Protein AF-A0A2R5G1V8-F1 (afdb_monomer_lite)

Sequence (613 aa):
MTSTVTESKEAMEADESKMEVDFGKTSFAHVQAPEHLVSFSNEFDKVRRSLQHSLEREHSYLQRIKELKARLSETNKQLKTRTAVAESLERQVKRLDEERCRAVRSETFALEREDNTRRIMLSLKQQVANLESRIHHLGGQSNTQALAAARQRFDENAEKRAEELLFKRTRQHVGPGSPFDQWKRVYEQWTPSAPGDEAAEAARLRAAPSAPRVAFDLYAATNPGRPHAHELTLANGRSNNVEAGDGGGLTLEPAPETPMQLAQAAALKLLTGHTQVDIALQRHAEVEAQARHVSRTVHSFLGHIREQAEASAHVTQSLRAYYAGSAGEAKIRAFEAAHNEVDKRLPDALLGVAQEHIVKPLDAYMNELTDVQVEIKTFHDRQGKFEHYEKKMYKLEEEHNKRNHDGKVDKPKQIEKLTRNRKKLEDARAARDEMISSLVSKLNYIYESRIATMDPILRSLFQFQQEFYKKCGEALQIELPENTAASATEAAANTTRPMSMRPQPVQATTSVFDEFGNRRSVGSEPTSAGSYMSSPPSSSAGSQGYAQTAPLSPPTNSGPQQPPRHIASLGSSSQASASGSVRVPANGTANGTGTSNEDNKTEEELVDKWFAV

Foldseek 3Di:
DPPPPVVVVVVVVVVVVPPPDPPDDDPDPPDPDPPVVVVVVVVVVVVVVVVVVVVVVVVVVVVVVVVVVVVVVVVVVVVVVVVVVVVVVVVVVVVVVVVVVVVVVVVVVVVVVVVVVVVVVVVVVVVLVVVLVVVVVVDDPVVNVVSVVVVVVVVVVVVVVVVVVVVVVCCQQPDCPHPVNVVVVVVVVVDDDDDDCVPVVVVVVVPDDDDDDPPPPVVVPPDDDDDDDDDDDDDDDDDDDDDDDPDPDPPPDPPPDDPVNVVVVVVVVVVVLVVLLVVLVVLLVVLLVVLVVVLVVLVVVLVVQLVVLVVLVVVLVVVCVVCPPHPCNVVSVLVVQLSCCLNPVLSVLLVVLLCVQANVLSVVLSVLSVVLVVLVVVLVVLVVQLVVLVVVLVVLVVVVVVCVVVVHDDDPVSVVVNVVSVVSNVVSVVVNVVSSVVSSVSSVVSSVCSCVSCVSNVVSVVLSVVVSVVSSVVSPPRPPPPPPVVVVVVVVVVPDDDDDDDDDDDDDDDDDDDDPDDDDDDDDDDDDDDDDDDDDDDDDDDDDDDDDDDDDDDDDDDDDDDDDDDDDDDDDDDDDDDDDDDDDDDDDDDDDDDDDDPPCVVSVVVVVVSVVD

pLDDT: mean 71.32, std 24.48, range [28.67, 98.44]

Organism: NCBI:txid2315210

Radius of gyration: 46.25 Å; chains: 1; bounding box: 116×114×145 Å

InterPro domains:
  IPR027267 AH/BAR domain superfamily [G3DSA:1.20.1270.60] (272-479)
  IPR027267 AH/BAR domain superfamily [SSF103657] (276-478)

Secondary structure (DSSP, 8-state):
--SSSSHHHHHHHTTGGG----------------HHHHHHHHHHHHHHHHHHHHHHHHHHHHHHHHHHHHHHHHHHHHHHHHHHHHHHHHHHHHHHHHHHHHHHHHHHHHHHHHHHHHHHHHHHHHHHHHHHHHHHHTT-HHHHHHHHHHHHHHHHHHHHHHHHHHHHHHHHHHSTTSHHHHHHHHHHHHS-SSS--HHHHHHHHTT-PPPP--TTTTTGGG-----PPPPPP-------------------PPPPPPHHHHHHHHHHHHHHHHHHHHHHHHHHHHHHHHHHHHHHHHHHHHHHHHHHHHHHHHHHHHHHHHHTTSTTHHHHHHHHHHHHIIIIIHHHHHHHHHIIIIIHHHHHHHHHHHHHHHHHHHHHHHHHHHHHHHHHHHHHHHHHHHHHHTTPPPPHHHHHHHHHHHHHHHHHHHHHHHHHHHHHHHHHHHHHHHHHHHHHHHHHHHHHHHHHHHHHHHHT-------THHHHHHHHHTS---------------------------------------PPPP--------------PPPPP----PPPP--------------------------------GGGHHHHHHHHHHH--

Structure (mmCIF, N/CA/C/O backbone):
data_AF-A0A2R5G1V8-F1
#
_entry.id   AF-A0A2R5G1V8-F1
#
loop_
_atom_site.group_PDB
_atom_site.id
_atom_site.type_symbol
_atom_site.label_atom_id
_atom_site.label_alt_id
_atom_site.label_comp_id
_atom_site.label_asym_id
_atom_site.label_entity_id
_atom_site.label_seq_id
_atom_site.pdbx_PDB_ins_code
_atom_site.Cartn_x
_atom_site.Cartn_y
_atom_site.Cartn_z
_atom_site.occupancy
_atom_site.B_iso_or_equiv
_atom_site.auth_seq_id
_atom_site.auth_comp_id
_atom_site.auth_asym_id
_atom_site.auth_atom_id
_atom_site.pdbx_PDB_model_num
ATOM 1 N N . MET A 1 1 ? 17.623 46.491 -21.933 1.00 45.75 1 MET A N 1
ATOM 2 C CA . MET A 1 1 ? 17.827 46.498 -23.402 1.00 45.75 1 MET A CA 1
ATOM 3 C C . MET A 1 1 ? 16.486 46.566 -24.147 1.00 45.75 1 MET A C 1
ATOM 5 O O . MET A 1 1 ? 16.232 45.774 -25.040 1.00 45.75 1 MET A O 1
ATOM 9 N N . THR A 1 2 ? 15.610 47.505 -23.782 1.00 42.78 2 THR A N 1
ATOM 10 C CA . THR A 1 2 ? 14.254 47.655 -24.360 1.00 42.78 2 THR A CA 1
ATOM 11 C C . THR A 1 2 ? 13.906 49.120 -24.647 1.00 42.78 2 THR A C 1
ATOM 13 O O . THR A 1 2 ? 12.750 49.435 -24.883 1.00 42.78 2 THR A O 1
ATOM 16 N N . SER A 1 3 ? 14.900 50.018 -24.640 1.00 42.47 3 SER A N 1
ATOM 17 C CA . SER A 1 3 ? 14.685 51.468 -24.777 1.00 42.47 3 SER A CA 1
ATOM 18 C C . SER A 1 3 ? 15.008 52.025 -26.168 1.00 42.47 3 SER A C 1
ATOM 20 O O . SER A 1 3 ? 14.814 53.209 -26.386 1.00 42.47 3 SER A O 1
ATOM 22 N N . THR A 1 4 ? 15.498 51.210 -27.108 1.00 47.03 4 THR A N 1
ATOM 23 C CA . THR A 1 4 ? 15.991 51.689 -28.417 1.00 47.03 4 THR A CA 1
ATOM 24 C C . THR A 1 4 ? 15.072 51.363 -29.597 1.00 47.03 4 THR A C 1
ATOM 26 O O . THR A 1 4 ? 15.414 51.672 -30.729 1.00 47.03 4 THR A O 1
ATOM 29 N N . VAL A 1 5 ? 13.912 50.732 -29.371 1.00 52.75 5 VAL A N 1
ATOM 30 C CA . VAL A 1 5 ? 12.997 50.321 -30.461 1.00 52.75 5 VAL A CA 1
ATOM 31 C C . VAL A 1 5 ? 11.807 51.276 -30.626 1.00 52.75 5 VAL A C 1
ATOM 33 O O . VAL A 1 5 ? 11.165 51.279 -31.671 1.00 52.75 5 VAL A O 1
ATOM 36 N N . THR A 1 6 ? 11.522 52.133 -29.643 1.00 51.00 6 THR A N 1
ATOM 37 C CA . THR A 1 6 ? 10.411 53.095 -29.727 1.00 51.00 6 THR A CA 1
ATOM 38 C C . THR A 1 6 ? 10.766 54.368 -30.501 1.00 51.00 6 THR A C 1
ATOM 40 O O . THR A 1 6 ? 9.900 54.888 -31.193 1.00 51.00 6 THR A O 1
ATOM 43 N N . GLU A 1 7 ? 12.028 54.811 -30.501 1.00 49.25 7 GLU A N 1
ATOM 44 C CA . GLU A 1 7 ? 12.436 56.038 -31.216 1.00 49.25 7 GLU A CA 1
ATOM 45 C C . GLU A 1 7 ? 12.484 55.881 -32.748 1.00 49.25 7 GLU A C 1
ATOM 47 O O . GLU A 1 7 ? 12.264 56.848 -33.470 1.00 49.25 7 GLU A O 1
ATOM 52 N N . SER A 1 8 ? 12.682 54.671 -33.287 1.00 53.38 8 SER A N 1
ATOM 53 C CA . SER A 1 8 ? 12.660 54.467 -34.749 1.00 53.38 8 SER A CA 1
ATOM 54 C C . SER A 1 8 ? 11.255 54.414 -35.352 1.00 53.38 8 SER A C 1
ATOM 56 O O . SER A 1 8 ? 11.127 54.524 -36.568 1.00 53.38 8 SER A O 1
ATOM 58 N N . LYS A 1 9 ? 10.199 54.247 -34.542 1.00 53.81 9 LYS A N 1
ATOM 59 C CA . LYS A 1 9 ? 8.829 54.162 -35.067 1.00 53.81 9 LYS A CA 1
ATOM 60 C C . LYS A 1 9 ? 8.191 55.543 -35.253 1.00 53.81 9 LYS A C 1
ATOM 62 O O . LYS A 1 9 ? 7.549 55.760 -36.271 1.00 53.81 9 LYS A O 1
ATOM 67 N N . GLU A 1 10 ? 8.457 56.489 -34.351 1.00 54.34 10 GLU A N 1
ATOM 68 C CA . GLU A 1 10 ? 7.999 57.882 -34.506 1.00 54.34 10 GLU A CA 1
ATOM 69 C C . GLU A 1 10 ? 8.737 58.629 -35.632 1.00 54.34 10 GLU A C 1
ATOM 71 O O . GLU A 1 10 ? 8.161 59.511 -36.262 1.00 54.34 10 GLU A O 1
ATOM 76 N N . ALA A 1 11 ? 9.975 58.238 -35.963 1.00 55.75 11 ALA A N 1
ATOM 77 C CA . ALA A 1 11 ? 10.717 58.838 -37.073 1.00 55.75 11 ALA A CA 1
ATOM 78 C C . ALA A 1 11 ? 10.229 58.390 -38.468 1.00 55.75 11 ALA A C 1
ATOM 80 O O . ALA A 1 11 ? 10.396 59.137 -39.427 1.00 55.75 11 ALA A O 1
ATOM 81 N N . MET A 1 12 ? 9.615 57.205 -38.597 1.00 54.16 12 MET A N 1
ATOM 82 C CA . MET A 1 12 ? 9.056 56.735 -39.877 1.00 54.16 12 MET A CA 1
ATOM 83 C C . MET A 1 12 ? 7.645 57.267 -40.150 1.00 54.16 12 MET A C 1
ATOM 85 O O . MET A 1 12 ? 7.296 57.488 -41.304 1.00 54.16 12 MET A O 1
ATOM 89 N N . GLU A 1 13 ? 6.845 57.521 -39.113 1.00 55.59 13 GLU A N 1
ATOM 90 C CA . GLU A 1 13 ? 5.469 58.020 -39.278 1.00 55.59 13 GLU A CA 1
ATOM 91 C C . GLU A 1 13 ? 5.426 59.522 -39.642 1.00 55.59 13 GLU A C 1
ATOM 93 O O . GLU A 1 13 ? 4.446 60.007 -40.205 1.00 55.59 13 GLU A O 1
ATOM 98 N N . ALA A 1 14 ? 6.520 60.256 -39.402 1.00 55.72 14 ALA A N 1
ATOM 99 C CA . ALA A 1 14 ? 6.650 61.667 -39.770 1.00 55.72 14 ALA A CA 1
ATOM 100 C C . ALA A 1 14 ? 7.009 61.911 -41.253 1.00 55.72 14 ALA A C 1
ATOM 102 O O . ALA A 1 14 ? 6.818 63.030 -41.734 1.00 55.72 14 ALA A O 1
ATOM 103 N N . ASP A 1 15 ? 7.494 60.900 -41.985 1.00 50.78 15 ASP A N 1
ATOM 104 C CA . ASP A 1 15 ? 7.942 61.056 -43.383 1.00 50.78 15 ASP A CA 1
ATOM 105 C C . ASP A 1 15 ? 6.872 60.633 -44.416 1.00 50.78 15 ASP A C 1
ATOM 107 O O . ASP A 1 15 ? 6.907 61.060 -45.569 1.00 50.78 15 ASP A O 1
ATOM 111 N N . GLU A 1 16 ? 5.837 59.888 -44.003 1.00 50.72 16 GLU A N 1
ATOM 112 C CA . GLU A 1 16 ? 4.704 59.534 -44.882 1.00 50.72 16 GLU A CA 1
ATOM 113 C C . GLU A 1 16 ? 3.691 60.677 -45.080 1.00 50.72 16 GLU A C 1
ATOM 115 O O . GLU A 1 16 ? 2.948 60.675 -46.059 1.00 50.72 16 GLU A O 1
ATOM 120 N N . SER A 1 17 ? 3.690 61.713 -44.231 1.00 54.00 17 SER A N 1
ATOM 121 C CA . SER A 1 17 ? 2.777 62.866 -44.375 1.00 54.00 17 SER A CA 1
ATOM 122 C C . SER A 1 17 ? 3.261 63.949 -45.356 1.00 54.00 17 SER A C 1
ATOM 124 O O . SER A 1 17 ? 2.669 65.026 -45.412 1.00 54.00 17 SER A O 1
ATOM 126 N N . LYS A 1 18 ? 4.335 63.715 -46.130 1.00 51.53 18 LYS A N 1
ATOM 127 C CA . LYS A 1 18 ? 4.923 64.741 -47.019 1.00 51.53 18 LYS A CA 1
ATOM 128 C C . LYS A 1 18 ? 4.972 64.398 -48.510 1.00 51.53 18 LYS A C 1
ATOM 130 O O . LYS A 1 18 ? 5.490 65.195 -49.290 1.00 51.53 18 LYS A O 1
ATOM 135 N N . MET A 1 19 ? 4.379 63.279 -48.926 1.00 48.94 19 MET A N 1
ATOM 136 C CA . MET A 1 19 ? 4.158 62.943 -50.342 1.00 48.94 19 MET A CA 1
ATOM 137 C C . MET A 1 19 ? 2.666 62.926 -50.701 1.00 48.94 19 MET A C 1
ATOM 139 O O . MET A 1 19 ? 2.170 62.006 -51.344 1.00 48.94 19 MET A O 1
ATOM 143 N N . GLU A 1 20 ? 1.934 63.976 -50.333 1.00 47.94 20 GLU A N 1
ATOM 144 C CA . GLU A 1 20 ? 0.649 64.273 -50.971 1.00 47.94 20 GLU A CA 1
ATOM 145 C C . GLU A 1 20 ? 0.947 65.027 -52.279 1.00 47.94 20 GLU A C 1
ATOM 147 O O . GLU A 1 20 ? 0.963 66.255 -52.352 1.00 47.94 20 GLU A O 1
ATOM 152 N N . VAL A 1 21 ? 1.329 64.264 -53.309 1.00 52.56 21 VAL A N 1
ATOM 153 C CA . VAL A 1 21 ? 1.474 64.778 -54.673 1.00 52.56 21 VAL A CA 1
ATOM 154 C C . VAL A 1 21 ? 0.073 64.990 -55.229 1.00 52.56 21 VAL A C 1
ATOM 156 O O . VAL A 1 21 ? -0.663 64.040 -55.494 1.00 52.56 21 VAL A O 1
ATOM 159 N N . ASP A 1 22 ? -0.257 66.264 -55.392 1.00 52.94 22 ASP A N 1
ATOM 160 C CA . ASP A 1 22 ? -1.470 66.812 -55.981 1.00 52.94 22 ASP A CA 1
ATOM 161 C C . ASP A 1 22 ? -1.624 66.314 -57.436 1.00 52.94 22 ASP A C 1
ATOM 163 O O . ASP A 1 22 ? -1.176 66.939 -58.403 1.00 52.94 22 ASP A O 1
ATOM 167 N N . PHE A 1 23 ? -2.202 65.120 -57.612 1.00 48.16 23 PHE A N 1
ATOM 168 C CA . PHE A 1 23 ? -2.553 64.596 -58.931 1.00 48.16 23 PHE A CA 1
ATOM 169 C C . PHE A 1 23 ? -3.803 65.318 -59.427 1.00 48.16 23 PHE A C 1
ATOM 171 O O . PHE A 1 23 ? -4.948 64.937 -59.178 1.00 48.16 23 PHE A O 1
ATOM 178 N N . GLY A 1 24 ? -3.533 66.409 -60.138 1.00 43.38 24 GLY A N 1
ATOM 179 C CA . GLY A 1 24 ? -4.513 67.235 -60.811 1.00 43.38 24 GLY A CA 1
ATOM 180 C C . GLY A 1 24 ? -5.513 66.427 -61.637 1.00 43.38 24 GLY A C 1
ATOM 181 O O . GLY A 1 24 ? -5.172 65.534 -62.416 1.00 43.38 24 GLY A O 1
ATOM 182 N N . LYS A 1 25 ? -6.774 66.833 -61.475 1.00 53.12 25 LYS A N 1
ATOM 183 C CA . LYS A 1 25 ? -7.933 66.540 -62.319 1.00 53.12 25 LYS A CA 1
ATOM 184 C C . LYS A 1 25 ? -7.568 66.623 -63.806 1.00 53.12 25 LYS A C 1
ATOM 186 O O . LYS A 1 25 ? -7.646 67.686 -64.414 1.00 53.12 25 LYS A O 1
ATOM 191 N N . THR A 1 26 ? -7.236 65.491 -64.411 1.00 48.72 26 THR A N 1
ATOM 192 C CA . THR A 1 26 ? -7.311 65.313 -65.860 1.00 48.72 26 THR A CA 1
ATOM 193 C C . THR A 1 26 ? -8.585 64.533 -66.144 1.00 48.72 26 THR A C 1
ATOM 195 O O . THR A 1 26 ? -8.716 63.362 -65.795 1.00 48.72 26 THR A O 1
ATOM 198 N N . SER A 1 27 ? -9.582 65.212 -66.720 1.00 50.88 27 SER A N 1
ATOM 199 C CA . SER A 1 27 ? -10.800 64.569 -67.204 1.00 50.88 27 SER A CA 1
ATOM 200 C C . SER A 1 27 ? -10.439 63.726 -68.426 1.00 50.88 27 SER A C 1
ATOM 202 O O . SER A 1 27 ? -10.453 64.210 -69.559 1.00 50.88 27 SER A O 1
ATOM 204 N N . PHE A 1 28 ? -10.069 62.469 -68.201 1.00 44.22 28 PHE A N 1
ATOM 205 C CA . PHE A 1 28 ? -9.988 61.505 -69.285 1.00 44.22 28 PHE A CA 1
ATOM 206 C C . PHE A 1 28 ? -11.407 61.210 -69.764 1.00 44.22 28 PHE A C 1
ATOM 208 O O . PHE A 1 28 ? -12.269 60.771 -69.001 1.00 44.22 28 PHE A O 1
ATOM 215 N N . ALA A 1 29 ? -11.647 61.527 -71.035 1.00 49.09 29 ALA A N 1
ATOM 216 C CA . ALA A 1 29 ? -12.873 61.205 -71.736 1.00 49.09 29 ALA A CA 1
ATOM 217 C C . ALA A 1 29 ? -13.181 59.708 -71.591 1.00 49.09 29 ALA A C 1
ATOM 219 O O . ALA A 1 29 ? -12.280 58.870 -71.611 1.00 49.09 29 ALA A O 1
ATOM 220 N N . HIS A 1 30 ? -14.467 59.405 -71.430 1.00 51.53 30 HIS A N 1
ATOM 221 C CA . HIS A 1 30 ? -15.031 58.076 -71.229 1.00 51.53 30 HIS A CA 1
ATOM 222 C C . HIS A 1 30 ? -14.781 57.187 -72.459 1.00 51.53 30 HIS A C 1
ATOM 224 O O . HIS A 1 30 ? -15.635 57.034 -73.329 1.00 51.53 30 HIS A O 1
ATOM 230 N N . VAL A 1 31 ? -13.575 56.630 -72.558 1.00 52.78 31 VAL A N 1
ATOM 231 C CA . VAL A 1 31 ? -13.261 55.538 -73.475 1.00 52.78 31 VAL A CA 1
ATOM 232 C C . VAL A 1 31 ? -13.881 54.293 -72.855 1.00 52.78 31 VAL A C 1
ATOM 234 O O . VAL A 1 31 ? -13.451 53.859 -71.787 1.00 52.78 31 VAL A O 1
ATOM 237 N N . GLN A 1 32 ? -14.929 53.756 -73.487 1.00 56.31 32 GLN A N 1
ATOM 238 C CA . GLN A 1 32 ? -15.514 52.472 -73.108 1.00 56.31 32 GLN A CA 1
ATOM 239 C C . GLN A 1 32 ? -14.410 51.417 -73.143 1.00 56.31 32 GLN A C 1
ATOM 241 O O . GLN A 1 32 ? -13.953 51.006 -74.211 1.00 56.31 32 GLN A O 1
ATOM 246 N N . ALA A 1 33 ? -13.942 51.026 -71.957 1.00 59.53 33 ALA A N 1
ATOM 247 C CA . ALA A 1 33 ? -13.011 49.929 -71.818 1.00 59.53 33 ALA A CA 1
ATOM 248 C C . ALA A 1 33 ? -13.685 48.676 -72.402 1.00 59.53 33 ALA A C 1
ATOM 250 O O . ALA A 1 33 ? -14.840 48.401 -72.066 1.00 59.53 33 ALA A O 1
ATOM 251 N N . PRO A 1 34 ? -13.002 47.930 -73.281 1.00 64.88 34 PRO A N 1
ATOM 252 C CA . PRO A 1 34 ? -13.528 46.691 -73.827 1.00 64.88 34 PRO A CA 1
ATOM 253 C C . PRO A 1 34 ? -14.042 45.768 -72.713 1.00 64.88 34 PRO A C 1
ATOM 255 O O . PRO A 1 34 ? -13.351 45.575 -71.713 1.00 64.88 34 PRO A O 1
ATOM 258 N N . GLU A 1 35 ? -15.228 45.175 -72.880 1.00 68.56 35 GLU A N 1
ATOM 259 C CA . GLU A 1 35 ? -15.912 44.377 -71.841 1.00 68.56 35 GLU A CA 1
ATOM 260 C C . GLU A 1 35 ? -15.036 43.257 -71.238 1.00 68.56 35 GLU A C 1
ATOM 262 O O . GLU A 1 35 ? -15.179 42.897 -70.068 1.00 68.56 35 GLU A O 1
ATOM 267 N N . HIS A 1 36 ? -14.054 42.757 -71.996 1.00 66.94 36 HIS A N 1
ATOM 268 C CA . HIS A 1 36 ? -13.090 41.763 -71.523 1.00 66.94 36 HIS A CA 1
ATOM 269 C C . HIS A 1 36 ? -12.138 42.280 -70.424 1.00 66.94 36 HIS A C 1
ATOM 271 O O . HIS A 1 36 ? -11.728 41.498 -69.565 1.00 66.94 36 HIS A O 1
ATOM 277 N N . LEU A 1 37 ? -11.822 43.581 -70.381 1.00 68.88 37 LEU A N 1
ATOM 278 C CA . LEU A 1 37 ? -10.996 44.174 -69.317 1.00 68.88 37 LEU A CA 1
ATOM 279 C C . LEU A 1 37 ? -11.770 44.340 -68.002 1.00 68.88 37 LEU A C 1
ATOM 281 O O . LEU A 1 37 ? -11.189 44.195 -66.928 1.00 68.88 37 LEU A O 1
ATOM 285 N N . VAL A 1 38 ? -13.086 44.568 -68.069 1.00 73.06 38 VAL A N 1
ATOM 286 C CA . VAL A 1 38 ? -13.950 44.651 -66.877 1.00 73.06 38 VAL A CA 1
ATOM 287 C C . VAL A 1 38 ? -14.060 43.282 -66.200 1.00 73.06 38 VAL A C 1
ATOM 289 O O . VAL A 1 38 ? -13.947 43.181 -64.978 1.00 73.06 38 VAL A O 1
ATOM 292 N N . SER A 1 39 ? -14.198 42.208 -66.987 1.00 77.44 39 SER A N 1
ATOM 293 C CA . SER A 1 39 ? -14.188 40.838 -66.456 1.00 77.44 39 SER A CA 1
ATOM 294 C C . SER A 1 39 ? -12.859 40.487 -65.781 1.00 77.44 39 SER A C 1
ATOM 296 O O . SER A 1 39 ? -12.860 39.860 -64.723 1.00 77.44 39 SER A O 1
ATOM 298 N N . PHE A 1 40 ? -11.729 40.903 -66.362 1.00 80.31 40 PHE A N 1
ATOM 299 C CA . PHE A 1 40 ? -10.411 40.669 -65.773 1.00 80.31 40 PHE A CA 1
ATOM 300 C C . PHE A 1 40 ? -10.219 41.442 -64.458 1.00 80.31 40 PHE A C 1
ATOM 302 O O . PHE A 1 40 ? -9.724 40.877 -63.484 1.00 80.31 40 PHE A O 1
ATOM 309 N N . SER A 1 41 ? -10.677 42.699 -64.393 1.00 84.19 41 SER A N 1
ATOM 310 C CA . SER A 1 41 ? -10.640 43.504 -63.163 1.00 84.19 41 SER A CA 1
ATOM 311 C C . SER A 1 41 ? -11.435 42.855 -62.026 1.00 84.19 41 SER A C 1
ATOM 313 O O . SER A 1 41 ? -10.947 42.773 -60.901 1.00 84.19 41 SER A O 1
ATOM 315 N N . ASN A 1 42 ? -12.627 42.325 -62.317 1.00 85.25 42 ASN A N 1
ATOM 316 C CA . ASN A 1 42 ? -13.470 41.678 -61.308 1.00 85.25 42 ASN A CA 1
ATOM 317 C C . ASN A 1 42 ? -12.838 40.397 -60.735 1.00 85.25 42 ASN A C 1
ATOM 319 O O . ASN A 1 42 ? -12.913 40.162 -59.526 1.00 85.25 42 ASN A O 1
ATOM 323 N N . GLU A 1 43 ? -12.197 39.578 -61.576 1.00 89.44 43 GLU A N 1
ATOM 324 C CA . GLU A 1 43 ? -11.464 38.391 -61.115 1.00 89.44 43 GLU A CA 1
ATOM 325 C C . GLU A 1 43 ? -10.205 38.776 -60.326 1.00 89.44 43 GLU A C 1
ATOM 327 O O . GLU A 1 43 ? -9.932 38.190 -59.275 1.00 89.44 43 GLU A O 1
ATOM 332 N N . PHE A 1 44 ? -9.484 39.820 -60.744 1.00 91.69 44 PHE A N 1
ATOM 333 C CA . PHE A 1 44 ? -8.340 40.338 -59.993 1.00 91.69 44 PHE A CA 1
ATOM 334 C C . PHE A 1 44 ? -8.747 40.841 -58.597 1.00 91.69 44 PHE A C 1
ATOM 336 O O . PHE A 1 44 ? -8.113 40.487 -57.601 1.00 91.69 44 PHE A O 1
ATOM 343 N N . ASP A 1 45 ? -9.854 41.578 -58.485 1.00 90.81 45 ASP A N 1
ATOM 344 C CA . ASP A 1 45 ? -10.384 42.050 -57.199 1.00 90.81 45 ASP A CA 1
ATOM 345 C C . ASP A 1 45 ? -10.880 40.910 -56.303 1.00 90.81 45 ASP A C 1
ATOM 347 O O . ASP A 1 45 ? -10.832 41.000 -55.071 1.00 90.81 45 ASP A O 1
ATOM 351 N N . LYS A 1 46 ? -11.362 39.817 -56.897 1.00 92.81 46 LYS A N 1
ATOM 352 C CA . LYS A 1 46 ? -11.751 38.608 -56.166 1.00 92.81 46 LYS A CA 1
ATOM 353 C C . LYS A 1 46 ? -10.527 37.879 -55.611 1.00 92.81 46 LYS A C 1
ATOM 355 O O . LYS A 1 46 ? -10.528 37.517 -54.434 1.00 92.81 46 LYS A O 1
ATOM 360 N N . VAL A 1 47 ? -9.466 37.733 -56.409 1.00 93.50 47 VAL A N 1
ATOM 361 C CA . VAL A 1 47 ? -8.178 37.180 -55.956 1.00 93.50 47 VAL A CA 1
ATOM 362 C C . VAL A 1 47 ? -7.574 38.060 -54.861 1.00 93.50 47 VAL A C 1
ATOM 364 O O . VAL A 1 47 ? -7.182 37.544 -53.815 1.00 93.50 47 VAL A O 1
ATOM 367 N N . ARG A 1 48 ? -7.584 39.386 -55.035 1.00 95.38 48 ARG A N 1
ATOM 368 C CA . ARG A 1 48 ? -7.099 40.345 -54.033 1.00 95.38 48 ARG A CA 1
ATOM 369 C C . ARG A 1 48 ? -7.845 40.215 -52.704 1.00 95.38 48 ARG A C 1
ATOM 371 O O . ARG A 1 48 ? -7.200 40.108 -51.664 1.00 95.38 48 ARG A O 1
ATOM 378 N N . ARG A 1 49 ? -9.183 40.163 -52.722 1.00 94.12 49 ARG A N 1
ATOM 379 C CA . ARG A 1 49 ? -9.999 39.954 -51.508 1.00 94.12 49 ARG A CA 1
ATOM 380 C C . ARG A 1 49 ? -9.737 38.597 -50.856 1.00 94.12 49 ARG A C 1
ATOM 382 O O . ARG A 1 49 ? -9.642 38.514 -49.635 1.00 94.12 49 ARG A O 1
ATOM 389 N N . SER A 1 50 ? -9.570 37.543 -51.655 1.00 94.88 50 SER A N 1
ATOM 390 C CA . SER A 1 50 ? -9.228 36.211 -51.146 1.00 94.88 50 SER A CA 1
ATOM 391 C C . SER A 1 50 ? -7.862 36.195 -50.452 1.00 94.88 50 SER A C 1
ATOM 393 O O . SER A 1 50 ? -7.733 35.629 -49.366 1.00 94.88 50 SER A O 1
ATOM 395 N N . LEU A 1 51 ? -6.852 36.842 -51.043 1.00 94.25 51 LEU A N 1
ATOM 396 C CA . LEU A 1 51 ? -5.522 36.981 -50.444 1.00 94.25 51 LEU A CA 1
ATOM 397 C C . LEU A 1 51 ? -5.566 37.816 -49.163 1.00 94.25 51 LEU A C 1
ATOM 399 O O . LEU A 1 51 ? -4.978 37.412 -48.164 1.00 94.25 51 LEU A O 1
ATOM 403 N N . GLN A 1 52 ? -6.318 38.918 -49.153 1.00 96.00 52 GLN A N 1
ATOM 404 C CA . GLN A 1 52 ? -6.491 39.747 -47.961 1.00 96.00 52 GLN A CA 1
ATOM 405 C C . GLN A 1 52 ? -7.122 38.954 -46.805 1.00 96.00 52 GLN A C 1
ATOM 407 O O . GLN A 1 52 ? -6.581 38.948 -45.704 1.00 96.00 52 GLN A O 1
ATOM 412 N N . HIS A 1 53 ? -8.188 38.191 -47.060 1.00 94.31 53 HIS A N 1
ATOM 413 C CA . HIS A 1 53 ? -8.782 37.314 -46.045 1.00 94.31 53 HIS A CA 1
ATOM 414 C C . HIS A 1 53 ? -7.872 36.154 -45.619 1.00 94.31 53 HIS A C 1
ATOM 416 O O . HIS A 1 53 ? -8.00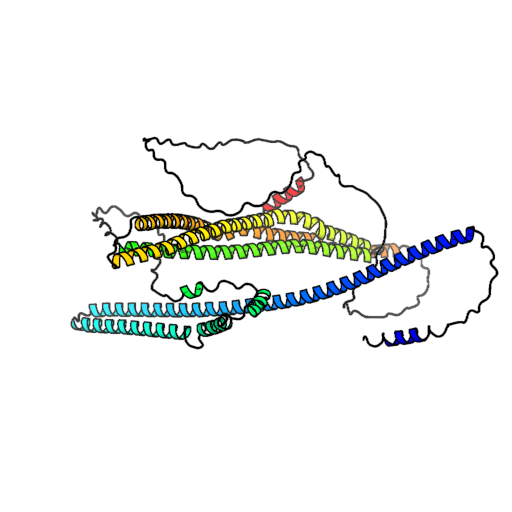0 35.640 -44.506 1.00 94.31 53 HIS A O 1
ATOM 422 N N . SER A 1 54 ? -6.979 35.682 -46.493 1.00 94.75 54 SER A N 1
ATOM 423 C CA . SER A 1 54 ? -5.952 34.706 -46.109 1.00 94.75 54 SER A CA 1
ATOM 424 C C . SER A 1 54 ? -4.951 35.332 -45.138 1.00 94.75 54 SER A C 1
ATOM 426 O O . SER A 1 54 ? -4.676 34.761 -44.086 1.00 94.75 54 SER A O 1
ATOM 428 N N . LEU A 1 55 ? -4.485 36.545 -45.440 1.00 95.94 55 LEU A N 1
ATOM 429 C CA . LEU A 1 55 ? -3.527 37.284 -44.623 1.00 95.94 55 LEU A CA 1
ATOM 430 C C . LEU A 1 55 ? -4.118 37.687 -43.261 1.00 95.94 55 LEU A C 1
ATOM 432 O O . LEU A 1 55 ? -3.457 37.553 -42.234 1.00 95.94 55 LEU A O 1
ATOM 436 N N . GLU A 1 56 ? -5.388 38.098 -43.218 1.00 96.06 56 GLU A N 1
ATOM 437 C CA . GLU A 1 56 ? -6.120 38.365 -41.970 1.00 96.06 56 GLU A CA 1
ATOM 438 C C . GLU A 1 56 ? -6.239 37.106 -41.095 1.00 96.06 56 GLU A C 1
ATOM 440 O O . GLU A 1 56 ? -6.049 37.169 -39.876 1.00 96.06 56 GLU A O 1
ATOM 445 N N . ARG A 1 57 ? -6.495 35.939 -41.707 1.00 96.50 57 ARG A N 1
ATOM 446 C CA . ARG A 1 57 ? -6.520 34.652 -40.993 1.00 96.50 57 ARG A CA 1
ATOM 447 C C . ARG A 1 57 ? -5.149 34.290 -40.434 1.00 96.50 57 ARG A C 1
ATOM 449 O O . ARG A 1 57 ? -5.058 33.938 -39.260 1.00 96.50 57 ARG A O 1
ATOM 456 N N . GLU A 1 58 ? -4.086 34.424 -41.222 1.00 95.56 58 GLU A N 1
ATOM 457 C CA . GLU A 1 58 ? -2.714 34.199 -40.747 1.00 95.56 58 GLU A CA 1
ATOM 458 C C . GLU A 1 58 ? -2.343 35.136 -39.594 1.00 95.56 58 GLU A C 1
ATOM 460 O O . GLU A 1 58 ? -1.790 34.691 -38.584 1.00 95.56 58 GLU A O 1
ATOM 465 N N . HIS A 1 59 ? -2.721 36.414 -39.678 1.00 95.38 59 HIS A N 1
ATOM 466 C CA . HIS A 1 59 ? -2.504 37.368 -38.595 1.00 95.38 59 HIS A CA 1
ATOM 467 C C . HIS A 1 59 ? -3.248 36.961 -37.312 1.00 95.38 59 HIS A C 1
ATOM 469 O O . HIS A 1 59 ? -2.668 36.985 -36.222 1.00 95.38 59 HIS A O 1
ATOM 475 N N . SER A 1 60 ? -4.501 36.510 -37.440 1.00 95.88 60 SER A N 1
ATOM 476 C CA . SER A 1 60 ? -5.292 35.979 -36.324 1.00 95.88 60 SER A CA 1
ATOM 477 C C . SER A 1 60 ? -4.630 34.753 -35.678 1.00 95.88 60 SER A C 1
ATOM 479 O O . SER A 1 60 ? -4.502 34.689 -34.449 1.00 95.88 60 SER A O 1
ATOM 481 N N . TYR A 1 61 ? -4.114 33.814 -36.480 1.00 95.94 61 TYR A N 1
ATOM 482 C CA . TYR A 1 61 ? -3.381 32.652 -35.968 1.00 95.94 61 TYR A CA 1
ATOM 483 C C . TYR A 1 61 ? -2.101 33.053 -35.231 1.00 95.94 61 TYR A C 1
ATOM 485 O O . TYR A 1 61 ? -1.844 32.555 -34.131 1.00 95.94 61 TYR A O 1
ATOM 493 N N . LEU A 1 62 ? -1.322 33.995 -35.768 1.00 95.19 62 LEU A N 1
ATOM 494 C CA . LEU A 1 62 ? -0.121 34.502 -35.101 1.00 95.19 62 LEU A CA 1
ATOM 495 C C . LEU A 1 62 ? -0.445 35.179 -33.764 1.00 95.19 62 LEU A C 1
ATOM 497 O O . LEU A 1 62 ? 0.279 34.989 -32.782 1.00 95.19 62 LEU A O 1
ATOM 501 N N . GLN A 1 63 ? -1.542 35.935 -33.692 1.00 96.44 63 GLN A N 1
ATOM 502 C CA . GLN A 1 63 ? -1.998 36.554 -32.449 1.00 96.44 63 GLN A CA 1
ATOM 503 C C . GLN A 1 63 ? -2.417 35.494 -31.420 1.00 96.44 63 GLN A C 1
ATOM 505 O O . GLN A 1 63 ? -2.022 35.576 -30.253 1.00 96.44 63 GLN A O 1
ATOM 510 N N . ARG A 1 64 ? -3.114 34.438 -31.858 1.00 95.94 64 ARG A N 1
ATOM 511 C CA . ARG A 1 64 ? -3.487 33.315 -30.990 1.00 95.94 64 ARG A CA 1
ATOM 512 C C . ARG A 1 64 ? -2.271 32.542 -30.478 1.00 95.94 64 ARG A C 1
ATOM 514 O O . ARG A 1 64 ? -2.228 32.193 -29.300 1.00 95.94 64 ARG A O 1
ATOM 521 N N . ILE A 1 65 ? -1.256 32.326 -31.314 1.00 94.50 65 ILE A N 1
ATOM 522 C CA . ILE A 1 65 ? 0.010 31.698 -30.905 1.00 94.50 65 ILE A CA 1
ATOM 523 C C . ILE A 1 65 ? 0.722 32.550 -29.844 1.00 94.50 65 ILE A C 1
ATOM 525 O O . ILE A 1 65 ? 1.231 32.003 -28.863 1.00 94.50 65 ILE A O 1
ATOM 529 N N . LYS A 1 66 ? 0.744 33.883 -29.991 1.00 96.06 66 LYS A N 1
ATOM 530 C CA . LYS A 1 66 ? 1.314 34.791 -28.977 1.00 96.06 66 LYS A CA 1
ATOM 531 C C . LYS A 1 66 ? 0.572 34.688 -27.641 1.00 96.06 66 LYS A C 1
ATOM 533 O O . LYS A 1 66 ? 1.218 34.586 -26.600 1.00 96.06 66 LYS A O 1
ATOM 538 N N . GLU A 1 67 ? -0.758 34.652 -27.668 1.00 96.12 67 GLU A N 1
ATOM 539 C CA . GLU A 1 67 ? -1.579 34.488 -26.464 1.00 96.12 67 GLU A CA 1
ATOM 540 C C . GLU A 1 67 ? -1.322 33.136 -25.778 1.00 96.12 67 GLU A C 1
ATOM 542 O O . GLU A 1 67 ? -1.124 33.079 -24.563 1.00 96.12 67 GLU A O 1
ATOM 547 N N . LEU A 1 68 ? -1.256 32.046 -26.549 1.00 95.56 68 LEU A N 1
ATOM 548 C CA . LEU A 1 68 ? -0.953 30.715 -26.020 1.00 95.56 68 LEU A CA 1
ATOM 549 C C . LEU A 1 68 ? 0.450 30.650 -25.403 1.00 95.56 68 LEU A C 1
ATOM 551 O O . LEU A 1 68 ? 0.607 30.080 -24.326 1.00 95.56 68 LEU A O 1
ATOM 555 N N . LYS A 1 69 ? 1.455 31.289 -26.017 1.00 95.19 69 LYS A N 1
ATOM 556 C CA . LYS A 1 69 ? 2.805 31.400 -25.435 1.00 95.19 69 LYS A CA 1
ATOM 557 C C . LYS A 1 69 ? 2.803 32.173 -24.113 1.00 95.19 69 LYS A C 1
ATOM 559 O O . LYS A 1 69 ? 3.477 31.756 -23.172 1.00 95.19 69 LYS A O 1
ATOM 564 N N . ALA A 1 70 ? 2.032 33.257 -24.014 1.00 94.44 70 ALA A N 1
ATOM 565 C CA . ALA A 1 70 ? 1.894 34.018 -22.772 1.00 94.44 70 ALA A CA 1
ATOM 566 C C . ALA A 1 70 ? 1.221 33.186 -21.666 1.00 94.44 70 ALA A C 1
ATOM 568 O O . ALA A 1 70 ? 1.733 33.122 -20.547 1.00 94.44 70 ALA A O 1
ATOM 569 N N . ARG A 1 71 ? 0.135 32.471 -21.994 1.00 94.94 71 ARG A N 1
ATOM 570 C CA . ARG A 1 71 ? -0.537 31.550 -21.060 1.00 94.94 71 ARG A CA 1
ATOM 571 C C . ARG A 1 71 ? 0.397 30.429 -20.601 1.00 94.94 71 ARG A C 1
ATOM 573 O O . ARG A 1 71 ? 0.479 30.170 -19.405 1.00 94.94 71 ARG A O 1
ATOM 580 N N . LEU A 1 72 ? 1.151 29.820 -21.519 1.00 94.75 72 LEU A N 1
ATOM 581 C CA . LEU A 1 72 ? 2.129 28.780 -21.190 1.00 94.75 72 LEU A CA 1
ATOM 582 C C . LEU A 1 72 ? 3.216 29.313 -20.241 1.00 94.75 72 LEU A C 1
ATOM 584 O O . LEU A 1 72 ? 3.545 28.668 -19.245 1.00 94.75 72 LEU A O 1
ATOM 588 N N . SER A 1 73 ? 3.732 30.519 -20.497 1.00 95.38 73 SER A N 1
ATOM 589 C CA . SER A 1 73 ? 4.703 31.178 -19.616 1.00 95.38 73 SER A CA 1
ATOM 590 C C . SER A 1 73 ? 4.153 31.397 -18.201 1.00 95.38 73 SER A C 1
ATOM 592 O O . SER A 1 73 ? 4.858 31.140 -17.225 1.00 95.38 73 SER A O 1
ATOM 594 N N . GLU A 1 74 ? 2.897 31.829 -18.075 1.00 95.94 74 GLU A N 1
ATOM 595 C CA . GLU A 1 74 ? 2.250 32.031 -16.775 1.00 95.94 74 GLU A CA 1
ATOM 596 C C . GLU A 1 74 ? 2.022 30.702 -16.039 1.00 95.94 74 GLU A C 1
ATOM 598 O O . GLU A 1 74 ? 2.369 30.579 -14.865 1.00 95.94 74 GLU A O 1
ATOM 603 N N . THR A 1 75 ? 1.550 29.659 -16.732 1.00 92.81 75 THR A N 1
ATOM 604 C CA . THR A 1 75 ? 1.404 28.323 -16.124 1.00 92.81 75 THR A CA 1
ATOM 605 C C . THR A 1 75 ? 2.739 27.751 -15.642 1.00 92.81 75 THR A C 1
ATOM 607 O O . THR A 1 75 ? 2.804 27.186 -14.552 1.00 92.81 75 THR A O 1
ATOM 610 N N . ASN A 1 76 ? 3.833 27.978 -16.377 1.00 92.19 76 ASN A N 1
ATOM 611 C CA . ASN A 1 76 ? 5.176 27.585 -15.947 1.00 92.19 76 ASN A CA 1
ATOM 612 C C . ASN A 1 76 ? 5.640 28.353 -14.703 1.00 92.19 76 ASN A C 1
ATOM 614 O O . ASN A 1 76 ? 6.301 27.783 -13.833 1.00 92.19 76 ASN A O 1
ATOM 618 N N . LYS A 1 77 ? 5.290 29.638 -14.582 1.00 95.12 77 LYS A N 1
ATOM 619 C CA . LYS A 1 77 ? 5.569 30.428 -13.377 1.00 95.12 77 LYS A CA 1
ATOM 620 C C . LYS A 1 77 ? 4.798 29.881 -12.174 1.00 95.12 77 LYS A C 1
ATOM 622 O O . LYS A 1 77 ? 5.392 29.681 -11.116 1.00 95.12 77 LYS A O 1
ATOM 627 N N . GLN A 1 78 ? 3.517 29.561 -12.352 1.00 93.31 78 GLN A N 1
ATOM 628 C CA . GLN A 1 78 ? 2.691 28.943 -11.312 1.00 93.31 78 GLN A CA 1
ATOM 629 C C . GLN A 1 78 ? 3.226 27.568 -10.898 1.00 93.31 78 GLN A C 1
ATOM 631 O O . GLN A 1 78 ? 3.325 27.286 -9.703 1.00 93.31 78 GLN A O 1
ATOM 636 N N . LEU A 1 79 ? 3.649 26.737 -11.856 1.00 92.69 79 LEU A N 1
ATOM 637 C CA . LEU A 1 79 ? 4.256 25.438 -11.571 1.00 92.69 79 LEU A CA 1
ATOM 638 C C . LEU A 1 79 ? 5.518 25.593 -10.713 1.00 92.69 79 LEU A C 1
ATOM 640 O O . LEU A 1 79 ? 5.605 24.966 -9.664 1.00 92.69 79 LEU A O 1
ATOM 644 N N . LYS A 1 80 ? 6.424 26.516 -11.069 1.00 93.69 80 LYS A N 1
ATOM 645 C CA . LYS A 1 80 ? 7.622 26.819 -10.263 1.00 93.69 80 LYS A CA 1
ATOM 646 C C . LYS A 1 80 ? 7.280 27.240 -8.833 1.00 93.69 80 LYS A C 1
ATOM 648 O O . LYS A 1 80 ? 7.927 26.784 -7.895 1.00 93.69 80 LYS A O 1
ATOM 653 N N . THR A 1 81 ? 6.255 28.077 -8.647 1.00 94.38 81 THR A N 1
ATOM 654 C CA . THR A 1 81 ? 5.822 28.470 -7.294 1.00 94.38 81 THR A CA 1
ATOM 655 C C . THR A 1 81 ? 5.255 27.295 -6.499 1.00 94.38 81 THR A C 1
ATOM 657 O O . THR A 1 81 ? 5.563 27.160 -5.319 1.00 94.38 81 THR A O 1
ATOM 660 N N . ARG A 1 82 ? 4.485 26.402 -7.137 1.00 91.06 82 ARG A N 1
ATOM 661 C CA . ARG A 1 82 ? 3.948 25.197 -6.488 1.00 91.06 82 ARG A CA 1
ATOM 662 C C . ARG A 1 82 ? 5.056 24.220 -6.104 1.00 91.06 82 ARG A C 1
ATOM 664 O O . ARG A 1 82 ? 5.024 23.707 -4.991 1.00 91.06 82 ARG A O 1
ATOM 671 N N . THR A 1 83 ? 6.050 24.019 -6.969 1.00 90.88 83 THR A N 1
ATOM 672 C CA . THR A 1 83 ? 7.231 23.198 -6.665 1.00 90.88 83 THR A CA 1
ATOM 673 C C . THR A 1 83 ? 7.995 23.752 -5.460 1.00 90.88 83 THR A C 1
ATOM 675 O O . THR A 1 83 ? 8.286 23.004 -4.535 1.00 90.88 83 THR A O 1
ATOM 678 N N . ALA A 1 84 ? 8.220 25.069 -5.393 1.00 91.88 84 ALA A N 1
ATOM 679 C CA . ALA A 1 84 ? 8.888 25.690 -4.245 1.00 91.88 84 ALA A CA 1
ATOM 680 C C . ALA A 1 84 ? 8.105 25.525 -2.925 1.00 91.88 84 ALA A C 1
ATOM 682 O O . ALA A 1 84 ? 8.698 25.298 -1.868 1.00 91.88 84 ALA A O 1
ATOM 683 N N . VAL A 1 85 ? 6.769 25.611 -2.969 1.00 90.88 85 VAL A N 1
ATOM 684 C CA . VAL A 1 85 ? 5.912 25.347 -1.798 1.00 90.88 85 VAL A CA 1
ATOM 685 C C . VAL A 1 85 ? 5.991 23.876 -1.383 1.00 90.88 85 VAL A C 1
ATOM 687 O O . VAL A 1 85 ? 6.120 23.599 -0.192 1.00 90.88 85 VAL A O 1
ATOM 690 N N . ALA A 1 86 ? 5.965 22.944 -2.340 1.00 86.38 86 ALA A N 1
ATOM 691 C CA . ALA A 1 86 ? 6.095 21.515 -2.067 1.00 86.38 86 ALA A CA 1
ATOM 692 C C . ALA A 1 86 ? 7.436 21.183 -1.388 1.00 86.38 86 ALA A C 1
ATOM 694 O O . ALA A 1 86 ? 7.436 20.547 -0.336 1.00 86.38 86 ALA A O 1
ATOM 695 N N . GLU A 1 87 ? 8.557 21.707 -1.897 1.00 91.69 87 GLU A N 1
ATOM 696 C CA . GLU A 1 87 ? 9.877 21.552 -1.264 1.00 91.69 87 GLU A CA 1
ATOM 697 C C . GLU A 1 87 ? 9.919 22.142 0.156 1.00 91.69 87 GLU A C 1
ATOM 699 O O . GLU A 1 87 ? 10.543 21.589 1.063 1.00 91.69 87 GLU A O 1
ATOM 704 N N . SER A 1 88 ? 9.260 23.285 0.379 1.00 95.12 88 SER A N 1
ATOM 705 C CA . SER A 1 88 ? 9.175 23.896 1.710 1.00 95.12 88 SER A CA 1
ATOM 706 C C . SER A 1 88 ? 8.387 23.024 2.692 1.00 95.12 88 SER A C 1
ATOM 708 O O . SER A 1 88 ? 8.786 22.901 3.853 1.00 95.12 88 SER A O 1
ATOM 710 N N . LEU A 1 89 ? 7.283 22.420 2.244 1.00 89.19 89 LEU A N 1
ATOM 711 C CA . LEU A 1 89 ? 6.483 21.496 3.049 1.00 89.19 89 LEU A CA 1
ATOM 712 C C . LEU A 1 89 ? 7.259 20.213 3.356 1.00 89.19 89 LEU A C 1
ATOM 714 O O . LEU A 1 89 ? 7.273 19.778 4.503 1.00 89.19 89 LEU A O 1
ATOM 718 N N . GLU A 1 90 ? 7.987 19.662 2.386 1.00 89.31 90 GLU A N 1
ATOM 719 C CA . GLU A 1 90 ? 8.847 18.493 2.593 1.00 89.31 90 GLU A CA 1
ATOM 720 C C . GLU A 1 90 ? 9.924 18.762 3.660 1.00 89.31 90 GLU A C 1
ATOM 722 O O . GLU A 1 90 ? 10.112 17.970 4.586 1.00 89.31 90 GLU A O 1
ATOM 727 N N . ARG A 1 91 ? 10.559 19.945 3.630 1.00 93.56 91 ARG A N 1
ATOM 728 C CA . ARG A 1 91 ? 11.496 20.381 4.685 1.00 93.56 91 ARG A CA 1
ATOM 729 C C . ARG A 1 91 ? 10.823 20.567 6.051 1.00 93.56 91 ARG A C 1
ATOM 731 O O . ARG A 1 91 ? 11.491 20.438 7.076 1.00 93.56 91 ARG A O 1
ATOM 738 N N . GLN A 1 92 ? 9.542 20.934 6.107 1.00 88.94 92 GLN A N 1
ATOM 739 C CA . GLN A 1 92 ? 8.799 21.025 7.373 1.00 88.94 92 GLN A CA 1
ATOM 740 C C . GLN A 1 92 ? 8.466 19.641 7.931 1.00 88.94 92 GLN A C 1
ATOM 742 O O . GLN A 1 92 ? 8.721 19.408 9.109 1.00 88.94 92 GLN A O 1
ATOM 747 N N . VAL A 1 93 ? 7.982 18.719 7.094 1.00 86.25 93 VAL A N 1
ATOM 748 C CA . VAL A 1 93 ? 7.706 17.328 7.490 1.00 86.25 93 VAL A CA 1
ATOM 749 C C . VAL A 1 93 ? 8.974 16.672 8.031 1.00 86.25 93 VAL A C 1
ATOM 751 O O . VAL A 1 93 ? 8.963 16.160 9.145 1.00 86.25 93 VAL A O 1
ATOM 754 N N . LYS A 1 94 ? 10.104 16.813 7.325 1.00 89.19 94 LYS A N 1
ATOM 755 C CA . LYS A 1 94 ? 11.390 16.272 7.782 1.00 89.19 94 LYS A CA 1
ATOM 756 C C . LYS A 1 94 ? 11.821 16.821 9.149 1.00 89.19 94 LYS A C 1
ATOM 758 O O . LYS A 1 94 ? 12.303 16.065 9.986 1.00 89.19 94 LYS A O 1
ATOM 763 N N . ARG A 1 95 ? 11.621 18.122 9.406 1.00 92.50 95 ARG A N 1
ATOM 764 C CA . ARG A 1 95 ? 11.907 18.727 10.722 1.00 92.50 95 ARG A CA 1
ATOM 765 C C . ARG A 1 95 ? 11.018 18.157 11.827 1.00 92.50 95 ARG A C 1
ATOM 767 O O . ARG A 1 95 ? 11.529 17.839 12.895 1.00 92.50 95 ARG A O 1
ATOM 774 N N . LEU A 1 96 ? 9.721 17.994 11.565 1.00 87.81 96 LEU A N 1
ATOM 775 C CA . LEU A 1 96 ? 8.785 17.408 12.529 1.00 87.81 96 LEU A CA 1
ATOM 776 C C . LEU A 1 96 ? 9.113 15.939 12.827 1.00 87.81 96 LEU A C 1
ATOM 778 O O . LEU A 1 96 ? 9.060 15.526 13.984 1.00 87.81 96 LEU A O 1
ATOM 782 N N . ASP A 1 97 ? 9.518 15.163 11.821 1.00 86.81 97 ASP A N 1
ATOM 783 C CA . ASP A 1 97 ? 9.961 13.779 12.015 1.00 86.81 97 ASP A CA 1
ATOM 784 C C . ASP A 1 97 ? 11.251 13.702 12.842 1.00 86.81 97 ASP A C 1
ATOM 786 O O . ASP A 1 97 ? 11.364 12.870 13.747 1.00 86.81 97 ASP A O 1
ATOM 790 N N . GLU A 1 98 ? 12.213 14.598 12.599 1.00 90.00 98 GLU A N 1
ATOM 791 C CA . GLU A 1 98 ? 13.427 14.705 13.415 1.00 90.00 98 GLU A CA 1
ATOM 792 C C . GLU A 1 98 ? 13.107 15.065 14.875 1.00 90.00 98 GLU A C 1
ATOM 794 O O . GLU A 1 98 ? 13.688 14.476 15.793 1.00 90.00 98 GLU A O 1
ATOM 799 N N . GLU A 1 99 ? 12.173 15.991 15.112 1.00 87.88 99 GLU A N 1
ATOM 800 C CA . GLU A 1 99 ? 11.695 16.357 16.452 1.00 87.88 99 GLU A CA 1
ATOM 801 C C . GLU A 1 99 ? 10.976 15.192 17.141 1.00 87.88 99 GLU A C 1
ATOM 803 O O . GLU A 1 99 ? 11.289 14.878 18.294 1.00 87.88 99 GLU A O 1
ATOM 808 N N . ARG A 1 100 ? 10.100 14.476 16.427 1.00 85.31 100 ARG A N 1
ATOM 809 C CA . ARG A 1 100 ? 9.437 13.265 16.929 1.00 85.31 100 ARG A CA 1
ATOM 810 C C . ARG A 1 100 ? 10.458 12.189 17.299 1.00 85.31 100 ARG A C 1
ATOM 812 O O . ARG A 1 100 ? 10.379 11.617 18.383 1.00 85.31 100 ARG A O 1
ATOM 819 N N . CYS A 1 101 ? 11.472 11.963 16.463 1.00 86.81 101 CYS A N 1
ATOM 820 C CA . CYS A 1 101 ? 12.556 11.022 16.752 1.00 86.81 101 CYS A CA 1
ATOM 821 C C . CYS A 1 101 ? 13.402 11.442 17.965 1.00 86.81 101 CYS A C 1
ATOM 823 O O . CYS A 1 101 ? 13.931 10.587 18.679 1.00 86.81 101 CYS A O 1
ATOM 825 N N . ARG A 1 102 ? 13.583 12.747 18.212 1.00 88.50 102 ARG A N 1
ATOM 826 C CA . ARG A 1 102 ? 14.240 13.242 19.437 1.00 88.50 102 ARG A CA 1
ATOM 827 C C . ARG A 1 102 ? 13.363 13.004 20.667 1.00 88.50 102 ARG A C 1
ATOM 829 O O . ARG A 1 102 ? 13.886 12.535 21.675 1.00 88.50 102 ARG A O 1
ATOM 836 N N . ALA A 1 103 ? 12.058 13.260 20.569 1.00 82.44 103 ALA A N 1
ATOM 837 C CA . ALA A 1 103 ? 11.107 13.021 21.652 1.00 82.44 103 ALA A CA 1
ATOM 838 C C . ALA A 1 103 ? 11.066 11.534 22.047 1.00 82.44 103 ALA A C 1
ATOM 840 O O . ALA A 1 103 ? 11.303 11.213 23.211 1.00 82.44 103 ALA A O 1
ATOM 841 N N . VAL A 1 104 ? 10.912 10.627 21.075 1.00 85.69 104 VAL A N 1
ATOM 842 C CA . VAL A 1 104 ? 10.903 9.170 21.313 1.00 85.69 104 VAL A CA 1
ATOM 843 C C . VAL A 1 104 ? 12.213 8.692 21.945 1.00 85.69 104 VAL A C 1
ATOM 845 O O . VAL A 1 104 ? 12.191 7.933 22.913 1.00 85.69 104 VAL A O 1
ATOM 848 N N . ARG A 1 105 ? 13.372 9.172 21.469 1.00 88.25 105 ARG A N 1
ATOM 849 C CA . ARG A 1 105 ? 14.671 8.840 22.086 1.00 88.25 105 ARG A CA 1
ATOM 850 C C . ARG A 1 105 ? 14.768 9.324 23.532 1.00 88.25 105 ARG A C 1
ATOM 852 O O . ARG A 1 105 ? 15.272 8.594 24.380 1.00 88.25 105 ARG A O 1
ATOM 859 N N . SER A 1 106 ? 14.275 10.529 23.822 1.00 87.44 106 SER A N 1
ATOM 860 C CA . SER A 1 106 ? 14.276 11.065 25.188 1.00 87.44 106 SER A CA 1
ATOM 861 C C . SER A 1 106 ? 13.368 10.269 26.132 1.00 87.44 106 SER A C 1
ATOM 863 O O . SER A 1 106 ? 13.745 10.022 27.276 1.00 87.44 106 SER A O 1
ATOM 865 N N . GLU A 1 107 ? 12.217 9.806 25.642 1.00 85.56 107 GLU A N 1
ATOM 866 C CA . GLU A 1 107 ? 11.288 8.970 26.401 1.00 85.56 107 GLU A CA 1
ATOM 867 C C . GLU A 1 107 ? 11.859 7.569 26.641 1.00 85.56 107 GLU A C 1
ATOM 869 O O . GLU A 1 107 ? 11.830 7.079 27.768 1.00 85.56 107 GLU A O 1
ATOM 874 N N . THR A 1 108 ? 12.479 6.972 25.621 1.00 85.94 108 THR A N 1
ATOM 875 C CA . THR A 1 108 ? 13.164 5.674 25.735 1.00 85.94 108 THR A CA 1
ATOM 876 C C . THR A 1 108 ? 14.261 5.732 26.800 1.00 85.94 108 THR A C 1
ATOM 878 O O . THR A 1 108 ? 14.306 4.888 27.691 1.00 85.94 108 THR A O 1
ATOM 881 N N . PHE A 1 109 ? 15.087 6.784 26.790 1.00 86.50 109 PHE A N 1
ATOM 882 C CA . PHE A 1 109 ? 16.126 6.985 27.804 1.00 86.50 109 PHE A CA 1
ATOM 883 C C . PHE A 1 109 ? 15.546 7.183 29.217 1.00 86.50 109 PHE A C 1
ATOM 885 O O . PHE A 1 109 ? 16.117 6.723 30.209 1.00 86.50 109 PHE A O 1
ATOM 892 N N . ALA A 1 110 ? 14.395 7.855 29.334 1.00 83.38 110 ALA A N 1
ATOM 893 C CA . ALA A 1 110 ? 13.702 8.005 30.610 1.00 83.38 110 ALA A CA 1
ATOM 894 C C . ALA A 1 110 ? 13.181 6.657 31.143 1.00 83.38 110 ALA A C 1
ATOM 896 O O . ALA A 1 110 ? 13.338 6.382 32.335 1.00 83.38 110 ALA A O 1
ATOM 897 N N . LEU A 1 111 ? 12.623 5.810 30.271 1.00 83.06 111 LEU A N 1
ATOM 898 C CA . LEU A 1 111 ? 12.167 4.460 30.617 1.00 83.06 111 LEU A CA 1
ATOM 899 C C . LEU A 1 111 ? 13.335 3.545 31.010 1.00 83.06 111 LEU A C 1
ATOM 901 O O . LEU A 1 111 ? 13.259 2.882 32.041 1.00 83.06 111 LEU A O 1
ATOM 905 N N . GLU A 1 112 ? 14.453 3.573 30.280 1.00 87.31 112 GLU A N 1
ATOM 906 C CA . GLU A 1 112 ? 15.666 2.819 30.637 1.00 87.31 112 GLU A CA 1
ATOM 907 C C . GLU A 1 112 ? 16.208 3.213 32.017 1.00 87.31 112 GLU A C 1
ATOM 909 O O . GLU A 1 112 ? 16.606 2.360 32.817 1.00 87.31 112 GLU A O 1
ATOM 914 N N . ARG A 1 113 ? 16.200 4.513 32.335 1.00 87.81 113 ARG A N 1
ATOM 915 C CA . ARG A 1 113 ? 16.603 5.009 33.656 1.00 87.81 113 ARG A CA 1
ATOM 916 C C . ARG A 1 113 ? 15.652 4.534 34.756 1.00 87.81 113 ARG A C 1
ATOM 918 O O . ARG A 1 113 ? 16.112 4.209 35.857 1.00 87.81 113 ARG A O 1
ATOM 925 N N . GLU A 1 114 ? 14.350 4.496 34.481 1.00 83.88 114 GLU A N 1
ATOM 926 C CA . GLU A 1 114 ? 13.340 3.977 35.407 1.00 83.88 114 GLU A CA 1
ATOM 927 C C . GLU A 1 114 ? 13.547 2.478 35.668 1.00 83.88 114 GLU A C 1
ATOM 929 O O . GLU A 1 114 ? 13.620 2.059 36.826 1.00 83.88 114 GLU A O 1
ATOM 934 N N . ASP A 1 115 ? 13.756 1.685 34.618 1.00 85.50 115 ASP A N 1
ATOM 935 C CA . ASP A 1 115 ? 14.032 0.251 34.716 1.00 85.50 115 ASP A CA 1
ATOM 936 C C . ASP A 1 115 ? 15.335 -0.046 35.460 1.00 85.50 115 ASP A C 1
ATOM 938 O O . ASP A 1 115 ? 15.371 -0.919 36.332 1.00 85.50 115 ASP A O 1
ATOM 942 N N . ASN A 1 116 ? 16.401 0.715 35.198 1.00 88.12 116 ASN A N 1
ATOM 943 C CA . ASN A 1 116 ? 17.652 0.583 35.943 1.00 88.12 116 ASN A CA 1
ATOM 944 C C . ASN A 1 116 ? 17.447 0.885 37.438 1.00 88.12 116 ASN A C 1
ATOM 946 O O . ASN A 1 116 ? 17.919 0.150 38.307 1.00 88.12 116 ASN A O 1
ATOM 950 N N . THR A 1 117 ? 16.661 1.918 37.753 1.00 86.00 117 THR A N 1
ATOM 951 C CA . THR A 1 117 ? 16.300 2.250 39.140 1.00 86.00 117 THR A CA 1
ATOM 952 C C . THR A 1 117 ? 15.507 1.114 39.794 1.00 86.00 117 THR A C 1
ATOM 954 O O . THR A 1 117 ? 15.795 0.742 40.934 1.00 86.00 117 THR A O 1
ATOM 957 N N . ARG A 1 118 ? 14.557 0.495 39.077 1.00 83.75 118 ARG A N 1
ATOM 958 C CA . ARG A 1 118 ? 13.808 -0.675 39.568 1.00 83.75 118 ARG A CA 1
ATOM 959 C C . ARG A 1 118 ? 14.721 -1.870 39.840 1.00 83.75 118 ARG A C 1
ATOM 961 O O . ARG A 1 118 ? 14.581 -2.489 40.894 1.00 83.75 118 ARG A O 1
ATOM 968 N N . ARG A 1 119 ? 15.687 -2.164 38.960 1.00 87.06 119 ARG A N 1
ATOM 969 C CA . ARG A 1 119 ? 16.680 -3.238 39.175 1.00 87.06 119 ARG A CA 1
ATOM 970 C C . ARG A 1 119 ? 17.521 -2.997 40.427 1.00 87.06 119 ARG A C 1
ATOM 972 O O . ARG A 1 119 ? 17.685 -3.914 41.229 1.00 87.06 119 ARG A O 1
ATOM 979 N N . ILE A 1 120 ? 17.990 -1.764 40.638 1.00 87.38 120 ILE A N 1
ATOM 980 C CA . ILE A 1 120 ? 18.735 -1.389 41.851 1.00 87.38 120 ILE A CA 1
ATOM 981 C C . ILE A 1 120 ? 17.868 -1.599 43.099 1.00 87.38 120 ILE A C 1
ATOM 983 O O . ILE A 1 120 ? 18.324 -2.207 44.067 1.00 87.38 120 ILE A O 1
ATOM 987 N N . MET A 1 121 ? 16.603 -1.163 43.078 1.00 81.19 121 MET A N 1
ATOM 988 C CA . MET A 1 121 ? 15.692 -1.366 44.210 1.00 81.19 121 MET A CA 1
ATOM 989 C C . MET A 1 121 ? 15.422 -2.847 44.499 1.00 81.19 121 MET A C 1
ATOM 991 O O . MET A 1 121 ? 15.409 -3.239 45.664 1.00 81.19 121 MET A O 1
ATOM 995 N N . LEU A 1 122 ? 15.234 -3.680 43.470 1.00 86.50 122 LEU A N 1
ATOM 996 C CA . LEU A 1 122 ? 15.059 -5.128 43.638 1.00 86.50 122 LEU A CA 1
ATOM 997 C C . LEU A 1 122 ? 16.310 -5.785 44.236 1.00 86.50 122 LEU A C 1
ATOM 999 O O . LEU A 1 122 ? 16.194 -6.573 45.173 1.00 86.50 122 LEU A O 1
ATOM 1003 N N . SER A 1 123 ? 17.502 -5.404 43.767 1.00 90.12 123 SER A N 1
ATOM 1004 C CA . SER A 1 123 ? 18.772 -5.868 44.337 1.00 90.12 123 SER A CA 1
ATOM 1005 C C . SER A 1 123 ? 18.906 -5.492 45.815 1.00 90.12 123 SER A C 1
ATOM 1007 O O . SER A 1 123 ? 19.303 -6.324 46.630 1.00 90.12 123 SER A O 1
ATOM 1009 N N . LEU A 1 124 ? 18.556 -4.257 46.187 1.00 87.25 124 LEU A N 1
ATOM 1010 C CA . LEU A 1 124 ? 18.583 -3.816 47.584 1.00 87.25 124 LEU A CA 1
ATOM 1011 C C . LEU A 1 124 ? 17.578 -4.593 48.443 1.00 87.25 124 LEU A C 1
ATOM 1013 O O . LEU A 1 124 ? 17.936 -5.040 49.530 1.00 87.25 124 LEU A O 1
ATOM 1017 N N . LYS A 1 125 ? 16.354 -4.827 47.949 1.00 84.19 125 LYS A N 1
ATOM 1018 C CA . LYS A 1 125 ? 15.357 -5.657 48.647 1.00 84.19 125 LYS A CA 1
ATOM 1019 C C . LYS A 1 125 ? 15.866 -7.078 48.892 1.00 84.19 125 LYS A C 1
ATOM 1021 O O . LYS A 1 125 ? 15.707 -7.592 49.995 1.00 84.19 125 LYS A O 1
ATOM 1026 N N . GLN A 1 126 ? 16.535 -7.680 47.907 1.00 90.50 126 GLN A N 1
ATOM 1027 C CA . GLN A 1 126 ? 17.141 -9.003 48.061 1.00 90.50 126 GLN A CA 1
ATOM 1028 C C . GLN A 1 126 ? 18.269 -9.003 49.105 1.00 90.50 126 GLN A C 1
ATOM 1030 O O . GLN A 1 126 ? 18.353 -9.914 49.927 1.00 90.50 126 GLN A O 1
ATOM 1035 N N . GLN A 1 127 ? 19.129 -7.979 49.106 1.00 87.56 127 GLN A N 1
ATOM 1036 C CA . GLN A 1 127 ? 20.190 -7.839 50.109 1.00 87.56 127 GLN A CA 1
ATOM 1037 C C . GLN A 1 127 ? 19.622 -7.688 51.526 1.00 87.56 127 GLN A C 1
ATOM 1039 O O . GLN A 1 127 ? 20.127 -8.327 52.448 1.00 87.56 127 GLN A O 1
ATOM 1044 N N . VAL A 1 128 ? 18.555 -6.900 51.693 1.00 83.25 128 VAL A N 1
ATOM 1045 C CA . VAL A 1 128 ? 17.849 -6.759 52.975 1.00 83.25 128 VAL A CA 1
ATOM 1046 C C . VAL A 1 128 ? 17.271 -8.104 53.418 1.00 83.25 128 VAL A C 1
ATOM 1048 O O . VAL A 1 128 ? 17.570 -8.535 54.526 1.00 83.25 128 VAL A O 1
ATOM 1051 N N . ALA A 1 129 ? 16.556 -8.824 52.549 1.00 83.00 129 ALA A N 1
ATOM 1052 C CA . ALA A 1 129 ? 15.998 -10.144 52.869 1.00 83.00 129 ALA A CA 1
ATOM 1053 C C . ALA A 1 129 ? 17.077 -11.175 53.275 1.00 83.00 129 ALA A C 1
ATOM 1055 O O . ALA A 1 129 ? 16.891 -11.971 54.203 1.00 83.00 129 ALA A O 1
ATOM 1056 N N . ASN A 1 130 ? 18.246 -11.139 52.626 1.00 84.25 130 ASN A N 1
ATOM 1057 C CA . ASN A 1 130 ? 19.384 -11.984 52.991 1.00 84.25 130 ASN A CA 1
ATOM 1058 C C . ASN A 1 130 ? 19.947 -11.624 54.380 1.00 84.25 130 ASN A C 1
ATOM 1060 O O . ASN A 1 130 ? 20.305 -12.515 55.154 1.00 84.25 130 ASN A O 1
ATOM 1064 N N . LEU A 1 131 ? 20.031 -10.331 54.717 1.00 82.25 131 LEU A N 1
ATOM 1065 C CA . LEU A 1 131 ? 20.448 -9.876 56.049 1.00 82.25 131 LEU A CA 1
ATOM 1066 C C . LEU A 1 131 ? 19.431 -10.273 57.125 1.00 82.25 131 LEU A C 1
ATOM 1068 O O . LEU A 1 131 ? 19.841 -10.761 58.175 1.00 82.25 131 LEU A O 1
ATOM 1072 N N . GLU A 1 132 ? 18.130 -10.140 56.853 1.00 77.06 132 GLU A N 1
ATOM 1073 C CA . GLU A 1 132 ? 17.052 -10.593 57.746 1.00 77.06 132 GLU A CA 1
ATOM 1074 C C . GLU A 1 132 ? 17.199 -12.084 58.067 1.00 77.06 132 GLU A C 1
ATOM 1076 O O . GLU A 1 132 ? 17.208 -12.477 59.235 1.00 77.06 132 GLU A O 1
ATOM 1081 N N . SER A 1 133 ? 17.408 -12.905 57.034 1.00 82.62 133 SER A N 1
ATOM 1082 C CA . SER A 1 133 ? 17.609 -14.348 57.182 1.00 82.62 133 SER A CA 1
ATOM 1083 C C . SER A 1 133 ? 18.810 -14.656 58.082 1.00 82.62 133 SER A C 1
ATOM 1085 O O . SER A 1 133 ? 18.711 -15.487 58.985 1.00 82.62 133 SER A O 1
ATOM 1087 N N . ARG A 1 134 ? 19.931 -13.943 57.905 1.00 79.62 134 ARG A N 1
ATOM 1088 C CA . ARG A 1 134 ? 21.131 -14.094 58.749 1.00 79.62 134 ARG A CA 1
ATOM 1089 C C . ARG A 1 134 ? 20.888 -13.671 60.198 1.00 79.62 134 ARG A C 1
ATOM 1091 O O . ARG A 1 134 ? 21.359 -14.350 61.102 1.00 79.62 134 ARG A O 1
ATOM 1098 N N . ILE A 1 135 ? 20.151 -12.585 60.429 1.00 76.56 135 ILE A N 1
ATOM 1099 C CA . ILE A 1 135 ? 19.809 -12.113 61.780 1.00 76.56 135 ILE A CA 1
ATOM 1100 C C . ILE A 1 135 ? 18.893 -13.117 62.486 1.00 76.56 135 ILE A C 1
ATOM 1102 O O . ILE A 1 135 ? 19.106 -13.411 63.661 1.00 76.56 135 ILE A O 1
ATOM 1106 N N . HIS A 1 136 ? 17.931 -13.702 61.769 1.00 77.06 136 HIS A N 1
ATOM 1107 C CA . HIS A 1 136 ? 17.042 -14.727 62.317 1.00 77.06 136 HIS A CA 1
ATOM 1108 C C . HIS A 1 136 ? 17.810 -15.983 62.767 1.00 77.06 136 HIS A C 1
ATOM 1110 O O . HIS A 1 136 ? 17.457 -16.598 63.772 1.00 77.06 136 HIS A O 1
ATOM 1116 N N . HIS A 1 137 ? 18.897 -16.341 62.077 1.00 78.88 137 HIS A N 1
ATOM 1117 C CA . HIS A 1 137 ? 19.771 -17.452 62.475 1.00 78.88 137 HIS A CA 1
ATOM 1118 C C . HIS A 1 137 ? 20.631 -17.142 63.715 1.00 78.88 137 HIS A C 1
ATOM 1120 O O . HIS A 1 137 ? 21.106 -18.067 64.366 1.00 78.88 137 HIS A O 1
ATOM 1126 N N . LEU A 1 138 ? 20.815 -15.866 64.076 1.00 79.75 138 LEU A N 1
ATOM 1127 C CA . LEU A 1 138 ? 21.616 -15.439 65.233 1.00 79.75 138 LEU A CA 1
ATOM 1128 C C . LEU A 1 138 ? 20.814 -15.350 66.553 1.00 79.75 138 LEU A C 1
ATOM 1130 O O . LEU A 1 138 ? 21.367 -14.953 67.575 1.00 79.75 138 LEU A O 1
ATOM 1134 N N . GLY A 1 139 ? 19.534 -15.749 66.569 1.00 58.06 139 GLY A N 1
ATOM 1135 C CA . GLY A 1 139 ? 18.835 -16.196 67.789 1.00 58.06 139 GLY A CA 1
ATOM 1136 C C . GLY A 1 139 ? 18.398 -15.138 68.819 1.00 58.06 139 GLY A C 1
ATOM 1137 O O . GLY A 1 139 ? 17.987 -15.504 69.917 1.00 58.06 139 GLY A O 1
ATOM 1138 N N . GLY A 1 140 ? 18.436 -13.839 68.511 1.00 62.25 140 GLY A N 1
ATOM 1139 C CA . GLY A 1 140 ? 17.989 -12.786 69.435 1.00 62.25 140 GLY A CA 1
ATOM 1140 C C . GLY A 1 140 ? 16.529 -12.373 69.222 1.00 62.25 140 GLY A C 1
ATOM 1141 O O . GLY A 1 140 ? 16.259 -11.528 68.370 1.00 62.25 140 GLY A O 1
ATOM 1142 N N . GLN A 1 141 ? 15.584 -12.896 70.015 1.00 59.91 141 GLN A N 1
ATOM 1143 C CA . GLN A 1 141 ? 14.160 -12.518 69.927 1.00 59.91 141 GLN A CA 1
ATOM 1144 C C . GLN A 1 141 ? 13.920 -11.002 70.093 1.00 59.91 141 GLN A C 1
ATOM 1146 O O . GLN A 1 141 ? 13.033 -10.464 69.432 1.00 59.91 141 GLN A O 1
ATOM 1151 N N . SER A 1 142 ? 14.742 -10.278 70.868 1.00 59.69 142 SER A N 1
ATOM 1152 C CA . SER A 1 142 ? 14.593 -8.819 71.039 1.00 59.69 142 SER A CA 1
ATOM 1153 C C . SER A 1 142 ? 14.977 -7.992 69.800 1.00 59.69 142 SER A C 1
ATOM 1155 O O . SER A 1 142 ? 14.503 -6.868 69.651 1.00 59.69 142 SER A O 1
ATOM 1157 N N . ASN A 1 143 ? 15.765 -8.543 68.867 1.00 60.41 143 ASN A N 1
ATOM 1158 C CA . ASN A 1 143 ? 16.183 -7.832 67.651 1.00 60.41 143 ASN A CA 1
ATOM 1159 C C . ASN A 1 143 ? 15.140 -7.884 66.523 1.00 60.41 143 ASN A C 1
ATOM 1161 O O . ASN A 1 143 ? 15.185 -7.061 65.611 1.00 60.41 143 ASN A O 1
ATOM 1165 N N . THR A 1 144 ? 14.180 -8.811 66.579 1.00 65.06 144 THR A N 1
ATOM 1166 C CA . THR A 1 144 ? 13.189 -9.014 65.505 1.00 65.06 144 THR A CA 1
ATOM 1167 C C . THR A 1 144 ? 12.166 -7.876 65.402 1.00 65.06 144 THR A C 1
ATOM 1169 O O . THR A 1 144 ? 11.850 -7.435 64.297 1.00 65.06 144 THR A O 1
ATOM 1172 N N . GLN A 1 145 ? 11.711 -7.319 66.530 1.00 71.56 145 GLN A N 1
ATOM 1173 C CA . GLN A 1 145 ? 10.788 -6.173 66.540 1.00 71.56 145 GLN A CA 1
ATOM 1174 C C . GLN A 1 145 ? 11.440 -4.876 66.045 1.00 71.56 145 GLN A C 1
ATOM 1176 O O . GLN A 1 145 ? 10.824 -4.129 65.282 1.00 71.56 145 GLN A O 1
ATOM 1181 N N . ALA A 1 146 ? 12.691 -4.613 66.435 1.00 69.31 146 ALA A N 1
ATOM 1182 C CA . ALA A 1 146 ? 13.426 -3.439 65.966 1.00 69.31 146 ALA A CA 1
ATOM 1183 C C . ALA A 1 146 ? 13.660 -3.490 64.444 1.00 69.31 146 ALA A C 1
ATOM 1185 O O . ALA A 1 146 ? 13.552 -2.468 63.765 1.00 69.31 146 ALA A O 1
ATOM 1186 N N . LEU A 1 147 ? 13.907 -4.688 63.901 1.00 71.81 147 LEU A N 1
ATOM 1187 C CA . LEU A 1 147 ? 14.063 -4.905 62.464 1.00 71.81 147 LEU A CA 1
ATOM 1188 C C . LEU A 1 147 ? 12.751 -4.687 61.693 1.00 71.81 147 LEU A C 1
ATOM 1190 O O . LEU A 1 147 ? 12.751 -4.017 60.661 1.00 71.81 147 LEU A O 1
ATOM 1194 N N . ALA A 1 148 ? 11.629 -5.190 62.216 1.00 75.62 148 ALA A N 1
ATOM 1195 C CA . ALA A 1 148 ? 10.310 -4.997 61.611 1.00 75.62 148 ALA A CA 1
ATOM 1196 C C . ALA A 1 148 ? 9.922 -3.508 61.543 1.00 75.62 148 ALA A C 1
ATOM 1198 O O . ALA A 1 148 ? 9.459 -3.029 60.507 1.00 75.62 148 ALA A O 1
ATOM 1199 N N . ALA A 1 149 ? 10.193 -2.745 62.608 1.00 73.44 149 ALA A N 1
ATOM 1200 C CA . ALA A 1 149 ? 9.962 -1.301 62.631 1.00 73.44 149 ALA A CA 1
ATOM 1201 C C . ALA A 1 149 ? 10.882 -0.536 61.658 1.00 73.44 149 ALA A C 1
ATOM 1203 O O . ALA A 1 149 ? 10.453 0.427 61.019 1.00 73.44 149 ALA A O 1
ATOM 1204 N N . ALA A 1 150 ? 12.144 -0.960 61.512 1.00 73.56 150 ALA A N 1
ATOM 1205 C CA . ALA A 1 150 ? 13.067 -0.379 60.537 1.00 73.56 150 ALA A CA 1
ATOM 1206 C C . ALA A 1 150 ? 12.619 -0.643 59.089 1.00 73.56 150 ALA A C 1
ATOM 1208 O O . ALA A 1 150 ? 12.711 0.255 58.251 1.00 73.56 150 ALA A O 1
ATOM 1209 N N . ARG A 1 151 ? 12.077 -1.835 58.807 1.00 74.00 151 ARG A N 1
ATOM 1210 C CA . ARG A 1 151 ? 11.520 -2.198 57.499 1.00 74.00 151 ARG A CA 1
ATOM 1211 C C . ARG A 1 151 ? 10.311 -1.355 57.131 1.00 74.00 151 ARG A C 1
ATOM 1213 O O . ARG A 1 151 ? 10.290 -0.780 56.050 1.00 74.00 151 ARG A O 1
ATOM 1220 N N . GLN A 1 152 ? 9.365 -1.204 58.054 1.00 80.31 152 GLN A N 1
ATOM 1221 C CA . GLN A 1 152 ? 8.196 -0.361 57.825 1.00 80.31 152 GLN A CA 1
ATOM 1222 C C . GLN A 1 152 ? 8.605 1.085 57.494 1.00 80.31 152 GLN A C 1
ATOM 1224 O O . GLN A 1 152 ? 8.126 1.658 56.521 1.00 80.31 152 GLN A O 1
ATOM 1229 N N . ARG A 1 153 ? 9.577 1.650 58.226 1.00 76.12 153 ARG A N 1
ATOM 1230 C CA . ARG A 1 153 ? 10.109 2.996 57.940 1.00 76.12 153 ARG A CA 1
ATOM 1231 C C . ARG A 1 153 ? 10.839 3.087 56.599 1.00 76.12 153 ARG A C 1
ATOM 1233 O O . ARG A 1 153 ? 10.818 4.143 55.967 1.00 76.12 153 ARG A O 1
ATOM 1240 N N . PHE A 1 154 ? 11.526 2.025 56.183 1.00 80.19 154 PHE A N 1
ATOM 1241 C CA . PHE A 1 154 ? 12.191 1.976 54.884 1.00 80.19 154 PHE A CA 1
ATOM 1242 C C . PHE A 1 154 ? 11.172 1.939 53.741 1.00 80.19 154 PHE A C 1
ATOM 1244 O O . PHE A 1 154 ? 11.307 2.717 52.798 1.00 80.19 154 PHE A O 1
ATOM 1251 N N . ASP A 1 155 ? 10.139 1.102 53.855 1.00 78.81 155 ASP A N 1
ATOM 1252 C CA . ASP A 1 155 ? 9.068 0.994 52.862 1.00 78.81 155 ASP A CA 1
ATOM 1253 C C . ASP A 1 155 ? 8.269 2.310 52.757 1.00 78.81 155 ASP A C 1
ATOM 1255 O O . ASP A 1 155 ? 8.102 2.828 51.653 1.00 78.81 155 ASP A O 1
ATOM 1259 N N . GLU A 1 156 ? 7.909 2.937 53.884 1.00 78.31 156 GLU A N 1
ATOM 1260 C CA . GLU A 1 156 ? 7.238 4.250 53.913 1.00 78.31 156 GLU A CA 1
ATOM 1261 C C . GLU A 1 156 ? 8.094 5.368 53.285 1.00 78.31 156 GLU A C 1
ATOM 1263 O O . GLU A 1 156 ? 7.589 6.224 52.554 1.00 78.31 156 GLU A O 1
ATOM 1268 N N . ASN A 1 157 ? 9.409 5.382 53.538 1.00 76.56 157 ASN A N 1
ATOM 1269 C CA . ASN A 1 157 ? 10.312 6.365 52.930 1.00 76.56 157 ASN A CA 1
ATOM 1270 C C . ASN A 1 157 ? 10.540 6.111 51.433 1.00 76.56 157 ASN A C 1
ATOM 1272 O O . ASN A 1 157 ? 10.709 7.067 50.669 1.00 76.56 157 ASN A O 1
ATOM 1276 N N . ALA A 1 158 ? 10.568 4.847 51.005 1.00 76.06 158 ALA A N 1
ATOM 1277 C CA . ALA A 1 158 ? 10.678 4.481 49.598 1.00 76.06 158 ALA A CA 1
ATOM 1278 C C . ALA A 1 158 ? 9.421 4.897 48.820 1.00 76.06 158 ALA A C 1
ATOM 1280 O O . ALA A 1 158 ? 9.538 5.450 47.726 1.00 76.06 158 ALA A O 1
ATOM 1281 N N . GLU A 1 159 ? 8.239 4.701 49.407 1.00 77.06 159 GLU A N 1
ATOM 1282 C CA . GLU A 1 159 ? 6.959 5.113 48.831 1.00 77.06 159 GLU A CA 1
ATOM 1283 C C . GLU A 1 159 ? 6.852 6.640 48.721 1.00 77.06 159 GLU A C 1
ATOM 1285 O O . GLU A 1 159 ? 6.637 7.154 47.624 1.00 77.06 159 GLU A O 1
ATOM 1290 N N . LYS A 1 160 ? 7.171 7.385 49.790 1.00 77.88 160 LYS A N 1
ATOM 1291 C CA . LYS A 1 160 ? 7.203 8.861 49.751 1.00 77.88 160 LYS A CA 1
ATOM 1292 C C . LYS A 1 160 ? 8.158 9.416 48.693 1.00 77.88 160 LYS A C 1
ATOM 1294 O O . LYS A 1 160 ? 7.827 10.381 48.006 1.00 77.88 160 LYS A O 1
ATOM 1299 N N . ARG A 1 161 ? 9.343 8.814 48.521 1.00 75.94 161 ARG A N 1
ATOM 1300 C CA . ARG A 1 161 ? 10.276 9.215 47.450 1.00 75.94 161 ARG A CA 1
ATOM 1301 C C . ARG A 1 161 ? 9.734 8.900 46.057 1.00 75.94 161 ARG A C 1
ATOM 1303 O O . ARG A 1 161 ? 9.969 9.684 45.138 1.00 75.94 161 ARG A O 1
ATOM 1310 N N . ALA A 1 162 ? 9.035 7.779 45.884 1.00 70.19 162 ALA A N 1
ATOM 1311 C CA . ALA A 1 162 ? 8.407 7.431 44.613 1.00 70.19 162 ALA A CA 1
ATOM 1312 C C . ALA A 1 162 ? 7.286 8.422 44.250 1.00 70.19 162 ALA A C 1
ATOM 1314 O O . ALA A 1 162 ? 7.233 8.894 43.113 1.00 70.19 162 ALA A O 1
ATOM 1315 N N . GLU A 1 163 ? 6.455 8.805 45.221 1.00 73.75 163 GLU A N 1
ATOM 1316 C CA . GLU A 1 163 ? 5.419 9.832 45.058 1.00 73.75 163 GLU A CA 1
ATOM 1317 C C . GLU A 1 163 ? 6.015 11.209 44.735 1.00 73.75 163 GLU A C 1
ATOM 1319 O O . GLU A 1 163 ? 5.557 11.883 43.812 1.00 73.75 163 GLU A O 1
ATOM 1324 N N . GLU A 1 164 ? 7.089 11.615 45.422 1.00 79.56 164 GLU A N 1
ATOM 1325 C CA . GLU A 1 164 ? 7.774 12.886 45.156 1.00 79.56 164 GLU A CA 1
ATOM 1326 C C . GLU A 1 164 ? 8.357 12.942 43.730 1.00 79.56 164 GLU A C 1
ATOM 1328 O O . GLU A 1 164 ? 8.291 13.978 43.059 1.00 79.56 164 GLU A O 1
ATOM 1333 N N . LEU A 1 165 ? 8.905 11.827 43.233 1.00 72.81 165 LEU A N 1
ATOM 1334 C CA . LEU A 1 165 ? 9.424 11.720 41.866 1.00 72.81 165 LEU A CA 1
ATOM 1335 C C . LEU A 1 165 ? 8.306 11.746 40.814 1.00 72.81 165 LEU A C 1
ATOM 1337 O O . LEU A 1 165 ? 8.451 12.438 39.803 1.00 72.81 165 LEU A O 1
ATOM 1341 N N . LEU A 1 166 ? 7.181 11.066 41.057 1.00 69.12 166 LEU A N 1
ATOM 1342 C CA . LEU A 1 166 ? 5.983 11.138 40.208 1.00 69.12 166 LEU A CA 1
ATOM 1343 C C . LEU A 1 166 ? 5.417 12.562 40.151 1.00 69.12 166 LEU A C 1
ATOM 1345 O O . LEU A 1 166 ? 5.099 13.070 39.071 1.00 69.12 166 LEU A O 1
ATOM 1349 N N . PHE A 1 167 ? 5.362 13.245 41.294 1.00 71.56 167 PHE A N 1
ATOM 1350 C CA . PHE A 1 167 ? 4.921 14.633 41.379 1.00 71.56 167 PHE A CA 1
ATOM 1351 C C . PHE A 1 167 ? 5.858 15.579 40.609 1.00 71.56 167 PHE A C 1
ATOM 1353 O O . PHE A 1 167 ? 5.399 16.408 39.819 1.00 71.56 167 PHE A O 1
ATOM 1360 N N . LYS A 1 168 ? 7.183 15.419 40.756 1.00 71.81 168 LYS A N 1
ATOM 1361 C CA . LYS A 1 168 ? 8.192 16.178 39.991 1.00 71.81 168 LYS A CA 1
ATOM 1362 C C . LYS A 1 168 ? 8.084 15.933 38.479 1.00 71.81 168 LYS A C 1
ATOM 1364 O O . LYS A 1 168 ? 8.128 16.903 37.723 1.00 71.81 168 LYS A O 1
ATOM 1369 N N . ARG A 1 169 ? 7.882 14.682 38.042 1.00 63.59 169 ARG A N 1
ATOM 1370 C CA . ARG A 1 169 ? 7.681 14.305 36.626 1.00 63.59 169 ARG A CA 1
ATOM 1371 C C . ARG A 1 169 ? 6.433 14.973 36.045 1.00 63.59 169 ARG A C 1
ATOM 1373 O O . ARG A 1 169 ? 6.509 15.631 35.013 1.00 63.59 169 ARG A O 1
ATOM 1380 N N . THR A 1 170 ? 5.307 14.894 36.750 1.00 67.25 170 THR A N 1
ATOM 1381 C CA . THR A 1 170 ? 4.039 15.512 36.321 1.00 67.25 170 THR A CA 1
ATOM 1382 C C . THR A 1 170 ? 4.173 17.033 36.195 1.00 67.25 170 THR A C 1
ATOM 1384 O O . THR A 1 170 ? 3.716 17.634 35.225 1.00 67.25 170 THR A O 1
ATOM 1387 N N . ARG A 1 171 ? 4.889 17.676 37.126 1.00 69.06 171 ARG A N 1
ATOM 1388 C CA . ARG A 1 171 ? 5.108 19.128 37.106 1.00 69.06 171 ARG A CA 1
ATOM 1389 C C . ARG A 1 171 ? 6.025 19.594 35.966 1.00 69.06 171 ARG A C 1
ATOM 1391 O O . ARG A 1 171 ? 5.816 20.686 35.445 1.00 69.06 171 ARG A O 1
ATOM 1398 N N . GLN A 1 172 ? 7.007 18.784 35.558 1.00 67.88 172 GLN A N 1
ATOM 1399 C CA . GLN A 1 172 ? 7.883 19.088 34.416 1.00 67.88 172 GLN A CA 1
ATOM 1400 C C . GLN A 1 172 ? 7.152 19.013 33.067 1.00 67.88 172 GLN A C 1
ATOM 1402 O O . GLN A 1 172 ? 7.463 19.788 32.165 1.00 67.88 172 GLN A O 1
ATOM 1407 N N . HIS A 1 173 ? 6.158 18.132 32.938 1.00 59.81 173 HIS A N 1
ATOM 1408 C CA . HIS A 1 173 ? 5.412 17.957 31.688 1.00 59.81 173 HIS A CA 1
ATOM 1409 C C . HIS A 1 173 ? 4.162 18.839 31.562 1.00 59.81 173 HIS A C 1
ATOM 1411 O O . HIS A 1 173 ? 3.692 19.026 30.445 1.00 59.81 173 HIS A O 1
ATOM 1417 N N . VAL A 1 174 ? 3.644 19.399 32.664 1.00 61.06 174 VAL A N 1
ATOM 1418 C CA . VAL A 1 174 ? 2.360 20.138 32.684 1.00 61.06 174 VAL A CA 1
ATOM 1419 C C . VAL A 1 174 ? 2.506 21.590 33.198 1.00 61.06 174 VAL A C 1
ATOM 1421 O O . VAL A 1 174 ? 1.531 22.327 33.300 1.00 61.06 174 VAL A O 1
ATOM 1424 N N . GLY A 1 175 ? 3.722 22.047 33.522 1.00 72.62 175 GLY A N 1
ATOM 1425 C CA . GLY A 1 175 ? 3.974 23.407 34.024 1.00 72.62 175 GLY A CA 1
ATOM 1426 C C . GLY A 1 175 ? 4.008 24.509 32.943 1.00 72.62 175 GLY A C 1
ATOM 1427 O O . GLY A 1 175 ? 4.158 24.203 31.758 1.00 72.62 175 GLY A O 1
ATOM 1428 N N . PRO A 1 176 ? 3.935 25.800 33.330 1.00 61.97 176 PRO A N 1
ATOM 1429 C CA . PRO A 1 176 ? 4.107 26.930 32.412 1.00 61.97 176 PRO A CA 1
ATOM 1430 C C . PRO A 1 176 ? 5.468 26.865 31.702 1.00 61.97 176 PRO A C 1
ATOM 1432 O O . PRO A 1 176 ? 6.507 26.806 32.358 1.00 61.97 176 PRO A O 1
ATOM 1435 N N . GLY A 1 177 ? 5.469 26.857 30.368 1.00 66.56 177 GLY A N 1
ATOM 1436 C CA . GLY A 1 177 ? 6.666 26.687 29.534 1.00 66.56 177 GLY A CA 1
ATOM 1437 C C . GLY A 1 177 ? 7.043 25.235 29.202 1.00 66.56 177 GLY A C 1
ATOM 1438 O O . GLY A 1 177 ? 7.988 25.030 28.439 1.00 66.56 177 GLY A O 1
ATOM 1439 N N . SER A 1 178 ? 6.311 24.241 29.719 1.00 74.06 178 SER A N 1
ATOM 1440 C CA . SER A 1 178 ? 6.466 22.831 29.330 1.00 74.06 178 SER A CA 1
ATOM 1441 C C . SER A 1 178 ? 6.095 22.599 27.855 1.00 74.06 178 SER A C 1
ATOM 1443 O O . SER A 1 178 ? 5.368 23.409 27.274 1.00 74.06 178 SER A O 1
ATOM 1445 N N . PRO A 1 179 ? 6.530 21.486 27.233 1.00 61.16 179 PRO A N 1
ATOM 1446 C CA . PRO A 1 179 ? 6.121 21.133 25.872 1.00 61.16 179 PRO A CA 1
ATOM 1447 C C . PRO A 1 179 ? 4.597 21.086 25.683 1.00 61.16 179 PRO A C 1
ATOM 1449 O O . PRO A 1 179 ? 4.100 21.495 24.638 1.00 61.16 179 PRO A O 1
ATOM 1452 N N . PHE A 1 180 ? 3.847 20.661 26.708 1.00 61.25 180 PHE A N 1
ATOM 1453 C CA . PHE A 1 180 ? 2.383 20.677 26.687 1.00 61.25 180 PHE A CA 1
ATOM 1454 C C . PHE A 1 180 ? 1.821 22.104 26.699 1.00 61.25 180 PHE A C 1
ATOM 1456 O O . PHE A 1 180 ? 0.915 22.407 25.931 1.00 61.25 180 PHE A O 1
ATOM 1463 N N . ASP A 1 181 ? 2.379 23.001 27.516 1.00 65.38 181 ASP A N 1
ATOM 1464 C CA . ASP A 1 181 ? 1.980 24.414 27.555 1.00 65.38 181 ASP A CA 1
ATOM 1465 C C . ASP A 1 181 ? 2.352 25.155 26.254 1.00 65.38 181 ASP A C 1
ATOM 1467 O O . ASP A 1 181 ? 1.594 25.991 25.770 1.00 65.38 181 ASP A O 1
ATOM 1471 N N . GLN A 1 182 ? 3.481 24.806 25.628 1.00 67.38 182 GLN A N 1
ATOM 1472 C CA . GLN A 1 182 ? 3.874 25.326 24.313 1.00 67.38 182 GLN A CA 1
ATOM 1473 C C . GLN A 1 182 ? 2.936 24.834 23.206 1.00 67.38 182 GLN A C 1
ATOM 1475 O O . GLN A 1 182 ? 2.439 25.645 22.426 1.00 67.38 182 GLN A O 1
ATOM 1480 N N . TRP A 1 183 ? 2.640 23.531 23.170 1.00 76.44 183 TRP A N 1
ATOM 1481 C CA . TRP A 1 183 ? 1.658 22.961 22.248 1.00 76.44 183 TRP A CA 1
ATOM 1482 C C . TRP A 1 183 ? 0.274 23.583 22.451 1.00 76.44 183 TRP A C 1
ATOM 1484 O O . TRP A 1 183 ? -0.352 23.996 21.480 1.00 76.44 183 TRP A O 1
ATOM 1494 N N . LYS A 1 184 ? -0.170 23.735 23.705 1.00 64.25 184 LYS A N 1
ATOM 1495 C CA . LYS A 1 184 ? -1.441 24.369 24.061 1.00 64.25 184 LYS A CA 1
ATOM 1496 C C . LYS A 1 184 ? -1.508 25.814 23.569 1.00 64.25 184 LYS A C 1
ATOM 1498 O O . LYS A 1 184 ? -2.514 26.175 22.980 1.00 64.25 184 LYS A O 1
ATOM 1503 N N . ARG A 1 185 ? -0.445 26.616 23.714 1.00 72.06 185 ARG A N 1
ATOM 1504 C CA . ARG A 1 185 ? -0.402 27.988 23.166 1.00 72.06 185 ARG A CA 1
ATOM 1505 C C . ARG A 1 185 ? -0.457 28.022 21.640 1.00 72.06 185 ARG A C 1
ATOM 1507 O O . ARG A 1 185 ? -1.124 28.890 21.088 1.00 72.06 185 ARG A O 1
ATOM 1514 N N . VAL A 1 186 ? 0.230 27.104 20.957 1.00 66.94 186 VAL A N 1
ATOM 1515 C CA . VAL A 1 186 ? 0.160 26.990 19.488 1.00 66.94 186 VAL A CA 1
ATOM 1516 C C . VAL A 1 186 ? -1.248 26.579 19.059 1.00 66.94 186 VAL A C 1
ATOM 1518 O O . VAL A 1 186 ? -1.807 27.177 18.147 1.00 66.94 186 VAL A O 1
ATOM 1521 N N . TYR A 1 187 ? -1.851 25.617 19.753 1.00 60.81 187 TYR A N 1
ATOM 1522 C CA . TYR A 1 187 ? -3.221 25.179 19.515 1.00 60.81 187 TYR A CA 1
ATOM 1523 C C . TYR A 1 187 ? -4.230 26.306 19.776 1.00 60.81 187 TYR A C 1
ATOM 1525 O O . TYR A 1 187 ? -5.076 26.559 18.930 1.00 60.81 187 TYR A O 1
ATOM 1533 N N . GLU A 1 188 ? -4.090 27.046 20.879 1.00 67.00 188 GLU A N 1
ATOM 1534 C CA . GLU A 1 188 ? -4.931 28.197 21.236 1.00 67.00 188 GLU A CA 1
ATOM 1535 C C . GLU A 1 188 ? -4.781 29.369 20.255 1.00 67.00 188 GLU A C 1
ATOM 1537 O O . GLU A 1 188 ? -5.759 30.055 19.983 1.00 67.00 188 GLU A O 1
ATOM 1542 N N . GLN A 1 189 ? -3.597 29.570 19.663 1.00 68.81 189 GLN A N 1
ATOM 1543 C CA . GLN A 1 189 ? -3.401 30.512 18.551 1.00 68.81 189 GLN A CA 1
ATOM 1544 C C . GLN A 1 189 ? -4.066 30.046 17.245 1.00 68.81 189 GLN A C 1
ATOM 1546 O O . GLN A 1 189 ? -4.368 30.875 16.386 1.00 68.81 189 GLN A O 1
ATOM 1551 N N . TRP A 1 190 ? -4.273 28.737 17.079 1.00 54.22 190 TRP A N 1
ATOM 1552 C CA . TRP A 1 190 ? -4.897 28.133 15.899 1.00 54.22 190 TRP A CA 1
ATOM 1553 C C . TRP A 1 190 ? -6.415 27.951 16.041 1.00 54.22 190 TRP A C 1
ATOM 1555 O O . TRP A 1 190 ? -7.119 27.926 15.032 1.00 54.22 190 TRP A O 1
ATOM 1565 N N . THR A 1 191 ? -6.942 27.856 17.263 1.00 47.41 191 THR A N 1
ATOM 1566 C CA . THR A 1 191 ? -8.386 27.844 17.531 1.00 47.41 191 THR A CA 1
ATOM 1567 C C . THR A 1 191 ? -8.936 29.268 17.639 1.00 47.41 191 THR A C 1
ATOM 1569 O O . THR A 1 191 ? -8.450 30.041 18.461 1.00 47.41 191 THR A O 1
ATOM 1572 N N . PRO A 1 192 ? -9.963 29.645 16.859 1.00 44.91 192 PRO A N 1
ATOM 1573 C CA . PRO A 1 192 ? -10.519 30.990 16.917 1.00 44.91 192 PRO A CA 1
ATOM 1574 C C . PRO A 1 192 ? -11.212 31.268 18.259 1.00 44.91 192 PRO A C 1
ATOM 1576 O O . PRO A 1 192 ? -12.037 30.484 18.734 1.00 44.91 192 PRO A O 1
ATOM 1579 N N . SER A 1 193 ? -10.912 32.429 18.842 1.00 44.81 193 SER A N 1
ATOM 1580 C CA . SER A 1 193 ? -11.655 32.994 19.966 1.00 44.81 193 SER A CA 1
ATOM 1581 C C . SER A 1 193 ? -13.007 33.528 19.484 1.00 44.81 193 SER A C 1
ATOM 1583 O O . SER A 1 193 ? -13.064 34.611 18.917 1.00 44.81 193 SER A O 1
ATOM 1585 N N . ALA A 1 194 ? -14.071 32.776 19.781 1.00 48.62 194 ALA A N 1
ATOM 1586 C CA . ALA A 1 194 ? -15.494 33.125 19.668 1.00 48.62 194 ALA A CA 1
ATOM 1587 C C . ALA A 1 194 ? -16.065 33.401 18.246 1.00 48.62 194 ALA A C 1
ATOM 1589 O O . ALA A 1 194 ? -15.387 33.950 17.380 1.00 48.62 194 ALA A O 1
ATOM 1590 N N . PRO A 1 195 ? -17.334 33.021 17.984 1.00 46.94 195 PRO A N 1
ATOM 1591 C CA . PRO A 1 195 ? -17.941 33.092 16.658 1.00 46.94 195 PRO A CA 1
ATOM 1592 C C . PRO A 1 195 ? -18.535 34.483 16.405 1.00 46.94 195 PRO A C 1
ATOM 1594 O O . PRO A 1 195 ? -19.387 34.945 17.164 1.00 46.94 195 PRO A O 1
ATOM 1597 N N . GLY A 1 196 ? -18.109 35.146 15.331 1.00 47.59 196 GLY A N 1
ATOM 1598 C CA . GLY A 1 196 ? -18.690 36.435 14.949 1.00 47.59 196 GLY A CA 1
ATOM 1599 C C . GLY A 1 196 ? -18.363 36.962 13.554 1.00 47.59 196 GLY A C 1
ATOM 1600 O O . GLY A 1 196 ? -18.904 38.001 13.200 1.00 47.59 196 GLY A O 1
ATOM 1601 N N . ASP A 1 197 ? -17.533 36.287 12.752 1.00 52.91 197 ASP A N 1
ATOM 1602 C CA . ASP A 1 197 ? -17.091 36.842 11.464 1.00 52.91 197 ASP A CA 1
ATOM 1603 C C . ASP A 1 197 ? -17.098 35.789 10.337 1.00 52.91 197 ASP A C 1
ATOM 1605 O O . ASP A 1 197 ? -16.066 35.344 9.827 1.00 52.91 197 ASP A O 1
ATOM 1609 N N . GLU A 1 198 ? -18.306 35.383 9.927 1.00 55.91 198 GLU A N 1
ATOM 1610 C CA . GLU A 1 198 ? -18.549 34.393 8.860 1.00 55.91 198 GLU A CA 1
ATOM 1611 C C . GLU A 1 198 ? -17.920 34.795 7.506 1.00 55.91 198 GLU A C 1
ATOM 1613 O O . GLU A 1 198 ? -17.569 33.938 6.691 1.00 55.91 198 GLU A O 1
ATOM 1618 N N . ALA A 1 199 ? -17.697 36.094 7.268 1.00 49.75 199 ALA A N 1
ATOM 1619 C CA . ALA A 1 199 ? -17.060 36.594 6.047 1.00 49.75 199 ALA A CA 1
ATOM 1620 C C . ALA A 1 199 ? -15.540 36.323 6.004 1.00 49.75 199 ALA A C 1
ATOM 1622 O O . ALA A 1 199 ? -14.986 36.059 4.932 1.00 49.75 199 ALA A O 1
ATOM 1623 N N . ALA A 1 200 ? -14.864 36.326 7.159 1.00 52.41 200 ALA A N 1
ATOM 1624 C CA . ALA A 1 200 ? -13.446 35.978 7.265 1.00 52.41 200 ALA A CA 1
ATOM 1625 C C . ALA A 1 200 ? -13.229 34.453 7.231 1.00 52.41 200 ALA A C 1
ATOM 1627 O O . ALA A 1 200 ? -12.220 33.972 6.705 1.00 52.41 200 ALA A O 1
ATOM 1628 N N . GLU A 1 201 ? -14.200 33.686 7.731 1.00 47.97 201 GLU A N 1
ATOM 1629 C CA . GLU A 1 201 ? -14.190 32.222 7.730 1.00 47.97 201 GLU A CA 1
ATOM 1630 C C . GLU A 1 201 ? -14.399 31.644 6.318 1.00 47.97 201 GLU A C 1
ATOM 1632 O O . GLU A 1 201 ? -13.653 30.759 5.894 1.00 47.97 201 GLU A O 1
ATOM 1637 N N . ALA A 1 202 ? -15.294 32.230 5.513 1.00 52.22 202 ALA A N 1
ATOM 1638 C CA . ALA A 1 202 ? -15.491 31.843 4.112 1.00 52.22 202 ALA A CA 1
ATOM 1639 C C . ALA A 1 202 ? -14.278 32.163 3.208 1.00 52.22 202 ALA A C 1
ATOM 1641 O O . ALA A 1 202 ? -13.980 31.415 2.270 1.00 52.22 202 ALA A O 1
ATOM 1642 N N . ALA A 1 203 ? -13.542 33.244 3.496 1.00 49.03 203 ALA A N 1
ATOM 1643 C CA . ALA A 1 203 ? -12.305 33.584 2.788 1.00 49.03 203 ALA A CA 1
ATOM 1644 C C . ALA A 1 203 ? -11.132 32.660 3.174 1.00 49.03 203 ALA A C 1
ATOM 1646 O O . ALA A 1 203 ? -10.290 32.352 2.329 1.00 49.03 203 ALA A O 1
ATOM 1647 N N . ARG A 1 204 ? -11.097 32.162 4.420 1.00 47.50 204 ARG A N 1
ATOM 1648 C CA . ARG A 1 204 ? -10.061 31.236 4.916 1.00 47.50 204 ARG A CA 1
ATOM 1649 C C . ARG A 1 204 ? -10.319 29.772 4.555 1.00 47.50 204 ARG A C 1
ATOM 1651 O O . ARG A 1 204 ? -9.365 29.071 4.226 1.00 47.50 204 ARG A O 1
ATOM 1658 N N . LEU A 1 205 ? -11.575 29.322 4.504 1.00 46.09 205 LEU A N 1
ATOM 1659 C CA . LEU A 1 205 ? -11.939 27.969 4.047 1.00 46.09 205 LEU A CA 1
ATOM 1660 C C . LEU A 1 205 ? -11.637 27.732 2.557 1.00 46.09 205 LEU A C 1
ATOM 1662 O O . LEU A 1 205 ? -11.465 26.591 2.140 1.00 46.09 205 LEU A O 1
ATOM 1666 N N . ARG A 1 206 ? -11.489 28.797 1.755 1.00 47.41 206 ARG A N 1
ATOM 1667 C CA . ARG A 1 206 ? -10.960 28.708 0.381 1.00 47.41 206 ARG A CA 1
ATOM 1668 C C . ARG A 1 206 ? -9.430 28.613 0.300 1.00 47.41 206 ARG A C 1
ATOM 1670 O O . ARG A 1 206 ? -8.920 28.349 -0.784 1.00 47.41 206 ARG A O 1
ATOM 1677 N N . ALA A 1 207 ? -8.705 28.818 1.403 1.00 39.84 207 ALA A N 1
ATOM 1678 C CA . ALA A 1 207 ? -7.242 28.926 1.419 1.00 39.84 207 ALA A CA 1
ATOM 1679 C C . ALA A 1 207 ? -6.514 27.909 2.329 1.00 39.84 207 ALA A C 1
ATOM 1681 O O . ALA A 1 207 ? -5.284 27.921 2.356 1.00 39.84 207 ALA A O 1
ATOM 1682 N N . ALA A 1 208 ? -7.211 27.027 3.054 1.00 33.34 208 ALA A N 1
ATOM 1683 C CA . ALA A 1 208 ? -6.584 26.108 4.013 1.00 33.34 208 ALA A CA 1
ATOM 1684 C C . ALA A 1 208 ? -6.550 24.634 3.530 1.00 33.34 208 ALA A C 1
ATOM 1686 O O . ALA A 1 208 ? -7.594 24.103 3.147 1.00 33.34 208 ALA A O 1
ATOM 1687 N N . PRO A 1 209 ? -5.391 23.940 3.583 1.00 38.22 209 PRO A N 1
ATOM 1688 C CA . PRO A 1 209 ? -5.299 22.488 3.410 1.00 38.22 209 PRO A CA 1
ATOM 1689 C C . PRO A 1 209 ? -5.822 21.721 4.638 1.00 38.22 209 PRO A C 1
ATOM 1691 O O . PRO A 1 209 ? -5.723 22.181 5.773 1.00 38.22 209 PRO A O 1
ATOM 1694 N N . SER A 1 210 ? -6.338 20.517 4.393 1.00 40.41 210 SER A N 1
ATOM 1695 C CA . SER A 1 210 ? -6.883 19.558 5.364 1.00 40.41 210 SER A CA 1
ATOM 1696 C C . SER A 1 210 ? -5.914 19.174 6.498 1.00 40.41 210 SER A C 1
ATOM 1698 O O . SER A 1 210 ? -4.791 18.748 6.232 1.00 40.41 210 SER A O 1
ATOM 1700 N N . ALA A 1 211 ? -6.380 19.250 7.751 1.00 33.94 211 ALA A N 1
ATOM 1701 C CA . ALA A 1 211 ? -5.642 18.885 8.967 1.00 33.94 211 ALA A CA 1
ATOM 1702 C C . ALA A 1 211 ? -5.708 17.370 9.305 1.00 33.94 211 ALA A C 1
ATOM 1704 O O . ALA A 1 211 ? -6.751 16.750 9.077 1.00 33.94 211 ALA A O 1
ATOM 1705 N N . PRO A 1 212 ? -4.652 16.764 9.897 1.00 43.47 212 PRO A N 1
ATOM 1706 C CA . PRO A 1 212 ? -4.653 15.366 10.336 1.00 43.47 212 PRO A CA 1
ATOM 1707 C C . PRO A 1 212 ? -5.031 15.155 11.821 1.00 43.47 212 PRO A C 1
ATOM 1709 O O . PRO A 1 212 ? -4.811 15.996 12.692 1.00 43.47 212 PRO A O 1
ATOM 1712 N N . ARG A 1 213 ? -5.590 13.965 12.090 1.00 38.72 213 ARG A N 1
ATOM 1713 C CA . ARG A 1 213 ? -6.011 13.395 13.386 1.00 38.72 213 ARG A CA 1
ATOM 1714 C C . ARG A 1 213 ? -4.828 13.178 14.353 1.00 38.7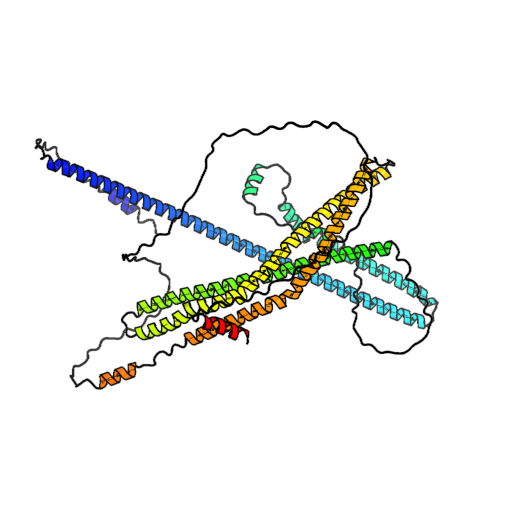2 213 ARG A C 1
ATOM 1716 O O . ARG A 1 213 ? -4.182 12.143 14.281 1.00 38.72 213 ARG A O 1
ATOM 1723 N N . VAL A 1 214 ? -4.593 14.099 15.291 1.00 41.16 214 VAL A N 1
ATOM 1724 C CA . VAL A 1 214 ? -3.605 13.925 16.393 1.00 41.16 214 VAL A CA 1
ATOM 1725 C C . VAL A 1 214 ? -4.264 13.962 17.790 1.00 41.16 214 VAL A C 1
ATOM 1727 O O . VAL A 1 214 ? -3.630 13.731 18.811 1.00 41.16 214 VAL A O 1
ATOM 1730 N N . ALA A 1 215 ? -5.577 14.194 17.868 1.00 34.81 215 ALA A N 1
ATOM 1731 C CA . ALA A 1 215 ? -6.266 14.448 19.138 1.00 34.81 215 ALA A CA 1
ATOM 1732 C C . ALA A 1 215 ? -6.581 13.199 19.994 1.00 34.81 215 ALA A C 1
ATOM 1734 O O . ALA A 1 215 ? -7.047 13.357 21.119 1.00 34.81 215 ALA A O 1
ATOM 1735 N N . PHE A 1 216 ? -6.359 11.976 19.499 1.00 34.12 216 PHE A N 1
ATOM 1736 C CA . PHE A 1 216 ? -6.765 10.755 20.215 1.00 34.12 216 PHE A CA 1
ATOM 1737 C C . PHE A 1 216 ? -5.642 10.132 21.066 1.00 34.12 216 PHE A C 1
ATOM 1739 O O . PHE A 1 216 ? -5.924 9.557 22.114 1.00 34.12 216 PHE A O 1
ATOM 1746 N N . ASP A 1 217 ? -4.373 10.339 20.699 1.00 37.56 217 ASP A N 1
ATOM 1747 C CA . ASP A 1 217 ? -3.245 9.642 21.340 1.00 37.56 217 ASP A CA 1
ATOM 1748 C C . ASP A 1 217 ? -2.783 10.298 22.655 1.00 37.56 217 ASP A C 1
ATOM 1750 O O . ASP A 1 217 ? -2.259 9.629 23.544 1.00 37.56 217 ASP A O 1
ATOM 1754 N N . LEU A 1 218 ? -3.042 11.597 22.849 1.00 33.78 218 LEU A N 1
ATOM 1755 C CA . LEU A 1 218 ? -2.642 12.320 24.067 1.00 33.78 218 LEU A CA 1
ATOM 1756 C C . LEU A 1 218 ? -3.537 12.040 25.288 1.00 33.78 218 LEU A C 1
ATOM 1758 O O . LEU A 1 218 ? -3.095 12.241 26.417 1.00 33.78 218 LEU A O 1
ATOM 1762 N N . TYR A 1 219 ? -4.765 11.548 25.094 1.00 37.53 219 TYR A N 1
ATOM 1763 C CA . TYR A 1 219 ? -5.674 11.223 26.204 1.00 37.53 219 TYR A CA 1
ATOM 1764 C C . TYR A 1 219 ? -5.337 9.874 26.867 1.00 37.53 219 TYR A C 1
ATOM 1766 O O . TYR A 1 219 ? -5.629 9.664 28.043 1.00 37.53 219 TYR A O 1
ATOM 1774 N N . ALA A 1 220 ? -4.666 8.970 26.145 1.00 41.34 220 ALA A N 1
ATOM 1775 C CA . ALA A 1 220 ? -4.253 7.667 26.668 1.00 41.34 220 ALA A CA 1
ATOM 1776 C C . ALA A 1 220 ? -3.033 7.747 27.613 1.00 41.34 220 ALA A C 1
ATOM 1778 O O . ALA A 1 220 ? -2.851 6.875 28.459 1.00 41.34 220 ALA A O 1
ATOM 1779 N N . ALA A 1 221 ? -2.223 8.809 27.527 1.00 40.78 221 ALA A N 1
ATOM 1780 C CA . ALA A 1 221 ? -0.966 8.937 28.270 1.00 40.78 221 ALA A CA 1
ATOM 1781 C C . ALA A 1 221 ? -1.120 9.396 29.739 1.00 40.78 221 ALA A C 1
ATOM 1783 O O . ALA A 1 221 ? -0.158 9.338 30.504 1.00 40.78 221 ALA A O 1
ATOM 1784 N N . THR A 1 222 ? -2.304 9.849 30.171 1.00 37.09 222 THR A N 1
ATOM 1785 C CA . THR A 1 222 ? -2.491 10.477 31.496 1.00 37.09 222 THR A CA 1
ATOM 1786 C C . THR A 1 222 ? -3.041 9.558 32.596 1.00 37.09 222 THR A C 1
ATOM 1788 O O . THR A 1 222 ? -3.345 10.052 33.677 1.00 37.09 222 THR A O 1
ATOM 1791 N N . ASN A 1 223 ? -3.147 8.240 32.380 1.00 34.19 223 ASN A N 1
ATOM 1792 C CA . ASN A 1 223 ? -3.630 7.289 33.399 1.00 34.19 223 ASN A CA 1
ATOM 1793 C C . ASN A 1 223 ? -2.662 6.103 33.605 1.00 34.19 223 ASN A C 1
ATOM 1795 O O . ASN A 1 223 ? -2.805 5.080 32.935 1.00 34.19 223 ASN A O 1
ATOM 1799 N N . PRO A 1 224 ? -1.692 6.177 34.539 1.00 39.97 224 PRO A N 1
ATOM 1800 C CA . PRO A 1 224 ? -0.805 5.058 34.830 1.00 39.97 224 PRO A CA 1
ATOM 1801 C C . PRO A 1 224 ? -1.279 4.288 36.074 1.00 39.97 224 PRO A C 1
ATOM 1803 O O . PRO A 1 224 ? -1.213 4.787 37.195 1.00 39.97 224 PRO A O 1
ATOM 1806 N N . GLY A 1 225 ? -1.714 3.040 35.880 1.00 33.12 225 GLY A N 1
ATOM 1807 C CA . GLY A 1 225 ? -2.185 2.155 36.949 1.00 33.12 225 GLY A CA 1
ATOM 1808 C C . GLY A 1 225 ? -1.759 0.687 36.809 1.00 33.12 225 GLY A C 1
ATOM 1809 O O . GLY A 1 225 ? -2.633 -0.157 36.736 1.00 33.12 225 GLY A O 1
ATOM 1810 N N . ARG A 1 226 ? -0.436 0.416 36.848 1.00 42.22 226 ARG A N 1
ATOM 1811 C CA . ARG A 1 226 ? 0.267 -0.783 37.412 1.00 42.22 226 ARG A CA 1
ATOM 1812 C C . ARG A 1 226 ? -0.068 -2.223 36.895 1.00 42.22 226 ARG A C 1
ATOM 1814 O O . ARG A 1 226 ? -1.058 -2.433 36.217 1.00 42.22 226 ARG A O 1
ATOM 1821 N N . PRO A 1 227 ? 0.762 -3.249 37.216 1.00 43.59 227 PRO A N 1
ATOM 1822 C CA . PRO A 1 227 ? 2.000 -3.620 36.522 1.00 43.59 227 PRO A CA 1
ATOM 1823 C C . PRO A 1 227 ? 1.939 -4.986 35.793 1.00 43.59 227 PRO A C 1
ATOM 1825 O O . PRO A 1 227 ? 1.153 -5.868 36.131 1.00 43.59 227 PRO A O 1
ATOM 1828 N N . HIS A 1 228 ? 2.856 -5.169 34.838 1.00 35.44 228 HIS A N 1
ATOM 1829 C CA . HIS A 1 228 ? 3.104 -6.412 34.100 1.00 35.44 228 HIS A CA 1
ATOM 1830 C C . HIS A 1 228 ? 3.718 -7.518 34.976 1.00 35.44 228 HIS A C 1
ATOM 1832 O O . HIS A 1 228 ? 4.685 -7.280 35.703 1.00 35.44 228 HIS A O 1
ATOM 1838 N N . ALA A 1 229 ? 3.171 -8.731 34.857 1.00 35.34 229 ALA A N 1
ATOM 1839 C CA . ALA A 1 229 ? 3.751 -9.969 35.366 1.00 35.34 229 ALA A CA 1
ATOM 1840 C C . ALA A 1 229 ? 4.656 -10.615 34.303 1.00 35.34 229 ALA A C 1
ATOM 1842 O O . ALA A 1 229 ? 4.369 -10.560 33.109 1.00 35.34 229 ALA A O 1
ATOM 1843 N N . HIS A 1 230 ? 5.757 -11.191 34.783 1.00 32.56 230 HIS A N 1
ATOM 1844 C CA . HIS A 1 230 ? 6.848 -11.799 34.029 1.00 32.56 230 HIS A CA 1
ATOM 1845 C C . HIS A 1 230 ? 6.435 -13.035 33.218 1.00 32.56 230 HIS A C 1
ATOM 1847 O O . HIS A 1 230 ? 5.765 -13.933 33.722 1.00 32.56 230 HIS A O 1
ATOM 1853 N N . GLU A 1 231 ? 6.949 -13.096 31.993 1.00 30.58 231 GLU A N 1
ATOM 1854 C CA . GLU A 1 231 ? 6.986 -14.266 31.121 1.00 30.58 231 GLU A CA 1
ATOM 1855 C C . GLU A 1 231 ? 8.184 -15.148 31.527 1.00 30.58 231 GLU A C 1
ATOM 1857 O O . GLU A 1 231 ? 9.329 -14.688 31.554 1.00 30.58 231 GLU A O 1
ATOM 1862 N N . LEU A 1 232 ? 7.912 -16.397 31.915 1.00 31.91 232 LEU A N 1
ATOM 1863 C CA . LEU A 1 232 ? 8.912 -17.429 32.195 1.00 31.91 232 LEU A CA 1
ATOM 1864 C C . LEU A 1 232 ? 9.019 -18.347 30.976 1.00 31.91 232 LEU A C 1
ATOM 1866 O O . LEU A 1 232 ? 8.062 -19.005 30.576 1.00 31.91 232 LEU A O 1
ATOM 1870 N N . THR A 1 233 ? 10.215 -18.371 30.408 1.00 32.41 233 THR A N 1
ATOM 1871 C CA . THR A 1 233 ? 10.674 -19.207 29.303 1.00 32.41 233 THR A CA 1
ATOM 1872 C C . THR A 1 233 ? 10.628 -20.692 29.675 1.00 32.41 233 THR A C 1
ATOM 1874 O O . THR A 1 233 ? 11.293 -21.124 30.617 1.00 32.41 233 THR A O 1
ATOM 1877 N N . LEU A 1 234 ? 9.892 -21.497 28.903 1.00 31.91 234 LEU A N 1
ATOM 1878 C CA . LEU A 1 234 ? 9.978 -22.960 28.936 1.00 31.91 234 LEU A CA 1
ATOM 1879 C C . LEU A 1 234 ? 11.135 -23.426 28.045 1.00 31.91 234 LEU A C 1
ATOM 1881 O O . LEU A 1 234 ? 11.082 -23.327 26.820 1.00 31.91 234 LEU A O 1
ATOM 1885 N N . ALA A 1 235 ? 12.183 -23.943 28.684 1.00 33.81 235 ALA A N 1
ATOM 1886 C CA . ALA A 1 235 ? 13.247 -24.699 28.041 1.00 33.81 235 ALA A CA 1
ATOM 1887 C C . ALA A 1 235 ? 12.838 -26.177 27.932 1.00 33.81 235 ALA A C 1
ATOM 1889 O O . ALA A 1 235 ? 12.560 -26.835 28.934 1.00 33.81 235 ALA A O 1
ATOM 1890 N N . ASN A 1 236 ? 12.832 -26.700 26.705 1.00 35.72 236 ASN A N 1
ATOM 1891 C CA . ASN A 1 236 ? 12.689 -28.124 26.415 1.00 35.72 236 ASN A CA 1
ATOM 1892 C C . ASN A 1 236 ? 13.955 -28.886 26.834 1.00 35.72 236 ASN A C 1
ATOM 1894 O O . ASN A 1 236 ? 15.044 -28.614 26.329 1.00 35.72 236 ASN A O 1
ATOM 1898 N N . GLY A 1 237 ? 13.801 -29.885 27.706 1.00 31.20 237 GLY A N 1
ATOM 1899 C CA . GLY A 1 237 ? 14.882 -30.755 28.161 1.00 31.20 237 GLY A CA 1
ATOM 1900 C C . GLY A 1 237 ? 14.406 -32.178 28.450 1.00 31.20 237 GLY A C 1
ATOM 1901 O O . GLY A 1 237 ? 13.862 -32.446 29.509 1.00 31.20 237 GLY A O 1
ATOM 1902 N N . ARG A 1 238 ? 14.634 -33.058 27.468 1.00 31.50 238 ARG A N 1
ATOM 1903 C CA . ARG A 1 238 ? 14.903 -34.508 27.543 1.00 31.50 238 ARG A CA 1
ATOM 1904 C C . ARG A 1 238 ? 14.348 -35.324 28.728 1.00 31.50 238 ARG A C 1
ATOM 1906 O O . ARG A 1 238 ? 14.866 -35.304 29.837 1.00 31.50 238 ARG A O 1
ATOM 1913 N N . SER A 1 239 ? 13.419 -36.198 28.343 1.00 38.72 239 SER A N 1
ATOM 1914 C CA . SER A 1 239 ? 13.132 -37.538 28.867 1.00 38.72 239 SER A CA 1
ATOM 1915 C C . SER A 1 239 ? 14.306 -38.235 29.568 1.00 38.72 239 SER A C 1
ATOM 1917 O O . SER A 1 239 ? 15.333 -38.480 28.937 1.00 38.72 239 SER A O 1
ATOM 1919 N N . ASN A 1 240 ? 14.077 -38.669 30.809 1.00 33.50 240 ASN A N 1
ATOM 1920 C CA . ASN A 1 240 ? 14.626 -39.909 31.352 1.00 33.50 240 ASN A CA 1
ATOM 1921 C C . ASN A 1 240 ? 13.584 -40.572 32.264 1.00 33.50 240 ASN A C 1
ATOM 1923 O O . ASN A 1 240 ? 13.129 -39.985 33.243 1.00 33.50 240 ASN A O 1
ATOM 1927 N N . ASN A 1 241 ? 13.233 -41.804 31.894 1.00 43.94 241 ASN A N 1
ATOM 1928 C CA . ASN A 1 241 ? 12.522 -42.787 32.702 1.00 43.94 241 ASN A CA 1
ATOM 1929 C C . ASN A 1 241 ? 13.220 -42.981 34.053 1.00 43.94 241 ASN A C 1
ATOM 1931 O O . ASN A 1 241 ? 14.388 -43.366 34.069 1.00 43.94 241 ASN A O 1
ATOM 1935 N N . VAL A 1 242 ? 12.483 -42.822 35.152 1.00 38.66 242 VAL A N 1
ATOM 1936 C CA . VAL A 1 242 ? 12.742 -43.526 36.413 1.00 38.66 242 VAL A CA 1
ATOM 1937 C C . VAL A 1 242 ? 11.400 -43.982 36.981 1.00 38.66 242 VAL A C 1
ATOM 1939 O O . VAL A 1 242 ? 10.381 -43.307 36.860 1.00 38.66 242 VAL A O 1
ATOM 1942 N N . GLU A 1 243 ? 11.445 -45.196 37.502 1.00 41.41 243 GLU A N 1
ATOM 1943 C CA . GLU A 1 243 ? 10.370 -46.115 37.820 1.00 41.41 243 GLU A CA 1
ATOM 1944 C C . GLU A 1 243 ? 9.412 -45.657 38.928 1.00 41.41 243 GLU A C 1
ATOM 1946 O O . GLU A 1 243 ? 9.771 -44.942 39.861 1.00 41.41 243 GLU A O 1
ATOM 1951 N N . ALA A 1 244 ? 8.182 -46.157 38.787 1.00 48.94 244 ALA A N 1
ATOM 1952 C CA . ALA A 1 244 ? 7.215 -46.530 39.815 1.00 48.94 244 ALA A CA 1
ATOM 1953 C C . ALA A 1 244 ? 7.603 -46.242 41.281 1.00 48.94 244 ALA A C 1
ATOM 1955 O O . ALA A 1 244 ? 8.263 -47.039 41.945 1.00 48.94 244 ALA A O 1
ATOM 1956 N N . GLY A 1 245 ? 7.061 -45.145 41.810 1.00 38.62 245 GLY A N 1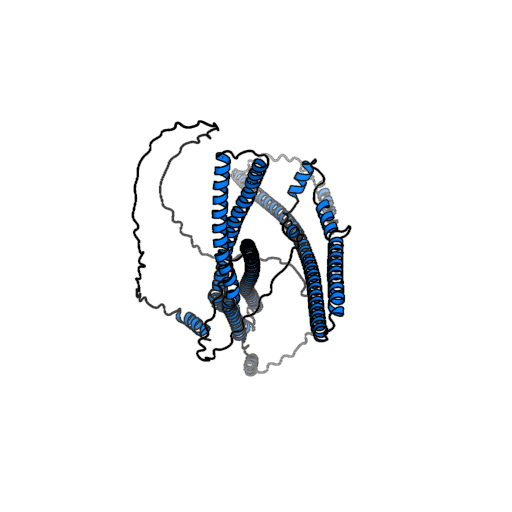
ATOM 1957 C CA . GLY A 1 245 ? 6.831 -44.948 43.237 1.00 38.62 245 GLY A CA 1
ATOM 1958 C C . GLY A 1 245 ? 5.339 -44.748 43.467 1.00 38.62 245 GLY A C 1
ATOM 1959 O O . GLY A 1 245 ? 4.813 -43.670 43.202 1.00 38.62 245 GLY A O 1
ATOM 1960 N N . ASP A 1 246 ? 4.666 -45.804 43.919 1.00 47.28 246 ASP A N 1
ATOM 1961 C CA . ASP A 1 246 ? 3.264 -45.817 44.338 1.00 47.28 246 ASP A CA 1
ATOM 1962 C C . ASP A 1 246 ? 3.114 -44.967 45.611 1.00 47.28 246 ASP A C 1
ATOM 1964 O O . ASP A 1 246 ? 3.292 -45.426 46.739 1.00 47.28 246 ASP A O 1
ATOM 1968 N N . GLY A 1 247 ? 2.912 -43.667 45.414 1.00 43.28 247 GLY A N 1
ATOM 1969 C CA . GLY A 1 247 ? 2.641 -42.699 46.465 1.00 43.28 247 GLY A CA 1
ATOM 1970 C C . GLY A 1 247 ? 1.312 -42.033 46.168 1.00 43.28 247 GLY A C 1
ATOM 1971 O O . GLY A 1 247 ? 1.226 -41.233 45.240 1.00 43.28 247 GLY A O 1
ATOM 1972 N N . GLY A 1 248 ? 0.284 -42.370 46.951 1.00 48.00 248 GLY A N 1
ATOM 1973 C CA . GLY A 1 248 ? -1.044 -41.763 46.904 1.00 48.00 248 GLY A CA 1
ATOM 1974 C C . GLY A 1 248 ? -0.978 -40.245 47.070 1.00 48.00 248 GLY A C 1
ATOM 1975 O O . GLY A 1 248 ? -1.059 -39.717 48.177 1.00 48.00 248 GLY A O 1
ATOM 1976 N N . GLY A 1 249 ? -0.809 -39.543 45.953 1.00 43.34 249 GLY A N 1
ATOM 1977 C CA . GLY A 1 249 ? -0.860 -38.097 45.872 1.00 43.34 249 GLY A CA 1
ATOM 1978 C C . GLY A 1 249 ? -2.311 -37.658 45.911 1.00 43.34 249 GLY A C 1
ATOM 1979 O O . GLY A 1 249 ? -3.031 -37.804 44.927 1.00 43.34 249 GLY A O 1
ATOM 1980 N N . LEU A 1 250 ? -2.733 -37.120 47.055 1.00 47.34 250 LEU A N 1
ATOM 1981 C CA . LEU A 1 250 ? -3.936 -36.305 47.176 1.00 47.34 250 LEU A CA 1
ATOM 1982 C C . LEU A 1 250 ? -3.875 -35.207 46.105 1.00 47.34 250 LEU A C 1
ATOM 1984 O O . LEU A 1 250 ? -3.173 -34.208 46.267 1.00 47.34 250 LEU A O 1
ATOM 1988 N N . THR A 1 251 ? -4.587 -35.407 44.998 1.00 46.75 251 THR A N 1
ATOM 1989 C CA . THR A 1 251 ? -4.874 -34.369 44.011 1.00 46.75 251 THR A CA 1
ATOM 1990 C C . THR A 1 251 ? -5.740 -33.328 44.703 1.00 46.75 251 THR A C 1
ATOM 1992 O O . THR A 1 251 ? -6.962 -33.451 44.752 1.00 46.75 251 THR A O 1
ATOM 1995 N N . LEU A 1 252 ? -5.085 -32.342 45.318 1.00 45.41 252 LEU A N 1
ATOM 1996 C CA . LEU A 1 252 ? -5.713 -31.117 45.785 1.00 45.41 252 LEU A CA 1
ATOM 1997 C C . LEU A 1 252 ? -6.294 -30.427 44.554 1.00 45.41 252 LEU A C 1
ATOM 1999 O O . LEU A 1 252 ? -5.570 -29.843 43.749 1.00 45.41 252 LEU A O 1
ATOM 2003 N N . GLU A 1 253 ? -7.604 -30.577 44.395 1.00 47.81 253 GLU A N 1
ATOM 2004 C CA . GLU A 1 253 ? -8.402 -29.851 43.422 1.00 47.81 253 GLU A CA 1
ATOM 2005 C C . GLU A 1 253 ? -8.091 -28.350 43.583 1.00 47.81 253 GLU A C 1
ATOM 2007 O O . GLU A 1 253 ? -8.146 -27.838 44.710 1.00 47.81 253 GLU A O 1
ATOM 2012 N N . PRO A 1 254 ? -7.667 -27.643 42.517 1.00 64.44 254 PRO A N 1
ATOM 2013 C CA . PRO A 1 254 ? -7.333 -26.231 42.624 1.00 64.44 254 PRO A CA 1
ATOM 2014 C C . PRO A 1 254 ? -8.565 -25.475 43.125 1.00 64.44 254 PRO A C 1
ATOM 2016 O O . PRO A 1 254 ? -9.659 -25.625 42.583 1.00 64.44 254 PRO A O 1
ATOM 2019 N N . ALA A 1 255 ? -8.383 -24.697 44.195 1.00 67.44 255 ALA A N 1
ATOM 2020 C CA . ALA A 1 255 ? -9.458 -23.937 44.821 1.00 67.44 255 ALA A CA 1
ATOM 2021 C C . ALA A 1 255 ? -10.223 -23.110 43.768 1.00 67.44 255 ALA A C 1
ATOM 2023 O O . ALA A 1 255 ? -9.583 -22.545 42.876 1.00 67.44 255 ALA A O 1
ATOM 2024 N N . PRO A 1 256 ? -11.564 -23.015 43.863 1.00 64.50 256 PRO A N 1
ATOM 2025 C CA . PRO A 1 256 ? -12.365 -22.292 42.885 1.00 64.50 256 PRO A CA 1
ATOM 2026 C C . PRO A 1 256 ? -11.870 -20.850 42.785 1.00 64.50 256 PRO A C 1
ATOM 2028 O O . PRO A 1 256 ? -11.820 -20.132 43.788 1.00 64.50 256 PRO A O 1
ATOM 2031 N N . GLU A 1 257 ? -11.475 -20.448 41.576 1.00 72.56 257 GLU A N 1
ATOM 2032 C CA . GLU A 1 257 ? -11.010 -19.092 41.303 1.00 72.56 257 GLU A CA 1
ATOM 2033 C C . GLU A 1 257 ? -12.054 -18.093 41.801 1.00 72.56 257 GLU A C 1
ATOM 2035 O O . GLU A 1 257 ? -13.247 -18.179 41.493 1.00 72.56 257 GLU A O 1
ATOM 2040 N N . THR A 1 258 ? -11.611 -17.139 42.616 1.00 86.25 258 THR A N 1
ATOM 2041 C CA . THR A 1 258 ? -12.514 -16.110 43.131 1.00 86.25 258 THR A CA 1
ATOM 2042 C C . THR A 1 258 ? -13.077 -15.289 41.957 1.00 86.25 258 THR A C 1
ATOM 2044 O O . THR A 1 258 ? -12.353 -15.028 40.994 1.00 86.25 258 THR A O 1
ATOM 2047 N N . PRO A 1 259 ? -14.333 -14.799 42.018 1.00 80.06 259 PRO A N 1
ATOM 2048 C CA . PRO A 1 259 ? -14.930 -13.983 40.950 1.00 80.06 259 PRO A CA 1
ATOM 2049 C C . PRO A 1 259 ? -14.064 -12.783 40.528 1.00 80.06 259 PRO A C 1
ATOM 2051 O O . PRO A 1 259 ? -14.091 -12.352 39.377 1.00 80.06 259 PRO A O 1
ATOM 2054 N N . MET A 1 260 ? -13.259 -12.264 41.461 1.00 78.94 260 MET A N 1
ATOM 2055 C CA . MET A 1 260 ? -12.292 -11.195 41.225 1.00 78.94 260 MET A CA 1
ATOM 2056 C C . MET A 1 260 ? -11.109 -11.639 40.349 1.00 78.94 260 MET A C 1
ATOM 2058 O O . MET A 1 260 ? -10.717 -10.898 39.451 1.00 78.94 260 MET A O 1
ATOM 2062 N N . GLN A 1 261 ? -10.566 -12.842 40.563 1.00 78.56 261 GLN A N 1
ATOM 2063 C CA . GLN A 1 261 ? -9.496 -13.403 39.726 1.00 78.56 261 GLN A CA 1
ATOM 2064 C C . GLN A 1 261 ? -9.988 -13.658 38.300 1.00 78.56 261 GLN A C 1
ATOM 2066 O O . GLN A 1 261 ? -9.301 -13.308 37.343 1.00 78.56 261 GLN A O 1
ATOM 2071 N N . LEU A 1 262 ? -11.215 -14.163 38.158 1.00 77.56 262 LEU A N 1
ATOM 2072 C CA . LEU A 1 262 ? -11.837 -14.424 36.859 1.00 77.56 262 LEU A CA 1
ATOM 2073 C C . LEU A 1 262 ? -12.076 -13.116 36.076 1.00 77.56 262 LEU A C 1
ATOM 2075 O O . LEU A 1 262 ? -11.801 -13.039 34.876 1.00 77.56 262 LEU A O 1
ATOM 2079 N N . ALA A 1 263 ? -12.487 -12.043 36.765 1.00 76.44 263 ALA A N 1
ATOM 2080 C CA . ALA A 1 263 ? -12.605 -10.706 36.181 1.00 76.44 263 ALA A CA 1
ATOM 2081 C C . ALA A 1 263 ? -11.242 -10.098 35.793 1.00 76.44 263 ALA A C 1
ATOM 2083 O O . ALA A 1 263 ? -11.114 -9.507 34.718 1.00 76.44 263 ALA A O 1
ATOM 2084 N N . GLN A 1 264 ? -10.211 -10.264 36.629 1.00 75.69 264 GLN A N 1
ATOM 2085 C CA . GLN A 1 264 ? -8.861 -9.768 36.348 1.00 75.69 264 GLN A CA 1
ATOM 2086 C C . GLN A 1 264 ? -8.220 -10.496 35.157 1.00 75.69 264 GLN A C 1
ATOM 2088 O O . GLN A 1 264 ? -7.635 -9.852 34.285 1.00 75.69 264 GLN A O 1
ATOM 2093 N N . ALA A 1 265 ? -8.379 -11.819 35.076 1.00 78.19 265 ALA A N 1
ATOM 2094 C CA . ALA A 1 265 ? -7.924 -12.620 33.944 1.00 78.19 265 ALA A CA 1
ATOM 2095 C C . ALA A 1 265 ? -8.636 -12.217 32.641 1.00 78.19 265 ALA A C 1
ATOM 2097 O O . ALA A 1 265 ? -7.990 -12.054 31.605 1.00 78.19 265 ALA A O 1
ATOM 2098 N N . ALA A 1 266 ? -9.951 -11.974 32.692 1.00 75.88 266 ALA A N 1
ATOM 2099 C CA . ALA A 1 266 ? -10.712 -11.489 31.541 1.00 75.88 266 ALA A CA 1
ATOM 2100 C C . ALA A 1 266 ? -10.251 -10.094 31.075 1.00 75.88 266 ALA A C 1
ATOM 2102 O O . ALA A 1 266 ? -10.107 -9.867 29.872 1.00 75.88 266 ALA A O 1
ATOM 2103 N N . ALA A 1 267 ? -9.968 -9.178 32.008 1.00 74.88 267 ALA A N 1
ATOM 2104 C CA . ALA A 1 267 ? -9.453 -7.845 31.694 1.00 74.88 267 ALA A CA 1
ATOM 2105 C C . ALA A 1 267 ? -8.054 -7.899 31.056 1.00 74.88 267 ALA A C 1
ATOM 2107 O O . ALA A 1 267 ? -7.813 -7.231 30.050 1.00 74.88 267 ALA A O 1
ATOM 2108 N N . LEU A 1 268 ? -7.154 -8.739 31.580 1.00 74.00 268 LEU A N 1
ATOM 2109 C CA . LEU A 1 268 ? -5.829 -8.964 30.993 1.00 74.00 268 LEU A CA 1
ATOM 2110 C C . LEU A 1 268 ? -5.923 -9.567 29.588 1.00 74.00 268 LEU A C 1
ATOM 2112 O O . LEU A 1 268 ? -5.209 -9.131 28.686 1.00 74.00 268 LEU A O 1
ATOM 2116 N N . LYS A 1 269 ? -6.830 -10.524 29.367 1.00 79.81 269 LYS A N 1
ATOM 2117 C CA . LYS A 1 269 ? -7.058 -11.130 28.047 1.00 79.81 269 LYS A CA 1
ATOM 2118 C C . LYS A 1 269 ? -7.591 -10.119 27.023 1.00 79.81 269 LYS A C 1
ATOM 2120 O O . LYS A 1 269 ? -7.170 -10.129 25.872 1.00 79.81 269 LYS A O 1
ATOM 2125 N N . LEU A 1 270 ? -8.480 -9.216 27.441 1.00 75.88 270 LEU A N 1
ATOM 2126 C CA . LEU A 1 270 ? -8.974 -8.124 26.591 1.00 75.88 270 LEU A CA 1
ATOM 2127 C C . LEU A 1 270 ? -7.872 -7.115 26.256 1.00 75.88 270 LEU A C 1
ATOM 2129 O O . LEU A 1 270 ? -7.724 -6.732 25.096 1.00 75.88 270 LEU A O 1
ATOM 2133 N N . LEU A 1 271 ? -7.084 -6.707 27.254 1.00 76.12 271 LEU A N 1
ATOM 2134 C CA . LEU A 1 271 ? -6.004 -5.741 27.065 1.00 76.12 271 LEU A CA 1
ATOM 2135 C C . LEU A 1 271 ? -4.915 -6.293 26.137 1.00 76.12 271 LEU A C 1
ATOM 2137 O O . LEU A 1 271 ? -4.473 -5.599 25.228 1.00 76.12 271 LEU A O 1
ATOM 2141 N N . THR A 1 272 ? -4.529 -7.556 26.331 1.00 80.25 272 THR A N 1
ATOM 2142 C CA . THR A 1 272 ? -3.546 -8.244 25.479 1.00 80.25 272 THR A CA 1
ATOM 2143 C C . THR A 1 272 ? -4.056 -8.466 24.057 1.00 80.25 272 THR A C 1
ATOM 2145 O O . THR A 1 272 ? -3.282 -8.344 23.114 1.00 80.25 272 THR A O 1
ATOM 2148 N N . GLY A 1 273 ? -5.353 -8.727 23.873 1.00 82.56 273 GLY A N 1
ATOM 2149 C CA . GLY A 1 273 ? -5.945 -8.849 22.540 1.00 82.56 273 GLY A CA 1
ATOM 2150 C C . GLY A 1 273 ? -5.872 -7.548 21.736 1.00 82.56 273 GLY A C 1
ATOM 2151 O O . GLY A 1 273 ? -5.477 -7.568 20.573 1.00 82.56 273 GLY A O 1
ATOM 2152 N N . HIS A 1 274 ? -6.199 -6.407 22.351 1.00 84.75 274 HIS A N 1
ATOM 2153 C CA . HIS A 1 274 ? -6.131 -5.108 21.672 1.00 84.75 274 HIS A CA 1
ATOM 2154 C C . HIS A 1 274 ? -4.697 -4.722 21.296 1.00 84.75 274 HIS A C 1
ATOM 2156 O O . HIS A 1 274 ? -4.447 -4.366 20.146 1.00 84.75 274 HIS A O 1
ATOM 2162 N N . THR A 1 275 ? -3.742 -4.881 22.216 1.00 89.56 275 THR A N 1
ATOM 2163 C CA . THR A 1 275 ? -2.337 -4.565 21.922 1.00 89.56 275 THR A CA 1
ATOM 2164 C C . THR A 1 275 ? -1.756 -5.461 20.829 1.00 89.56 275 THR A C 1
ATOM 2166 O O . THR A 1 275 ? -0.978 -4.987 20.005 1.00 89.56 275 THR A O 1
ATOM 2169 N N . GLN A 1 276 ? -2.155 -6.736 20.762 1.00 92.25 276 GLN A N 1
ATOM 2170 C CA . GLN A 1 276 ? -1.737 -7.640 19.685 1.00 92.25 276 GLN A CA 1
ATOM 2171 C C . GLN A 1 276 ? -2.244 -7.195 18.310 1.00 92.25 276 GLN A C 1
ATOM 2173 O O . GLN A 1 276 ? -1.479 -7.245 17.347 1.00 92.25 276 GLN A O 1
ATOM 2178 N N . VAL A 1 277 ? -3.500 -6.744 18.213 1.00 95.00 277 VAL A N 1
ATOM 2179 C CA . VAL A 1 277 ? -4.059 -6.219 16.956 1.00 95.00 277 VAL A CA 1
ATOM 2180 C C . VAL A 1 277 ? -3.288 -4.987 16.502 1.00 95.00 277 VAL A C 1
ATOM 2182 O O . VAL A 1 277 ? -2.875 -4.933 15.348 1.00 95.00 277 VAL A O 1
ATOM 2185 N N . ASP A 1 278 ? -3.039 -4.033 17.398 1.00 94.31 278 ASP A N 1
ATOM 2186 C CA . ASP A 1 278 ? -2.344 -2.790 17.050 1.00 94.31 278 ASP A CA 1
ATOM 2187 C C . ASP A 1 278 ? -0.908 -3.051 16.569 1.00 94.31 278 ASP A C 1
ATOM 2189 O O . ASP A 1 278 ? -0.483 -2.510 15.546 1.00 94.31 278 ASP A O 1
ATOM 2193 N N . ILE A 1 279 ? -0.182 -3.952 17.243 1.00 92.62 279 ILE A N 1
ATOM 2194 C CA . ILE A 1 279 ? 1.160 -4.385 16.822 1.00 92.62 279 ILE A CA 1
ATOM 2195 C C . ILE A 1 279 ? 1.109 -5.054 15.442 1.00 92.62 279 ILE A C 1
ATOM 2197 O O . ILE A 1 279 ? 1.955 -4.780 14.589 1.00 92.62 279 ILE A O 1
ATOM 2201 N N . ALA A 1 280 ? 0.131 -5.931 15.206 1.00 96.31 280 ALA A N 1
ATOM 2202 C CA . ALA A 1 280 ? -0.019 -6.625 13.932 1.00 96.31 280 ALA A CA 1
ATOM 2203 C C . ALA A 1 280 ? -0.367 -5.655 12.786 1.00 96.31 280 ALA A C 1
ATOM 2205 O O . ALA A 1 280 ? 0.200 -5.760 11.698 1.00 96.31 280 ALA A O 1
ATOM 2206 N N . LEU A 1 281 ? -1.238 -4.672 13.038 1.00 97.19 281 LEU A N 1
ATOM 2207 C CA . LEU A 1 281 ? -1.583 -3.615 12.083 1.00 97.19 281 LEU A CA 1
ATOM 2208 C C . LEU A 1 281 ? -0.373 -2.740 11.745 1.00 97.19 281 LEU A C 1
ATOM 2210 O O . LEU A 1 281 ? -0.134 -2.456 10.570 1.00 97.19 281 LEU A O 1
ATOM 2214 N N . GLN A 1 282 ? 0.414 -2.346 12.751 1.00 96.50 282 GLN A N 1
ATOM 2215 C CA . GLN A 1 282 ? 1.642 -1.582 12.537 1.00 96.50 282 GLN A CA 1
ATOM 2216 C C . GLN A 1 282 ? 2.627 -2.361 11.655 1.00 96.50 282 GLN A C 1
ATOM 2218 O O . GLN A 1 282 ? 3.112 -1.834 10.655 1.00 96.50 282 GLN A O 1
ATOM 2223 N N . ARG A 1 283 ? 2.879 -3.632 11.985 1.00 96.31 283 ARG A N 1
ATOM 2224 C CA . ARG A 1 283 ? 3.762 -4.514 11.209 1.00 96.31 283 ARG A CA 1
ATOM 2225 C C . ARG A 1 283 ? 3.305 -4.669 9.762 1.00 96.31 283 ARG A C 1
ATOM 2227 O O . ARG A 1 283 ? 4.131 -4.614 8.857 1.00 96.31 283 ARG A O 1
ATOM 2234 N N . HIS A 1 284 ? 2.006 -4.835 9.532 1.00 97.69 284 HIS A N 1
ATOM 2235 C CA . HIS A 1 284 ? 1.456 -4.889 8.179 1.00 97.69 284 HIS A CA 1
ATOM 2236 C C . HIS A 1 284 ? 1.705 -3.586 7.413 1.00 97.69 284 HIS A C 1
ATOM 2238 O O . HIS A 1 284 ? 2.174 -3.629 6.279 1.00 97.69 284 HIS A O 1
ATOM 2244 N N . ALA A 1 285 ? 1.453 -2.427 8.030 1.00 97.19 285 ALA A N 1
ATOM 2245 C CA . ALA A 1 285 ? 1.713 -1.132 7.403 1.00 97.19 285 ALA A CA 1
ATOM 2246 C C . ALA A 1 285 ? 3.199 -0.949 7.035 1.00 97.19 285 ALA A C 1
ATOM 2248 O O . ALA A 1 285 ? 3.512 -0.411 5.973 1.00 97.19 285 ALA A O 1
ATOM 2249 N N . GLU A 1 286 ? 4.115 -1.428 7.882 1.00 96.25 286 GLU A N 1
ATOM 2250 C CA . GLU A 1 286 ? 5.556 -1.430 7.608 1.00 96.25 286 GLU A CA 1
ATOM 2251 C C . GLU A 1 286 ? 5.914 -2.331 6.414 1.00 96.25 286 GLU A C 1
ATOM 2253 O O . GLU A 1 286 ? 6.595 -1.878 5.491 1.00 96.25 286 GLU A O 1
ATOM 2258 N N . VAL A 1 287 ? 5.422 -3.577 6.394 1.00 97.81 287 VAL A N 1
ATOM 2259 C CA . VAL A 1 287 ? 5.646 -4.530 5.288 1.00 97.81 287 VAL A CA 1
ATOM 2260 C C . VAL A 1 287 ? 5.101 -3.984 3.973 1.00 97.81 287 VAL A C 1
ATOM 2262 O O . VAL A 1 287 ? 5.781 -4.028 2.949 1.00 97.81 287 V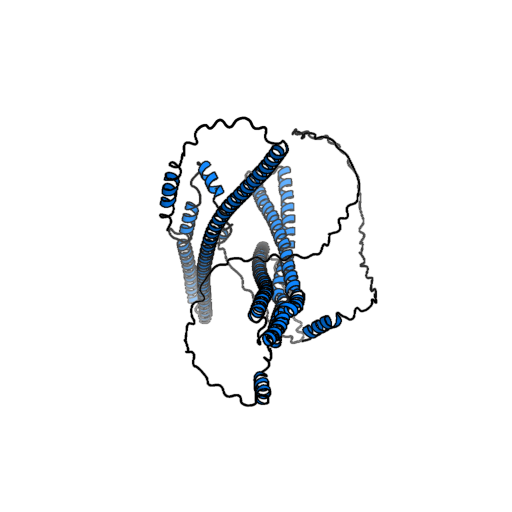AL A O 1
ATOM 2265 N N . GLU A 1 288 ? 3.906 -3.408 3.998 1.00 97.81 288 GLU A N 1
ATOM 2266 C CA . GLU A 1 288 ? 3.280 -2.816 2.826 1.00 97.81 288 GLU A CA 1
ATOM 2267 C C . GLU A 1 288 ? 4.048 -1.601 2.298 1.00 97.81 288 GLU A C 1
ATOM 2269 O O . GLU A 1 288 ? 4.264 -1.477 1.089 1.00 97.81 288 GLU A O 1
ATOM 2274 N N . ALA A 1 289 ? 4.508 -0.710 3.179 1.00 96.94 289 ALA A N 1
ATOM 2275 C CA . ALA A 1 289 ? 5.322 0.431 2.775 1.00 96.94 289 ALA A CA 1
ATOM 2276 C C . ALA A 1 289 ? 6.634 -0.017 2.108 1.00 96.94 289 ALA A C 1
ATOM 2278 O O . ALA A 1 289 ? 7.032 0.547 1.083 1.00 96.94 289 ALA A O 1
ATOM 2279 N N . GLN A 1 290 ? 7.275 -1.053 2.657 1.00 96.88 290 GLN A N 1
ATOM 2280 C CA . GLN A 1 290 ? 8.492 -1.644 2.103 1.00 96.88 290 GLN A CA 1
ATOM 2281 C C . GLN A 1 290 ? 8.233 -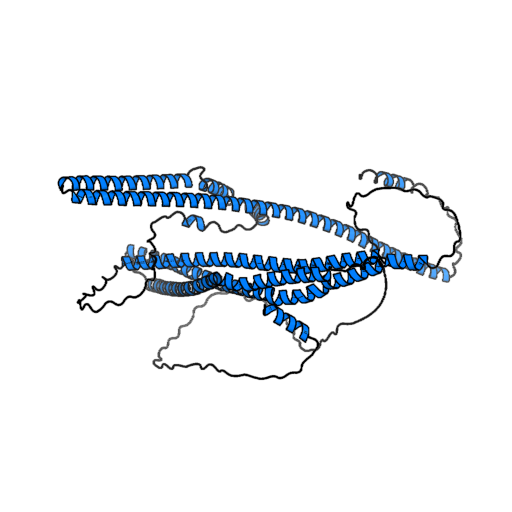2.299 0.740 1.00 96.88 290 GLN A C 1
ATOM 2283 O O . GLN A 1 290 ? 8.932 -1.980 -0.222 1.00 96.88 290 GLN A O 1
ATOM 2288 N N . ALA A 1 291 ? 7.201 -3.137 0.618 1.00 97.31 291 ALA A N 1
ATOM 2289 C CA . ALA A 1 291 ? 6.841 -3.801 -0.636 1.00 97.31 291 ALA A CA 1
ATOM 2290 C C . ALA A 1 291 ? 6.508 -2.789 -1.748 1.00 97.31 291 ALA A C 1
ATOM 2292 O O . ALA A 1 291 ? 7.019 -2.894 -2.864 1.00 97.31 291 ALA A O 1
ATOM 2293 N N . ARG A 1 292 ? 5.757 -1.724 -1.429 1.00 97.75 292 ARG A N 1
ATOM 2294 C CA . ARG A 1 292 ? 5.479 -0.615 -2.364 1.00 97.75 292 ARG A CA 1
ATOM 2295 C C . ARG A 1 292 ? 6.733 0.135 -2.786 1.00 97.75 292 ARG A C 1
ATOM 2297 O O . ARG A 1 292 ? 6.815 0.614 -3.917 1.00 97.75 292 ARG A O 1
ATOM 2304 N N . HIS A 1 293 ? 7.687 0.321 -1.876 1.00 96.69 293 HIS A N 1
ATOM 2305 C CA . HIS A 1 293 ? 8.957 0.943 -2.224 1.00 96.69 293 HIS A CA 1
ATOM 2306 C C . HIS A 1 293 ? 9.742 0.063 -3.200 1.00 96.69 293 HIS A C 1
ATOM 2308 O O . HIS A 1 293 ? 10.150 0.564 -4.244 1.00 96.69 293 HIS A O 1
ATOM 2314 N N . VAL A 1 294 ? 9.861 -1.238 -2.918 1.00 97.38 294 VAL A N 1
ATOM 2315 C CA . VAL A 1 294 ? 10.520 -2.199 -3.816 1.00 97.38 294 VAL A CA 1
ATOM 2316 C C . VAL A 1 294 ? 9.839 -2.223 -5.183 1.00 97.38 294 VAL A C 1
ATOM 2318 O O . VAL A 1 294 ? 10.522 -2.061 -6.189 1.00 97.38 294 VAL A O 1
ATOM 2321 N N . SER A 1 295 ? 8.508 -2.322 -5.231 1.00 97.69 295 SER A N 1
ATOM 2322 C CA . SER A 1 295 ? 7.749 -2.304 -6.488 1.00 97.69 295 SER A CA 1
ATOM 2323 C C . SER A 1 295 ? 8.018 -1.047 -7.311 1.00 97.69 295 SER A C 1
ATOM 2325 O O . SER A 1 295 ? 8.387 -1.157 -8.480 1.00 97.69 295 SER A O 1
ATOM 2327 N N . ARG A 1 296 ? 7.951 0.149 -6.712 1.00 97.94 296 ARG A N 1
ATOM 2328 C CA . ARG A 1 296 ? 8.276 1.395 -7.428 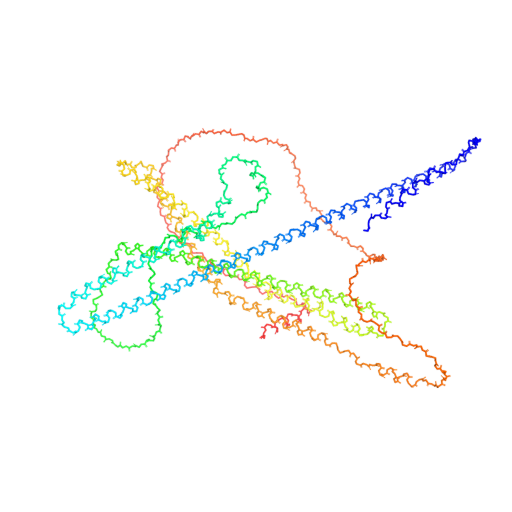1.00 97.94 296 ARG A CA 1
ATOM 2329 C C . ARG A 1 296 ? 9.712 1.413 -7.948 1.00 97.94 296 ARG A C 1
ATOM 2331 O O . ARG A 1 296 ? 9.931 1.821 -9.084 1.00 97.94 296 ARG A O 1
ATOM 2338 N N . THR A 1 297 ? 10.672 0.968 -7.142 1.00 97.06 297 THR A N 1
ATOM 2339 C CA . THR A 1 297 ? 12.088 0.938 -7.528 1.00 97.06 297 THR A CA 1
ATOM 2340 C C . THR A 1 297 ? 12.337 -0.039 -8.676 1.00 97.06 297 THR A C 1
ATOM 2342 O O . THR A 1 297 ? 13.025 0.323 -9.625 1.00 97.06 297 THR A O 1
ATOM 2345 N N . VAL A 1 298 ? 11.741 -1.236 -8.642 1.00 97.25 298 VAL A N 1
ATOM 2346 C CA . VAL A 1 298 ? 11.837 -2.227 -9.727 1.00 97.25 298 VAL A CA 1
ATOM 2347 C C . VAL A 1 298 ? 11.242 -1.672 -11.019 1.00 97.25 298 VAL A C 1
ATOM 2349 O O . VAL A 1 298 ? 11.908 -1.686 -12.050 1.00 97.25 298 VAL A O 1
ATOM 2352 N N . HIS A 1 299 ? 10.034 -1.112 -10.970 1.00 96.75 299 HIS A N 1
ATOM 2353 C CA . HIS A 1 299 ? 9.398 -0.525 -12.151 1.00 96.75 299 HIS A CA 1
ATOM 2354 C C . HIS A 1 299 ? 10.202 0.650 -12.724 1.00 96.75 299 HIS A C 1
ATOM 2356 O O . HIS A 1 299 ? 10.378 0.735 -13.938 1.00 96.75 299 HIS A O 1
ATOM 2362 N N . SER A 1 300 ? 10.731 1.529 -11.865 1.00 96.75 300 SER A N 1
ATOM 2363 C CA . SER A 1 300 ? 11.597 2.638 -12.287 1.00 96.75 300 SER A CA 1
ATOM 2364 C C . SER A 1 300 ? 12.880 2.128 -12.937 1.00 96.75 300 SER A C 1
ATOM 2366 O O . SER A 1 300 ? 13.277 2.628 -13.981 1.00 96.75 300 SER A O 1
ATOM 2368 N N . PHE A 1 301 ? 13.513 1.112 -12.348 1.00 96.06 301 PHE A N 1
ATOM 2369 C CA . PHE A 1 301 ? 14.723 0.497 -12.884 1.00 96.06 301 PHE A CA 1
ATOM 2370 C C . PHE A 1 301 ? 14.493 -0.094 -14.281 1.00 96.06 301 PHE A C 1
ATOM 2372 O O . PHE A 1 301 ? 15.249 0.208 -15.202 1.00 96.06 301 PHE A O 1
ATOM 2379 N N . LEU A 1 302 ? 13.419 -0.866 -14.468 1.00 95.06 302 LEU A N 1
ATOM 2380 C CA . LEU A 1 302 ? 13.063 -1.414 -15.782 1.00 95.06 302 LEU A CA 1
ATOM 2381 C C . LEU A 1 302 ? 12.694 -0.309 -16.788 1.00 95.06 302 LEU A C 1
ATOM 2383 O O . LEU A 1 302 ? 13.002 -0.428 -17.972 1.00 95.06 302 LEU A O 1
ATOM 2387 N N . GLY A 1 303 ? 12.077 0.782 -16.322 1.00 95.06 303 GLY A N 1
ATOM 2388 C CA . GLY A 1 303 ? 11.840 1.984 -17.123 1.00 95.06 303 GLY A CA 1
ATOM 2389 C C . GLY A 1 303 ? 13.140 2.618 -17.619 1.00 95.06 303 GLY A C 1
ATOM 2390 O O . GLY A 1 303 ? 13.280 2.862 -18.814 1.00 95.06 303 GLY A O 1
ATOM 2391 N N . HIS A 1 304 ? 14.126 2.792 -16.738 1.00 94.88 304 HIS A N 1
ATOM 2392 C CA . HIS A 1 304 ? 15.424 3.359 -17.104 1.00 94.88 304 HIS A CA 1
ATOM 2393 C C . HIS A 1 304 ? 16.207 2.494 -18.094 1.00 94.88 304 HIS A C 1
ATOM 2395 O O . HIS A 1 304 ? 16.911 3.048 -18.930 1.00 94.88 304 HIS A O 1
ATOM 2401 N N . ILE A 1 305 ? 16.064 1.164 -18.062 1.00 93.69 305 ILE A N 1
ATOM 2402 C CA . ILE A 1 305 ? 16.659 0.292 -19.091 1.00 93.69 305 ILE A CA 1
ATOM 2403 C C . ILE A 1 305 ? 16.101 0.637 -20.480 1.00 93.69 305 ILE A C 1
ATOM 2405 O O . ILE A 1 305 ? 16.867 0.740 -21.437 1.00 93.69 305 ILE A O 1
ATOM 2409 N N . ARG A 1 306 ? 14.786 0.869 -20.596 1.00 93.62 306 ARG A N 1
ATOM 2410 C CA . ARG A 1 306 ? 14.157 1.273 -21.866 1.00 93.62 306 ARG A CA 1
ATOM 2411 C C . ARG A 1 306 ? 14.602 2.665 -22.304 1.00 93.62 306 ARG A C 1
ATOM 2413 O O . ARG A 1 306 ? 14.992 2.848 -23.450 1.00 93.62 306 ARG A O 1
ATOM 2420 N N . GLU A 1 307 ? 14.604 3.629 -21.387 1.00 92.81 307 GLU A N 1
ATOM 2421 C CA . GLU A 1 307 ? 15.061 4.996 -21.671 1.00 92.81 307 GLU A CA 1
ATOM 2422 C C . GLU A 1 307 ? 16.534 5.024 -22.109 1.00 92.81 307 GLU A C 1
ATOM 2424 O O . GLU A 1 307 ? 16.905 5.750 -23.031 1.00 92.81 307 GLU A O 1
ATOM 2429 N N . GLN A 1 308 ? 17.382 4.211 -21.472 1.00 92.50 308 GLN A N 1
ATOM 2430 C CA . GLN A 1 308 ? 18.790 4.076 -21.833 1.00 92.50 308 GLN A CA 1
ATOM 2431 C C . GLN A 1 308 ? 18.953 3.489 -23.239 1.00 92.50 308 GLN A C 1
ATOM 2433 O O . GLN A 1 308 ? 19.767 3.999 -24.009 1.00 92.50 308 GLN A O 1
ATOM 2438 N N . ALA A 1 309 ? 18.171 2.466 -23.586 1.00 90.88 309 ALA A N 1
ATOM 2439 C CA . ALA A 1 309 ? 18.156 1.881 -24.923 1.00 90.88 309 ALA A CA 1
ATOM 2440 C C . ALA A 1 309 ? 17.723 2.894 -26.001 1.00 90.88 309 ALA A C 1
ATOM 2442 O O . ALA A 1 309 ? 18.367 3.016 -27.044 1.00 90.88 309 ALA A O 1
ATOM 2443 N N . GLU A 1 310 ? 16.685 3.692 -25.737 1.00 91.00 310 GLU A N 1
ATOM 2444 C CA . GLU A 1 310 ? 16.241 4.762 -26.642 1.00 91.00 310 GLU A CA 1
ATOM 2445 C C . GLU A 1 310 ? 17.315 5.848 -26.822 1.00 91.00 310 GLU A C 1
ATOM 2447 O O . GLU A 1 310 ? 17.631 6.253 -27.946 1.00 91.00 310 GLU A O 1
ATOM 2452 N N . ALA A 1 311 ? 17.923 6.303 -25.723 1.00 93.25 311 ALA A N 1
ATOM 2453 C CA . ALA A 1 311 ? 18.995 7.296 -25.758 1.00 93.25 311 ALA A CA 1
ATOM 2454 C C . ALA A 1 311 ? 20.217 6.786 -26.539 1.00 93.25 311 ALA A C 1
ATOM 2456 O O . ALA A 1 311 ? 20.811 7.516 -27.337 1.00 93.25 311 ALA A O 1
ATOM 2457 N N . SER A 1 312 ? 20.570 5.520 -26.342 1.00 90.50 312 SER A N 1
ATOM 2458 C CA . SER A 1 312 ? 21.669 4.850 -27.031 1.00 90.50 312 SER A CA 1
ATOM 2459 C C . SER A 1 312 ? 21.403 4.688 -28.538 1.00 90.50 312 SER A C 1
ATOM 2461 O O . SER A 1 312 ? 22.282 4.976 -29.363 1.00 90.50 312 SER A O 1
ATOM 2463 N N . ALA A 1 313 ? 20.159 4.402 -28.932 1.00 89.19 313 ALA A N 1
ATOM 2464 C CA . ALA A 1 313 ? 19.757 4.394 -30.337 1.00 89.19 313 ALA A CA 1
ATOM 2465 C C . ALA A 1 313 ? 19.946 5.773 -31.006 1.00 89.19 313 ALA A C 1
ATOM 2467 O O . ALA A 1 313 ? 20.433 5.856 -32.139 1.00 89.19 313 ALA A O 1
ATOM 2468 N N . HIS A 1 314 ? 19.639 6.871 -30.304 1.00 92.25 314 HIS A N 1
ATOM 2469 C CA . HIS A 1 314 ? 19.870 8.233 -30.806 1.00 92.25 314 HIS A CA 1
ATOM 2470 C C . HIS A 1 314 ? 21.356 8.572 -30.982 1.00 92.25 314 HIS A C 1
ATOM 2472 O O . HIS A 1 314 ? 21.732 9.219 -31.969 1.00 92.25 314 HIS A O 1
ATOM 2478 N N . VAL A 1 315 ? 22.215 8.133 -30.057 1.00 91.75 315 VAL A N 1
ATOM 2479 C CA . VAL A 1 315 ? 23.675 8.290 -30.183 1.00 91.75 315 VAL A CA 1
ATOM 2480 C C . VAL A 1 315 ? 24.175 7.541 -31.413 1.00 91.75 315 VAL A C 1
ATOM 2482 O O . VAL A 1 315 ? 24.878 8.115 -32.247 1.00 91.75 315 VAL A O 1
ATOM 2485 N N . THR A 1 316 ? 23.741 6.294 -31.576 1.00 90.12 316 THR A N 1
ATOM 2486 C CA . THR A 1 316 ? 24.088 5.448 -32.720 1.00 90.12 316 THR A CA 1
ATOM 2487 C C . THR A 1 316 ? 23.667 6.086 -34.048 1.00 90.12 316 THR A C 1
ATOM 2489 O O . THR A 1 316 ? 24.469 6.180 -34.979 1.00 90.12 316 THR A O 1
ATOM 2492 N N . GLN A 1 317 ? 22.448 6.630 -34.125 1.00 91.25 317 GLN A N 1
ATOM 2493 C CA . GLN A 1 317 ? 21.960 7.348 -35.306 1.00 91.25 317 GLN A CA 1
ATOM 2494 C C . GLN A 1 317 ? 22.783 8.611 -35.611 1.00 91.25 317 GLN A C 1
ATOM 2496 O O . GLN A 1 317 ? 23.082 8.896 -36.773 1.00 91.25 317 GLN A O 1
ATOM 2501 N N . SER A 1 318 ? 23.171 9.360 -34.577 1.00 94.31 318 SER A N 1
ATOM 2502 C CA . SER A 1 318 ? 23.985 10.572 -34.722 1.00 94.31 318 SER A CA 1
ATOM 2503 C C . SER A 1 318 ? 25.389 10.248 -35.242 1.00 94.31 318 SER A C 1
ATOM 2505 O O . SER A 1 318 ? 25.890 10.924 -36.141 1.00 94.31 318 SER A O 1
ATOM 2507 N N . LEU A 1 319 ? 26.005 9.174 -34.736 1.00 91.31 319 LEU A N 1
ATOM 2508 C CA . LEU A 1 319 ? 27.302 8.688 -35.213 1.00 91.31 319 LEU A CA 1
ATOM 2509 C C . LEU A 1 319 ? 27.231 8.219 -36.668 1.00 91.31 319 LEU A C 1
ATOM 2511 O O . LEU A 1 319 ? 28.093 8.577 -37.470 1.00 91.31 319 LEU A O 1
ATOM 2515 N N . ARG A 1 320 ? 26.177 7.487 -37.040 1.00 92.62 320 ARG A N 1
ATOM 2516 C CA . ARG A 1 320 ? 25.927 7.092 -38.432 1.00 92.62 320 ARG A CA 1
ATOM 2517 C C . ARG A 1 320 ? 25.871 8.296 -39.367 1.00 92.62 320 ARG A C 1
ATOM 2519 O O . ARG A 1 320 ? 26.507 8.274 -40.417 1.00 92.62 320 ARG A O 1
ATOM 2526 N N . ALA A 1 321 ? 25.137 9.340 -38.986 1.00 93.31 321 ALA A N 1
ATOM 2527 C CA . ALA A 1 321 ? 25.034 10.558 -39.783 1.00 93.31 321 ALA A CA 1
ATOM 2528 C C . ALA A 1 321 ? 26.392 11.264 -39.932 1.00 93.31 321 ALA A C 1
ATOM 2530 O O . ALA A 1 321 ? 26.731 11.711 -41.025 1.00 93.31 321 ALA A O 1
ATOM 2531 N N . TYR A 1 322 ? 27.187 11.318 -38.859 1.00 94.38 322 TYR A N 1
ATOM 2532 C CA . TYR A 1 322 ? 28.503 11.960 -38.865 1.00 94.38 322 TYR A CA 1
ATOM 2533 C C . TYR A 1 322 ? 29.525 11.243 -39.764 1.00 94.38 322 TYR A C 1
ATOM 2535 O O . TYR A 1 322 ? 30.293 11.894 -40.467 1.00 94.38 322 TYR A O 1
ATOM 2543 N N . TYR A 1 323 ? 29.535 9.907 -39.767 1.00 91.81 323 TYR A N 1
ATOM 2544 C CA . TYR A 1 323 ? 30.500 9.104 -40.533 1.00 91.81 323 TYR A CA 1
ATOM 2545 C C . TYR A 1 323 ? 30.017 8.691 -41.933 1.00 91.81 323 TYR A C 1
ATOM 2547 O O . TYR A 1 323 ? 30.735 7.956 -42.621 1.00 91.81 323 TYR A O 1
ATOM 2555 N N . ALA A 1 324 ? 28.839 9.140 -42.370 1.00 92.81 324 ALA A N 1
ATOM 2556 C CA . ALA A 1 324 ? 28.270 8.786 -43.667 1.00 92.81 324 ALA A CA 1
ATOM 2557 C C . ALA A 1 324 ? 29.223 9.142 -44.827 1.00 92.81 324 ALA A C 1
ATOM 2559 O O . ALA A 1 324 ? 29.640 10.291 -44.971 1.00 92.81 324 ALA A O 1
ATOM 2560 N N . GLY A 1 325 ? 29.580 8.151 -45.656 1.00 90.75 325 GLY A N 1
ATOM 2561 C CA . GLY A 1 325 ? 30.483 8.337 -46.800 1.00 90.75 325 GLY A CA 1
ATOM 2562 C C . GLY A 1 325 ? 31.970 8.459 -46.443 1.00 90.75 325 GLY A C 1
ATOM 2563 O O . GLY A 1 325 ? 32.779 8.797 -47.306 1.00 90.75 325 GLY A O 1
ATOM 2564 N N . SER A 1 326 ? 32.352 8.191 -45.191 1.00 92.12 326 SER A N 1
ATOM 2565 C CA . SER A 1 326 ? 33.749 8.209 -44.741 1.00 92.12 326 SER A CA 1
ATOM 2566 C C . SER A 1 326 ? 34.352 6.801 -44.648 1.00 92.12 326 SER A C 1
ATOM 2568 O O . SER A 1 326 ? 33.644 5.802 -44.528 1.00 92.12 326 SER A O 1
ATOM 2570 N N . ALA A 1 327 ? 35.685 6.708 -44.580 1.00 83.75 327 ALA A N 1
ATOM 2571 C CA . ALA A 1 327 ? 36.381 5.447 -44.291 1.00 83.75 327 ALA A CA 1
ATOM 2572 C C . ALA A 1 327 ? 36.022 4.845 -42.909 1.00 83.75 327 ALA A C 1
ATOM 2574 O O . ALA A 1 327 ? 36.303 3.676 -42.650 1.00 83.75 327 ALA A O 1
ATOM 2575 N N . GLY A 1 328 ? 35.394 5.627 -42.019 1.00 86.25 328 GLY A N 1
ATOM 2576 C CA . GLY A 1 328 ? 34.911 5.174 -40.713 1.00 86.25 328 GLY A CA 1
ATOM 2577 C C . GLY A 1 328 ? 33.587 4.405 -40.759 1.00 86.25 328 GLY A C 1
ATOM 2578 O O . GLY A 1 328 ? 33.204 3.819 -39.749 1.00 86.25 328 GLY A O 1
ATOM 2579 N N . GLU A 1 329 ? 32.900 4.353 -41.904 1.00 87.44 329 GLU A N 1
ATOM 2580 C CA . GLU A 1 329 ? 31.565 3.753 -42.016 1.00 87.44 329 GLU A CA 1
ATOM 2581 C C . GLU A 1 329 ? 31.541 2.266 -41.615 1.00 87.44 329 GLU A C 1
ATOM 2583 O O . GLU A 1 329 ? 30.606 1.820 -40.954 1.00 87.44 329 GLU A O 1
ATOM 2588 N N . ALA A 1 330 ? 32.597 1.501 -41.917 1.00 85.75 330 ALA A N 1
ATOM 2589 C CA . ALA A 1 330 ? 32.701 0.097 -41.507 1.00 85.75 330 ALA A CA 1
ATOM 2590 C C . ALA A 1 330 ? 32.774 -0.074 -39.976 1.00 85.75 330 ALA A C 1
ATOM 2592 O O . ALA A 1 330 ? 32.136 -0.972 -39.426 1.00 85.75 330 ALA A O 1
ATOM 2593 N N . LYS A 1 331 ? 33.497 0.815 -39.278 1.00 85.69 331 LYS A N 1
ATOM 2594 C CA . LYS A 1 331 ? 33.577 0.813 -37.806 1.00 85.69 331 LYS A CA 1
ATOM 2595 C C . LYS A 1 331 ? 32.232 1.184 -37.186 1.00 85.69 331 LYS A C 1
ATOM 2597 O O . LYS A 1 331 ? 31.830 0.582 -36.196 1.00 85.69 331 LYS A O 1
ATOM 2602 N N . ILE A 1 332 ? 31.513 2.123 -37.804 1.00 90.25 332 ILE A N 1
ATOM 2603 C CA . ILE A 1 332 ? 30.175 2.508 -37.352 1.00 90.25 332 ILE A CA 1
ATOM 2604 C C . ILE A 1 332 ? 29.142 1.413 -37.599 1.00 90.25 332 ILE A C 1
ATOM 2606 O O . ILE A 1 332 ? 28.297 1.216 -36.741 1.00 90.25 332 ILE A O 1
ATOM 2610 N N . ARG A 1 333 ? 29.230 0.632 -38.681 1.00 88.81 333 ARG A N 1
ATOM 2611 C CA . ARG A 1 333 ? 28.342 -0.532 -38.863 1.00 88.81 333 ARG A CA 1
ATOM 2612 C C . ARG A 1 333 ? 28.559 -1.611 -37.801 1.00 88.81 333 ARG A C 1
ATOM 2614 O O . ARG A 1 333 ? 27.587 -2.183 -37.321 1.00 88.81 333 ARG A O 1
ATOM 2621 N N . ALA A 1 334 ? 29.810 -1.880 -37.419 1.00 87.56 334 ALA A N 1
ATOM 2622 C CA . ALA A 1 334 ? 30.107 -2.810 -36.325 1.00 87.56 334 ALA A CA 1
ATOM 2623 C C . ALA A 1 334 ? 29.554 -2.294 -34.983 1.00 87.56 334 ALA A C 1
ATOM 2625 O O . ALA A 1 334 ? 28.930 -3.045 -34.238 1.00 87.56 334 ALA A O 1
ATOM 2626 N N . PHE A 1 335 ? 29.704 -0.991 -34.727 1.00 89.12 335 PHE A N 1
ATOM 2627 C CA . PHE A 1 335 ? 29.106 -0.316 -33.575 1.00 89.12 335 PHE A CA 1
ATOM 2628 C C . PHE A 1 335 ? 27.571 -0.363 -33.590 1.00 89.12 335 PHE A C 1
ATOM 2630 O O . PHE A 1 335 ? 26.966 -0.707 -32.583 1.00 89.12 335 PHE A O 1
ATOM 2637 N N . GLU A 1 336 ? 26.935 -0.096 -34.733 1.00 90.94 336 GLU A N 1
ATOM 2638 C CA . GLU A 1 336 ? 25.484 -0.204 -34.925 1.00 90.94 336 GLU A CA 1
ATOM 2639 C C . GLU A 1 336 ? 24.974 -1.623 -34.660 1.00 90.94 336 GLU A C 1
ATOM 2641 O O . GLU A 1 336 ? 23.894 -1.783 -34.098 1.00 90.94 336 GLU A O 1
ATOM 2646 N N . ALA A 1 337 ? 25.707 -2.658 -35.076 1.00 90.75 337 ALA A N 1
ATOM 2647 C CA . ALA A 1 337 ? 25.317 -4.043 -34.828 1.00 90.75 337 ALA A CA 1
ATOM 2648 C C . ALA A 1 337 ? 25.341 -4.366 -33.325 1.00 90.75 337 ALA A C 1
ATOM 2650 O O . ALA A 1 337 ? 24.346 -4.859 -32.797 1.00 90.75 337 ALA A O 1
ATOM 2651 N N . ALA A 1 338 ? 26.427 -4.007 -32.635 1.00 90.12 338 ALA A N 1
ATOM 2652 C CA . ALA A 1 338 ? 26.549 -4.160 -31.186 1.00 90.12 338 ALA A CA 1
ATOM 2653 C C . ALA A 1 338 ? 25.464 -3.381 -30.424 1.00 90.12 338 ALA A C 1
ATOM 2655 O O . ALA A 1 338 ? 24.816 -3.920 -29.532 1.00 90.12 338 ALA A O 1
ATOM 2656 N N . HIS A 1 339 ? 25.207 -2.132 -30.816 1.00 91.00 339 HIS A N 1
ATOM 2657 C CA . HIS A 1 339 ? 24.173 -1.310 -30.193 1.00 91.00 339 HIS A CA 1
ATOM 2658 C C . HIS A 1 339 ? 22.758 -1.788 -30.509 1.00 91.00 339 HIS A C 1
ATOM 2660 O O . HIS A 1 339 ? 21.915 -1.760 -29.628 1.00 91.00 339 HIS A O 1
ATOM 2666 N N . ASN A 1 340 ? 22.465 -2.305 -31.706 1.00 91.81 340 ASN A N 1
ATOM 2667 C CA . ASN A 1 340 ? 21.155 -2.919 -31.956 1.00 91.81 340 ASN A CA 1
ATOM 2668 C C . ASN A 1 340 ? 20.931 -4.166 -31.081 1.00 91.81 340 ASN A C 1
ATOM 2670 O O . ASN A 1 340 ? 19.793 -4.408 -30.670 1.00 91.81 340 ASN A O 1
ATOM 2674 N N . GLU A 1 341 ? 21.984 -4.931 -30.768 1.00 92.00 341 GLU A N 1
ATOM 2675 C CA . GLU A 1 341 ? 21.885 -6.041 -29.814 1.00 92.00 341 GLU A CA 1
ATOM 2676 C C . GLU A 1 341 ? 21.548 -5.521 -28.407 1.00 92.00 341 GLU A C 1
ATOM 2678 O O . GLU A 1 341 ? 20.595 -5.999 -27.795 1.00 92.00 341 GLU A O 1
ATOM 2683 N N . VAL A 1 342 ? 22.265 -4.500 -27.922 1.00 90.38 342 VAL A N 1
ATOM 2684 C CA . VAL A 1 342 ? 22.092 -3.922 -26.572 1.00 90.38 342 VAL A CA 1
ATOM 2685 C C . VAL A 1 342 ? 20.808 -3.102 -26.413 1.00 90.38 342 VAL A C 1
ATOM 2687 O O . VAL A 1 342 ? 20.204 -3.126 -25.346 1.00 90.38 342 VAL A O 1
ATOM 2690 N N . ASP A 1 343 ? 20.379 -2.385 -27.448 1.00 90.56 343 ASP A N 1
ATOM 2691 C CA . ASP A 1 343 ? 19.299 -1.395 -27.362 1.00 90.56 343 ASP A CA 1
ATOM 2692 C C . ASP A 1 343 ? 17.937 -1.966 -27.762 1.00 90.56 343 ASP A C 1
ATOM 2694 O O . ASP A 1 343 ? 16.904 -1.422 -27.387 1.00 90.56 343 ASP A O 1
ATOM 2698 N N . LYS A 1 344 ? 17.894 -3.043 -28.550 1.00 89.50 344 LYS A N 1
ATOM 2699 C CA . LYS A 1 344 ? 16.619 -3.622 -29.006 1.00 89.50 344 LYS A CA 1
ATOM 2700 C C . LYS A 1 344 ? 16.476 -5.056 -28.554 1.00 89.50 344 LYS A C 1
ATOM 2702 O O . LYS A 1 344 ? 15.598 -5.379 -27.763 1.00 89.50 344 LYS A O 1
ATOM 2707 N N . ARG A 1 345 ? 17.382 -5.914 -29.018 1.00 90.38 345 ARG A N 1
ATOM 2708 C CA . ARG A 1 345 ? 17.223 -7.358 -28.850 1.00 90.38 345 ARG A CA 1
ATOM 2709 C C . ARG A 1 345 ? 17.335 -7.786 -27.389 1.00 90.38 345 ARG A C 1
ATOM 2711 O O . ARG A 1 345 ? 16.528 -8.586 -26.923 1.00 90.38 345 ARG A O 1
ATOM 2718 N N . LEU A 1 346 ? 18.307 -7.243 -26.661 1.00 89.94 346 LEU A N 1
ATOM 2719 C CA . LEU A 1 346 ? 18.549 -7.608 -25.273 1.00 89.94 346 LEU A CA 1
ATOM 2720 C C . LEU A 1 346 ? 17.441 -7.112 -24.318 1.00 89.94 346 LEU A C 1
ATOM 2722 O O . LEU A 1 346 ? 16.967 -7.931 -23.527 1.00 89.94 346 LEU A O 1
ATOM 2726 N N . PRO A 1 347 ? 16.969 -5.847 -24.384 1.00 90.06 347 PRO A N 1
ATOM 2727 C CA . PRO A 1 347 ? 15.827 -5.392 -23.605 1.00 90.06 347 PRO A CA 1
ATOM 2728 C C . PRO A 1 347 ? 14.561 -6.175 -23.937 1.00 90.06 347 PRO A C 1
ATOM 2730 O O . PRO A 1 347 ? 13.898 -6.617 -23.007 1.00 90.06 347 PRO A O 1
ATOM 2733 N N . ASP A 1 348 ? 14.245 -6.417 -25.212 1.00 89.38 348 ASP A N 1
ATOM 2734 C CA . ASP A 1 348 ? 13.025 -7.145 -25.582 1.00 89.38 348 ASP A CA 1
ATOM 2735 C C . ASP A 1 348 ? 13.024 -8.574 -25.014 1.00 89.38 348 ASP A C 1
ATOM 2737 O O . ASP A 1 348 ? 12.043 -8.996 -24.396 1.00 89.38 348 ASP A O 1
ATOM 2741 N N . ALA A 1 349 ? 14.151 -9.285 -25.132 1.00 90.25 349 ALA A N 1
ATOM 2742 C CA . ALA A 1 349 ? 14.287 -10.644 -24.614 1.00 90.25 349 ALA A CA 1
ATOM 2743 C C . ALA A 1 349 ? 14.261 -10.693 -23.076 1.00 90.25 349 ALA A C 1
ATOM 2745 O O . ALA A 1 349 ? 13.569 -11.517 -22.478 1.00 90.25 349 ALA A O 1
ATOM 2746 N N . LEU A 1 350 ? 15.015 -9.815 -22.406 1.00 91.31 350 LEU A N 1
ATOM 2747 C CA . LEU A 1 350 ? 15.175 -9.886 -20.954 1.00 91.31 350 LEU A CA 1
ATOM 2748 C C . LEU A 1 350 ? 14.029 -9.218 -20.188 1.00 91.31 350 LEU A C 1
ATOM 2750 O O . LEU A 1 350 ? 13.694 -9.670 -19.093 1.00 91.31 350 LEU A O 1
ATOM 2754 N N . LEU A 1 351 ? 13.392 -8.177 -20.729 1.00 92.31 351 LEU A N 1
ATOM 2755 C CA . LEU A 1 351 ? 12.253 -7.533 -20.067 1.00 92.31 351 LEU A CA 1
ATOM 2756 C C . LEU A 1 351 ? 11.044 -8.465 -19.981 1.00 92.31 351 LEU A C 1
ATOM 2758 O O . LEU A 1 351 ? 10.305 -8.368 -19.005 1.00 92.31 351 LEU A O 1
ATOM 2762 N N . GLY A 1 352 ? 10.862 -9.385 -20.936 1.00 92.50 352 GLY A N 1
ATOM 2763 C CA . GLY A 1 352 ? 9.857 -10.446 -20.828 1.00 92.50 352 GLY A CA 1
ATOM 2764 C C . GLY A 1 352 ? 10.094 -11.332 -19.601 1.00 92.50 352 GLY A C 1
ATOM 2765 O O . GLY A 1 352 ? 9.188 -11.534 -18.792 1.00 92.50 352 GLY A O 1
ATOM 2766 N N . VAL A 1 353 ? 11.344 -11.759 -19.396 1.00 93.69 353 VAL A N 1
ATOM 2767 C CA . VAL A 1 353 ? 11.758 -12.544 -18.221 1.00 93.69 353 VAL A CA 1
ATOM 2768 C C . VAL A 1 353 ? 11.572 -11.741 -16.929 1.00 93.69 353 VAL A C 1
ATOM 2770 O O . VAL A 1 353 ? 11.007 -12.245 -15.959 1.00 93.69 353 VAL A O 1
ATOM 2773 N N . ALA A 1 354 ? 11.980 -10.468 -16.903 1.00 96.06 354 ALA A N 1
ATOM 2774 C CA . ALA A 1 354 ? 11.770 -9.601 -15.743 1.00 96.06 354 ALA A CA 1
ATOM 2775 C C . ALA A 1 354 ? 10.281 -9.401 -15.428 1.00 96.06 354 ALA A C 1
ATOM 2777 O O . ALA A 1 354 ? 9.882 -9.395 -14.262 1.00 96.06 354 ALA A O 1
ATOM 2778 N N . GLN A 1 355 ? 9.443 -9.262 -16.455 1.00 96.44 355 GLN A N 1
ATOM 2779 C CA . GLN A 1 355 ? 8.004 -9.130 -16.283 1.00 96.44 355 GLN A CA 1
ATOM 2780 C C . GLN A 1 355 ? 7.410 -10.388 -15.637 1.00 96.44 355 GLN A C 1
ATOM 2782 O O . GLN A 1 355 ? 6.611 -10.271 -14.708 1.00 96.44 355 GLN A O 1
ATOM 2787 N N . GLU A 1 356 ? 7.814 -11.571 -16.100 1.00 96.75 356 GLU A N 1
ATOM 2788 C CA . GLU A 1 356 ? 7.278 -12.846 -15.620 1.00 96.75 356 GLU A CA 1
ATOM 2789 C C . GLU A 1 356 ? 7.761 -13.213 -14.217 1.00 96.75 356 GLU A C 1
ATOM 2791 O O . GLU A 1 356 ? 6.962 -13.621 -13.380 1.00 96.75 356 GLU A O 1
ATOM 2796 N N . HIS A 1 357 ? 9.052 -13.041 -13.939 1.00 97.12 357 HIS A N 1
ATOM 2797 C CA . HIS A 1 357 ? 9.677 -13.579 -12.726 1.00 97.12 357 HIS A CA 1
ATOM 2798 C C . HIS A 1 357 ? 9.909 -12.541 -11.628 1.00 97.12 357 HIS A C 1
ATOM 2800 O O . HIS A 1 357 ? 10.191 -12.907 -10.488 1.00 97.12 357 HIS A O 1
ATOM 2806 N N . ILE A 1 358 ? 9.783 -11.249 -11.942 1.00 98.19 358 ILE A N 1
ATOM 2807 C CA . ILE A 1 358 ? 9.982 -10.167 -10.972 1.00 98.19 358 ILE A CA 1
ATOM 2808 C C . ILE A 1 358 ? 8.692 -9.374 -10.804 1.00 98.19 358 ILE A C 1
ATOM 2810 O O . ILE A 1 358 ? 8.162 -9.306 -9.698 1.00 98.19 358 ILE A O 1
ATOM 2814 N N . VAL A 1 359 ? 8.168 -8.790 -11.886 1.00 98.19 359 VAL A N 1
ATOM 2815 C CA . VAL A 1 359 ? 7.031 -7.860 -11.799 1.00 98.19 359 VAL A CA 1
ATOM 2816 C C . VAL A 1 359 ? 5.743 -8.583 -11.419 1.00 98.19 359 VAL A C 1
ATOM 2818 O O . VAL A 1 359 ? 5.119 -8.212 -10.430 1.00 98.19 359 VAL A O 1
ATOM 2821 N N . LYS A 1 360 ? 5.363 -9.651 -12.133 1.00 98.00 360 LYS A N 1
ATOM 2822 C CA . LYS A 1 360 ? 4.122 -10.388 -11.843 1.00 98.00 360 LYS A CA 1
ATOM 2823 C C . LYS A 1 360 ? 4.067 -10.955 -10.413 1.00 98.00 360 LYS A C 1
ATOM 2825 O O . LYS A 1 360 ? 3.049 -10.735 -9.757 1.00 98.00 360 LYS A O 1
ATOM 2830 N N . PRO A 1 361 ? 5.104 -11.636 -9.879 1.00 98.44 361 PRO A N 1
ATOM 2831 C CA . PRO A 1 361 ? 5.086 -12.120 -8.499 1.00 98.44 361 PRO A CA 1
ATOM 2832 C C . PRO A 1 361 ? 5.041 -10.982 -7.477 1.00 98.44 361 PRO A C 1
ATOM 2834 O O . PRO A 1 361 ? 4.362 -11.093 -6.458 1.00 98.44 361 PRO A O 1
ATOM 2837 N N . LEU A 1 362 ? 5.722 -9.868 -7.760 1.00 98.38 362 LEU A N 1
ATOM 2838 C CA . LEU A 1 362 ? 5.699 -8.689 -6.900 1.00 98.38 362 LEU A CA 1
ATOM 2839 C C . LEU A 1 362 ? 4.317 -8.030 -6.876 1.00 98.38 362 LEU A C 1
ATOM 2841 O O . LEU A 1 362 ? 3.836 -7.673 -5.803 1.00 98.38 362 LEU A O 1
ATOM 2845 N N . ASP A 1 363 ? 3.651 -7.922 -8.023 1.00 98.31 363 ASP A N 1
ATOM 2846 C CA . ASP A 1 363 ? 2.282 -7.414 -8.123 1.00 98.31 363 ASP A CA 1
ATOM 2847 C C . ASP A 1 363 ? 1.281 -8.357 -7.442 1.00 98.31 363 ASP A C 1
ATOM 2849 O O . ASP A 1 363 ? 0.377 -7.898 -6.745 1.00 98.31 363 ASP A O 1
ATOM 2853 N N . ALA A 1 364 ? 1.459 -9.676 -7.573 1.00 98.25 364 ALA A N 1
ATOM 2854 C CA . ALA A 1 364 ? 0.649 -10.662 -6.861 1.00 98.25 364 ALA A CA 1
ATOM 2855 C C . ALA A 1 364 ? 0.777 -10.505 -5.336 1.00 98.25 364 ALA A C 1
ATOM 2857 O O . ALA A 1 364 ? -0.236 -10.454 -4.638 1.00 98.25 364 ALA A O 1
ATOM 2858 N N . TYR A 1 365 ? 2.001 -10.337 -4.830 1.00 98.25 365 TYR A N 1
ATOM 2859 C CA . TYR A 1 365 ? 2.242 -10.065 -3.413 1.00 98.25 365 TYR A CA 1
ATOM 2860 C C . TYR A 1 365 ? 1.631 -8.724 -2.970 1.00 98.25 365 TYR A C 1
ATOM 2862 O O . TYR A 1 365 ? 0.999 -8.630 -1.920 1.00 98.25 365 TYR A O 1
ATOM 2870 N N . MET A 1 366 ? 1.737 -7.682 -3.797 1.00 98.31 366 MET A N 1
ATOM 2871 C CA . MET A 1 366 ? 1.099 -6.385 -3.543 1.00 98.31 366 MET A CA 1
ATOM 2872 C C . MET A 1 366 ? -0.436 -6.470 -3.475 1.00 98.31 366 MET A C 1
ATOM 2874 O O . MET A 1 366 ? -1.059 -5.769 -2.669 1.00 98.31 366 MET A O 1
ATOM 2878 N N . ASN A 1 367 ? -1.048 -7.327 -4.293 1.00 97.94 367 ASN A N 1
ATOM 2879 C CA . ASN A 1 367 ? -2.488 -7.573 -4.259 1.00 97.94 367 ASN A CA 1
ATOM 2880 C C . ASN A 1 367 ? -2.904 -8.285 -2.965 1.00 97.94 367 ASN A C 1
ATOM 2882 O O . ASN A 1 367 ? -3.867 -7.855 -2.337 1.00 97.94 367 ASN A O 1
ATOM 2886 N N . GLU A 1 368 ? -2.136 -9.276 -2.500 1.00 97.50 368 GLU A N 1
ATOM 2887 C CA . GLU A 1 368 ? -2.391 -9.955 -1.218 1.00 97.50 368 GLU A CA 1
ATOM 2888 C C . GLU A 1 368 ? -2.414 -8.965 -0.037 1.00 97.50 368 GLU A C 1
ATOM 2890 O O . GLU A 1 368 ? -3.318 -9.001 0.803 1.00 97.50 368 GLU A O 1
ATOM 2895 N N . LEU A 1 369 ? -1.464 -8.024 -0.003 1.00 97.69 369 LEU A N 1
ATOM 2896 C CA . LEU A 1 369 ? -1.429 -6.960 1.010 1.00 97.69 369 LEU A CA 1
ATOM 2897 C C . LEU A 1 369 ? -2.648 -6.028 0.911 1.00 97.69 369 LEU A C 1
ATOM 2899 O O . LEU A 1 369 ? -3.191 -5.581 1.922 1.00 97.69 369 LEU A O 1
ATOM 2903 N N . THR A 1 370 ? -3.111 -5.752 -0.309 1.00 97.38 370 THR A N 1
ATOM 2904 C CA . THR A 1 370 ? -4.294 -4.914 -0.550 1.00 97.38 370 THR A CA 1
ATOM 2905 C C . THR A 1 370 ? -5.581 -5.612 -0.102 1.00 97.38 370 THR A C 1
ATOM 2907 O O . THR A 1 370 ? -6.446 -4.974 0.503 1.00 97.38 370 THR A O 1
ATOM 2910 N N . ASP A 1 371 ? -5.699 -6.923 -0.307 1.00 97.25 371 ASP A N 1
ATOM 2911 C CA . ASP A 1 371 ? -6.859 -7.704 0.132 1.00 97.25 371 ASP A CA 1
ATOM 2912 C C . ASP A 1 371 ? -7.025 -7.659 1.657 1.00 97.25 371 ASP A C 1
ATOM 2914 O O . ASP A 1 371 ? -8.138 -7.515 2.175 1.00 97.25 371 ASP A O 1
ATOM 2918 N N . VAL A 1 372 ? -5.919 -7.683 2.405 1.00 97.62 372 VAL A N 1
ATOM 2919 C CA . VAL A 1 372 ? -5.961 -7.546 3.868 1.00 97.62 372 VAL A CA 1
ATOM 2920 C C . VAL A 1 372 ? -6.415 -6.164 4.320 1.00 97.62 372 VAL A C 1
ATOM 2922 O O . VAL A 1 372 ? -7.083 -6.058 5.350 1.00 97.62 372 VAL A O 1
ATOM 2925 N N . GLN A 1 373 ? -6.191 -5.101 3.544 1.00 97.25 373 GLN A N 1
ATOM 2926 C CA . GLN A 1 373 ? -6.751 -3.787 3.882 1.00 97.25 373 GLN A CA 1
ATOM 2927 C C . GLN A 1 373 ? -8.283 -3.780 3.898 1.00 97.25 373 GLN A C 1
ATOM 2929 O O . GLN A 1 373 ? -8.890 -3.061 4.700 1.00 97.25 373 GLN A O 1
ATOM 2934 N N . VAL A 1 374 ? -8.928 -4.597 3.060 1.00 97.25 374 VAL A N 1
ATOM 2935 C CA . VAL A 1 374 ? -10.391 -4.751 3.066 1.00 97.25 374 VAL A CA 1
ATOM 2936 C C . VAL A 1 374 ? -10.859 -5.391 4.377 1.00 97.25 374 VAL A C 1
ATOM 2938 O O . VAL A 1 374 ? -11.853 -4.955 4.972 1.00 97.25 374 VAL A O 1
ATOM 2941 N N . GLU A 1 375 ? -10.116 -6.375 4.883 1.00 97.50 375 GLU A N 1
ATOM 2942 C CA . GLU A 1 375 ? -10.375 -6.997 6.184 1.00 97.50 375 GLU A CA 1
ATOM 2943 C C . GLU A 1 375 ? -10.110 -6.037 7.349 1.00 97.50 375 GLU A C 1
ATOM 2945 O O . GLU A 1 375 ? -10.946 -5.935 8.246 1.00 97.50 375 GLU A O 1
ATOM 2950 N N . ILE A 1 376 ? -9.021 -5.262 7.309 1.00 97.88 376 ILE A N 1
ATOM 2951 C CA . ILE A 1 376 ? -8.716 -4.221 8.307 1.00 97.88 376 ILE A CA 1
ATOM 2952 C C . ILE A 1 376 ? -9.857 -3.196 8.376 1.00 97.88 376 ILE A C 1
ATOM 2954 O O . ILE A 1 376 ? -10.327 -2.841 9.460 1.00 97.88 376 ILE A O 1
ATOM 2958 N N . LYS A 1 377 ? -10.370 -2.754 7.223 1.00 97.81 377 LYS A N 1
ATOM 2959 C CA . LYS A 1 377 ? -11.525 -1.850 7.165 1.00 97.81 377 LYS A CA 1
ATOM 2960 C C . LYS A 1 377 ? -12.773 -2.490 7.777 1.00 97.81 377 LYS A C 1
ATOM 2962 O O . LYS A 1 377 ? -13.449 -1.864 8.592 1.00 97.81 377 LYS A O 1
ATOM 2967 N N . THR A 1 378 ? -13.042 -3.751 7.441 1.00 97.38 378 THR A N 1
ATOM 2968 C CA . THR A 1 378 ? -14.167 -4.515 8.004 1.00 97.38 378 THR A CA 1
ATOM 2969 C C . THR A 1 378 ? -14.046 -4.664 9.523 1.00 97.38 378 THR A C 1
ATOM 2971 O O . THR A 1 378 ? -15.044 -4.556 10.240 1.00 97.38 378 THR A O 1
ATOM 2974 N N . PHE A 1 379 ? -12.831 -4.868 10.037 1.00 97.38 379 PHE A N 1
ATOM 2975 C CA . PHE A 1 379 ? -12.547 -4.881 11.468 1.00 97.38 379 PHE A CA 1
ATOM 2976 C C . PHE A 1 379 ? -12.881 -3.536 12.123 1.00 97.38 379 PHE A C 1
ATOM 2978 O O . PHE A 1 379 ? -13.633 -3.521 13.099 1.00 97.38 379 PHE A O 1
ATOM 2985 N N . HIS A 1 380 ? -12.421 -2.411 11.567 1.00 97.19 380 HIS A N 1
ATOM 2986 C CA . HIS A 1 380 ? -12.750 -1.085 12.098 1.00 97.19 380 HIS A CA 1
ATOM 2987 C C . HIS A 1 380 ? -14.260 -0.799 12.094 1.00 97.19 380 HIS A C 1
ATOM 2989 O O . HIS A 1 380 ? -14.777 -0.230 13.057 1.00 97.19 380 HIS A O 1
ATOM 2995 N N . ASP A 1 381 ? -14.993 -1.252 11.076 1.00 97.75 381 ASP A N 1
ATOM 2996 C CA . ASP A 1 381 ? -16.454 -1.123 11.033 1.00 97.75 381 ASP A CA 1
ATOM 2997 C C . ASP A 1 381 ? -17.139 -1.935 12.150 1.00 97.75 381 ASP A C 1
ATOM 2999 O O . ASP A 1 381 ? -18.097 -1.468 12.778 1.00 97.75 381 ASP A O 1
ATOM 3003 N N . ARG A 1 382 ? -16.657 -3.156 12.433 1.00 97.31 382 ARG A N 1
ATOM 3004 C CA . ARG A 1 382 ? -17.157 -3.990 13.544 1.00 97.31 382 ARG A CA 1
ATOM 3005 C C . ARG A 1 382 ? -16.802 -3.386 14.905 1.00 97.31 382 ARG A C 1
ATOM 3007 O O . ARG A 1 382 ? -17.671 -3.313 15.775 1.00 97.31 382 ARG A O 1
ATOM 3014 N N . GLN A 1 383 ? -15.576 -2.892 15.060 1.00 96.56 383 GLN A N 1
ATOM 3015 C CA . GLN A 1 383 ? -15.112 -2.174 16.247 1.00 96.56 383 GLN A CA 1
ATOM 3016 C C . GLN A 1 383 ? -15.986 -0.941 16.524 1.00 96.56 383 GLN A C 1
ATOM 3018 O O . GLN A 1 383 ? -16.497 -0.781 17.631 1.00 96.56 383 GLN A O 1
ATOM 3023 N N . GLY A 1 384 ? -16.272 -0.126 15.503 1.00 96.56 384 GLY A N 1
ATOM 3024 C CA . GLY A 1 384 ? -17.143 1.044 15.636 1.00 96.56 384 GLY A CA 1
ATOM 3025 C C . GLY A 1 384 ? -18.577 0.694 16.061 1.00 96.56 384 GLY A C 1
ATOM 3026 O O . GLY A 1 384 ? -19.180 1.406 16.868 1.00 96.56 384 GLY A O 1
ATOM 3027 N N . LYS A 1 385 ? -19.132 -0.431 15.580 1.00 97.50 385 LYS A N 1
ATOM 3028 C CA . LYS A 1 385 ? -20.444 -0.938 16.034 1.00 97.50 385 LYS A CA 1
ATOM 3029 C C . LYS A 1 385 ? -20.414 -1.375 17.497 1.00 97.50 385 LYS A C 1
ATOM 3031 O O . LYS A 1 385 ? -21.354 -1.064 18.231 1.00 97.50 385 LYS A O 1
ATOM 3036 N N . PHE A 1 386 ? -19.362 -2.077 17.915 1.00 97.44 386 PHE A N 1
ATOM 3037 C CA . PHE A 1 386 ? -19.169 -2.475 19.306 1.00 97.44 386 PHE A CA 1
ATOM 3038 C C . PHE A 1 386 ? -19.116 -1.245 20.228 1.00 97.44 386 PHE A C 1
ATOM 3040 O O . PHE A 1 386 ? -19.948 -1.126 21.127 1.00 97.44 386 PHE A O 1
ATOM 3047 N N . GLU A 1 387 ? -18.246 -0.274 19.934 1.00 96.69 387 GLU A N 1
ATOM 3048 C CA . GLU A 1 387 ? -18.109 0.966 20.714 1.00 96.69 387 GLU A CA 1
ATOM 3049 C C . GLU A 1 387 ? -19.412 1.777 20.770 1.00 96.69 387 GLU A C 1
ATOM 3051 O O . GLU A 1 387 ? -19.748 2.384 21.791 1.00 96.69 387 GLU A O 1
ATOM 3056 N N . HIS A 1 388 ? -20.183 1.793 19.675 1.00 97.81 388 HIS A N 1
ATOM 3057 C CA . HIS A 1 388 ? -21.496 2.433 19.645 1.00 97.81 388 HIS A CA 1
ATOM 3058 C C . HIS A 1 388 ? -22.458 1.800 20.658 1.00 97.81 388 HIS A C 1
ATOM 3060 O O . HIS A 1 388 ? -23.102 2.517 21.433 1.00 97.81 388 HIS A O 1
ATOM 3066 N N . TYR A 1 389 ? -22.587 0.469 20.646 1.00 98.25 389 TYR A N 1
ATOM 3067 C CA . TYR A 1 389 ? -23.489 -0.229 21.560 1.00 98.25 389 TYR A CA 1
ATOM 3068 C C . TYR A 1 389 ? -22.990 -0.201 23.003 1.00 98.25 389 TYR A C 1
ATOM 3070 O O . TYR A 1 389 ? -23.819 -0.122 23.906 1.00 98.25 389 TYR A O 1
ATOM 3078 N N . GLU A 1 390 ? -21.678 -0.172 23.226 1.00 97.62 390 GLU A N 1
ATOM 3079 C CA . GLU A 1 390 ? -21.077 -0.035 24.552 1.00 97.62 390 GLU A CA 1
ATOM 3080 C C . GLU A 1 390 ? -21.437 1.318 25.180 1.00 97.62 390 GLU A C 1
ATOM 3082 O O . GLU A 1 390 ? -22.071 1.366 26.237 1.00 97.62 390 GLU A O 1
ATOM 3087 N N . LYS A 1 391 ? -21.176 2.427 24.471 1.00 97.81 391 LYS A N 1
ATOM 3088 C CA . LYS A 1 391 ? -21.564 3.782 24.911 1.00 97.81 391 LYS A CA 1
ATOM 3089 C C . LYS A 1 391 ? -23.071 3.902 25.138 1.00 97.81 391 LYS A C 1
ATOM 3091 O O . LYS A 1 391 ? -23.522 4.618 26.032 1.00 97.81 391 LYS A O 1
ATOM 3096 N N . LYS A 1 392 ? -23.875 3.228 24.313 1.00 98.00 392 LYS A N 1
ATOM 3097 C CA . LYS A 1 392 ? -25.337 3.229 24.433 1.00 98.00 392 LYS A CA 1
ATOM 3098 C C . LYS A 1 392 ? -25.825 2.432 25.641 1.00 98.00 392 LYS A C 1
ATOM 3100 O O . LYS A 1 392 ? -26.764 2.876 26.296 1.00 98.00 392 LYS A O 1
ATOM 3105 N N . MET A 1 393 ? -25.214 1.283 25.920 1.00 98.25 393 MET A N 1
ATOM 3106 C CA . MET A 1 393 ? -25.524 0.471 27.095 1.00 98.25 393 MET A CA 1
ATOM 3107 C C . MET A 1 393 ? -25.151 1.196 28.379 1.00 98.25 393 MET A C 1
ATOM 3109 O O . MET A 1 393 ? -26.001 1.284 29.258 1.00 98.25 393 MET A O 1
ATOM 3113 N N . TYR A 1 394 ? -23.977 1.831 28.424 1.00 97.94 394 TYR A N 1
ATOM 3114 C CA . TYR A 1 394 ? -23.554 2.652 29.559 1.00 97.94 394 TYR A CA 1
ATOM 3115 C C . TYR A 1 394 ? -24.604 3.713 29.932 1.00 97.94 394 TYR A C 1
ATOM 3117 O O . TYR A 1 394 ? -25.039 3.786 31.077 1.00 97.94 394 TYR A O 1
ATOM 3125 N N . LYS A 1 395 ? -25.111 4.466 28.943 1.00 98.12 395 LYS A N 1
ATOM 3126 C CA . LYS A 1 395 ? -26.176 5.465 29.161 1.00 98.12 395 LYS A CA 1
ATOM 3127 C C . LYS A 1 395 ? -27.485 4.850 29.671 1.00 98.12 395 LYS A C 1
ATOM 3129 O O . LYS A 1 395 ? -28.139 5.423 30.536 1.00 98.12 395 LYS A O 1
ATOM 3134 N N . LEU A 1 396 ? -27.897 3.700 29.127 1.00 97.81 396 LEU A N 1
ATOM 3135 C CA . LEU A 1 396 ? -29.127 3.024 29.563 1.00 97.81 396 LEU A CA 1
ATOM 3136 C C . LEU A 1 396 ? -29.007 2.472 30.987 1.00 97.81 396 LEU A C 1
ATOM 3138 O O . LEU A 1 396 ? -29.985 2.504 31.731 1.00 97.81 396 LEU A O 1
ATOM 3142 N N . GLU A 1 397 ? -27.831 1.972 31.355 1.00 97.94 397 GLU A N 1
ATOM 3143 C CA . GLU A 1 397 ? -27.540 1.472 32.697 1.00 97.94 397 GLU A CA 1
ATOM 3144 C C . GLU A 1 397 ? -27.447 2.616 33.708 1.00 97.94 397 GLU A C 1
ATOM 3146 O O . GLU A 1 397 ? -28.006 2.503 34.793 1.00 97.94 397 GLU A O 1
ATOM 3151 N N . GLU A 1 398 ? -26.862 3.756 33.341 1.00 98.06 398 GLU A N 1
ATOM 3152 C CA . GLU A 1 398 ? -26.873 4.969 34.164 1.00 98.06 398 GLU A CA 1
ATOM 3153 C C . GLU A 1 398 ? -28.308 5.468 34.422 1.00 98.06 398 GLU A C 1
ATOM 3155 O O . GLU A 1 398 ? -28.690 5.713 35.568 1.00 98.06 398 GLU A O 1
ATOM 3160 N N . GLU A 1 399 ? -29.147 5.549 33.382 1.00 97.69 399 GLU A N 1
ATOM 3161 C CA . GLU A 1 399 ? -30.567 5.913 33.510 1.00 97.69 399 GLU A CA 1
ATOM 3162 C C . GLU A 1 399 ? -31.364 4.916 34.367 1.00 97.69 399 GLU A C 1
ATOM 3164 O O . GLU A 1 399 ? -32.296 5.311 35.075 1.00 97.69 399 GLU A O 1
ATOM 3169 N N . HIS A 1 400 ? -31.054 3.622 34.261 1.00 97.06 400 HIS A N 1
ATOM 3170 C CA . HIS A 1 400 ? -31.648 2.563 35.077 1.00 97.06 400 HIS A CA 1
ATOM 3171 C C . HIS A 1 400 ? -31.234 2.712 36.545 1.00 97.06 400 HIS A C 1
ATOM 3173 O O . HIS A 1 400 ? -32.093 2.814 37.418 1.00 97.06 400 HIS A O 1
ATOM 3179 N N . ASN A 1 401 ? -29.932 2.835 36.807 1.00 96.88 401 ASN A N 1
ATOM 3180 C CA . ASN A 1 401 ? -29.367 2.979 38.145 1.00 96.88 401 ASN A CA 1
ATOM 3181 C C . ASN A 1 401 ? -29.865 4.246 38.839 1.00 96.88 401 ASN A C 1
ATOM 3183 O O . ASN A 1 401 ? -30.235 4.194 40.008 1.00 96.88 401 ASN A O 1
ATOM 3187 N N . LYS A 1 402 ? -29.954 5.369 38.117 1.00 97.94 402 LYS A N 1
ATOM 3188 C CA . LYS A 1 402 ? -30.499 6.623 38.648 1.00 97.94 402 LYS A CA 1
ATOM 3189 C C . LYS A 1 402 ? -31.960 6.476 39.075 1.00 97.94 402 LYS A C 1
ATOM 3191 O O . LYS A 1 402 ? -32.342 6.953 40.137 1.00 97.94 402 LYS A O 1
ATOM 3196 N N . ARG A 1 403 ? -32.790 5.799 38.276 1.00 96.94 403 ARG A N 1
ATOM 3197 C CA . ARG A 1 403 ? -34.205 5.576 38.624 1.00 96.94 403 ARG A CA 1
ATOM 3198 C C . ARG A 1 403 ? -34.362 4.592 39.775 1.00 96.94 403 ARG A C 1
ATOM 3200 O O . ARG A 1 403 ? -35.183 4.837 40.653 1.00 96.94 403 ARG A O 1
ATOM 3207 N N . ASN A 1 404 ? -33.540 3.549 39.803 1.00 96.69 404 ASN A N 1
ATOM 3208 C CA . ASN A 1 404 ? -33.497 2.612 40.915 1.00 96.69 404 ASN A CA 1
ATOM 3209 C C . ASN A 1 404 ? -33.069 3.309 42.221 1.00 96.69 404 ASN A C 1
ATOM 3211 O O . ASN A 1 404 ? -33.677 3.090 43.263 1.00 96.69 404 ASN A O 1
ATOM 3215 N N . HIS A 1 405 ? -32.088 4.217 42.153 1.00 96.88 405 HIS A N 1
ATOM 3216 C CA . HIS A 1 405 ? -31.663 5.052 43.280 1.00 96.88 405 HIS A CA 1
ATOM 3217 C C . HIS A 1 405 ? -32.777 5.994 43.767 1.00 96.88 405 HIS A C 1
ATOM 3219 O O . HIS A 1 405 ? -32.978 6.133 44.969 1.00 96.88 405 HIS A O 1
ATOM 3225 N N . ASP A 1 406 ? -33.563 6.561 42.846 1.00 97.75 406 ASP A N 1
ATOM 3226 C CA . ASP A 1 406 ? -34.764 7.351 43.159 1.00 97.75 406 ASP A CA 1
ATOM 3227 C C . ASP A 1 406 ? -35.933 6.502 43.726 1.00 97.75 406 ASP A C 1
ATOM 3229 O O . ASP A 1 406 ? -37.019 7.038 43.960 1.00 97.75 406 ASP A O 1
ATOM 3233 N N . GLY A 1 407 ? -35.782 5.178 43.873 1.00 97.75 407 GLY A N 1
ATOM 3234 C CA . GLY A 1 407 ? -36.856 4.261 44.280 1.00 97.75 407 GLY A CA 1
ATOM 3235 C C . GLY A 1 407 ? -37.960 4.078 43.230 1.00 97.75 407 GLY A C 1
ATOM 3236 O O . GLY A 1 407 ? -39.048 3.589 43.537 1.00 97.75 407 GLY A O 1
ATOM 3237 N N . LYS A 1 408 ? -37.715 4.487 41.979 1.00 97.94 408 LYS A N 1
ATOM 3238 C CA . LYS A 1 408 ? -38.675 4.387 40.875 1.00 97.94 408 LYS A CA 1
ATOM 3239 C C . LYS A 1 408 ? -38.477 3.072 40.130 1.00 97.94 408 LYS A C 1
ATOM 3241 O O . LYS A 1 408 ? -37.420 2.832 39.555 1.00 97.94 408 LYS A O 1
ATOM 3246 N N . VAL A 1 409 ? -39.534 2.264 40.058 1.00 97.00 409 VAL A N 1
ATOM 3247 C CA . VAL A 1 409 ? -39.535 1.012 39.287 1.00 97.00 409 VAL A CA 1
ATOM 3248 C C . VAL A 1 409 ? -39.491 1.302 37.784 1.00 97.00 409 VAL A C 1
ATOM 3250 O O . VAL A 1 409 ? -40.196 2.176 37.268 1.00 97.00 409 VAL A O 1
ATOM 3253 N N . ASP A 1 410 ? -38.664 0.546 37.067 1.00 97.25 410 ASP A N 1
ATOM 3254 C CA . ASP A 1 410 ? -38.547 0.631 35.617 1.00 97.25 410 ASP A CA 1
ATOM 3255 C C . ASP A 1 410 ? -39.845 0.274 34.895 1.00 97.25 410 ASP A C 1
ATOM 3257 O O . ASP A 1 410 ? -40.473 -0.751 35.158 1.00 97.25 410 ASP A O 1
ATOM 3261 N N . LYS A 1 411 ? -40.225 1.092 33.905 1.00 97.75 411 LYS A N 1
ATOM 3262 C CA . LYS A 1 411 ? -41.353 0.750 33.031 1.00 97.75 411 LYS A CA 1
ATOM 3263 C C . LYS A 1 411 ? -40.981 -0.480 32.190 1.00 97.75 411 LYS A C 1
ATOM 3265 O O . LYS A 1 411 ? -39.844 -0.555 31.718 1.00 97.75 411 LYS A O 1
ATOM 3270 N N . PRO A 1 412 ? -41.930 -1.375 31.857 1.00 97.44 412 PRO A N 1
ATOM 3271 C CA . PRO A 1 412 ? -41.643 -2.588 31.080 1.00 97.44 412 PRO A CA 1
ATOM 3272 C C . PRO A 1 412 ? -40.951 -2.291 29.738 1.00 97.44 412 PRO A C 1
ATOM 3274 O O . PRO A 1 412 ? -40.015 -2.982 29.350 1.00 97.44 412 PRO A O 1
ATOM 3277 N N . LYS A 1 413 ? -41.313 -1.179 29.078 1.00 97.44 413 LYS A N 1
ATOM 3278 C CA . LYS A 1 413 ? -40.663 -0.714 27.837 1.00 97.44 413 LYS A CA 1
ATOM 3279 C C . LYS A 1 413 ? -39.178 -0.362 28.012 1.00 97.44 413 LYS A C 1
ATOM 3281 O O . LYS A 1 413 ? -38.405 -0.478 27.064 1.00 97.44 413 LYS A O 1
ATOM 3286 N N . GLN A 1 414 ? -38.773 0.119 29.188 1.00 97.25 414 GLN A N 1
ATOM 3287 C CA . GLN A 1 414 ? -37.375 0.457 29.483 1.00 97.25 414 GLN A CA 1
ATOM 3288 C C . GLN A 1 414 ? -36.556 -0.810 29.729 1.00 97.25 414 GLN A C 1
ATOM 3290 O O . GLN A 1 414 ? -35.467 -0.928 29.170 1.00 97.25 414 GLN A O 1
ATOM 3295 N N . ILE A 1 415 ? -37.123 -1.783 30.450 1.00 97.62 415 ILE A N 1
ATOM 3296 C CA . ILE A 1 415 ? -36.520 -3.107 30.666 1.00 97.62 415 ILE A CA 1
ATOM 3297 C C . ILE A 1 415 ? -36.324 -3.829 29.326 1.00 97.62 415 ILE A C 1
ATOM 3299 O O . ILE A 1 415 ? -35.236 -4.328 29.038 1.00 97.62 415 ILE A O 1
ATOM 3303 N N . GLU A 1 416 ? -37.340 -3.820 28.458 1.00 98.00 416 GLU A N 1
ATOM 3304 C CA . GLU A 1 416 ? -37.254 -4.399 27.113 1.00 98.00 416 GLU A CA 1
ATOM 3305 C C . GLU A 1 416 ? -36.180 -3.697 26.264 1.00 98.00 416 GLU A C 1
ATOM 3307 O O . GLU A 1 416 ? -35.352 -4.349 25.622 1.00 98.00 416 GLU A O 1
ATOM 3312 N N . LYS A 1 417 ? -36.132 -2.355 26.293 1.00 97.94 417 LYS A N 1
ATOM 3313 C CA . LYS A 1 417 ? -35.105 -1.568 25.592 1.00 97.94 417 LYS A CA 1
ATOM 3314 C C . LYS A 1 417 ? -33.701 -1.925 26.080 1.00 97.94 417 LYS A C 1
ATOM 3316 O O . LYS A 1 417 ? -32.812 -2.077 25.241 1.00 97.94 417 LYS A O 1
ATOM 3321 N N . LEU A 1 418 ? -33.498 -2.037 27.389 1.00 97.56 418 LEU A N 1
ATOM 3322 C CA . LEU A 1 418 ? -32.216 -2.382 28.000 1.00 97.56 418 LEU A CA 1
ATOM 3323 C C . LEU A 1 418 ? -31.794 -3.803 27.600 1.00 97.56 418 LEU A C 1
ATOM 3325 O O . LEU A 1 418 ? -30.713 -3.978 27.046 1.00 97.56 418 LEU A O 1
ATOM 3329 N N . THR A 1 419 ? -32.692 -4.782 27.731 1.00 98.00 419 THR A N 1
ATOM 3330 C CA . THR A 1 419 ? -32.455 -6.185 27.342 1.00 98.00 419 THR A CA 1
ATOM 3331 C C . THR A 1 419 ? -32.097 -6.313 25.858 1.00 98.00 419 THR A C 1
ATOM 3333 O O . THR A 1 419 ? -31.121 -6.967 25.494 1.00 98.00 419 THR A O 1
ATOM 3336 N N . ARG A 1 420 ? -32.828 -5.619 24.976 1.00 98.38 420 ARG A N 1
ATOM 3337 C CA . ARG A 1 420 ? -32.561 -5.632 23.531 1.00 98.38 420 ARG A CA 1
ATOM 3338 C C . ARG A 1 420 ? -31.210 -5.012 23.172 1.00 98.38 420 ARG A C 1
ATOM 3340 O O . ARG A 1 420 ? -30.551 -5.507 22.264 1.00 98.38 420 ARG A O 1
ATOM 3347 N N . ASN A 1 421 ? -30.813 -3.905 23.806 1.00 98.19 421 ASN A N 1
ATOM 3348 C CA . ASN A 1 421 ? -29.503 -3.302 23.522 1.00 98.19 421 ASN A CA 1
ATOM 3349 C C . ASN A 1 421 ? -28.360 -4.119 24.137 1.00 98.19 421 ASN A C 1
ATOM 3351 O O . ASN A 1 421 ? -27.300 -4.166 23.523 1.00 98.19 421 ASN A O 1
ATOM 3355 N N . ARG A 1 422 ? -28.590 -4.814 25.259 1.00 98.31 422 ARG A N 1
ATOM 3356 C CA . ARG A 1 422 ? -27.621 -5.753 25.836 1.00 98.31 422 ARG A CA 1
ATOM 3357 C C . ARG A 1 422 ? -27.323 -6.895 24.870 1.00 98.31 422 ARG A C 1
ATOM 3359 O O . ARG A 1 422 ? -26.165 -7.091 24.529 1.00 98.31 422 ARG A O 1
ATOM 3366 N N . LYS A 1 423 ? -28.363 -7.524 24.311 1.00 98.25 423 LYS A N 1
ATOM 3367 C CA . LYS A 1 423 ? -28.197 -8.541 23.262 1.00 98.25 423 LYS A CA 1
ATOM 3368 C C . LYS A 1 423 ? -27.415 -8.007 22.053 1.00 98.25 423 LYS A C 1
ATOM 3370 O O . LYS A 1 423 ? -26.483 -8.642 21.591 1.00 98.25 423 LYS A O 1
ATOM 3375 N N . LYS A 1 424 ? -27.734 -6.798 21.573 1.00 98.31 424 LYS A N 1
ATOM 3376 C CA . LYS A 1 424 ? -26.997 -6.175 20.454 1.00 98.31 424 LYS A CA 1
ATOM 3377 C C . LYS A 1 424 ? -25.527 -5.892 20.774 1.00 98.31 424 LYS A C 1
ATOM 3379 O O . LYS A 1 424 ? -24.699 -5.962 19.871 1.00 98.31 424 LYS A O 1
ATOM 3384 N N . LEU A 1 425 ? -25.215 -5.532 22.019 1.00 97.94 425 LEU A N 1
ATOM 3385 C CA . LEU A 1 425 ? -23.839 -5.356 22.476 1.00 97.94 425 LEU A CA 1
ATOM 3386 C C . LEU A 1 425 ? -23.097 -6.696 22.487 1.00 97.94 425 LEU A C 1
ATOM 3388 O O . LEU A 1 425 ? -21.970 -6.754 22.008 1.00 97.94 425 LEU A O 1
ATOM 3392 N N . GLU A 1 426 ? -23.728 -7.755 22.994 1.00 97.88 426 GLU A N 1
ATOM 3393 C CA . GLU A 1 426 ? -23.177 -9.115 22.987 1.00 97.88 426 GLU A CA 1
ATOM 3394 C C . GLU A 1 426 ? -22.926 -9.608 21.555 1.00 97.88 426 GLU A C 1
ATOM 3396 O O . GLU A 1 426 ? -21.811 -10.028 21.250 1.00 97.88 426 GLU A O 1
ATOM 3401 N N . ASP A 1 427 ? -23.900 -9.446 20.653 1.00 98.00 427 ASP A N 1
ATOM 3402 C CA . ASP A 1 427 ? -23.772 -9.797 19.232 1.00 98.00 427 ASP A CA 1
ATOM 3403 C C . ASP A 1 427 ? -22.622 -9.013 18.560 1.00 98.00 427 ASP A C 1
ATOM 3405 O O . ASP A 1 427 ? -21.814 -9.575 17.818 1.00 98.00 427 ASP A O 1
ATOM 3409 N N . ALA A 1 428 ? -22.512 -7.704 18.830 1.00 98.00 428 ALA A N 1
ATOM 3410 C CA . ALA A 1 428 ? -21.447 -6.863 18.280 1.00 98.00 428 ALA A CA 1
ATOM 3411 C C . ALA A 1 428 ? -20.063 -7.216 18.848 1.00 98.00 428 ALA A C 1
ATOM 3413 O O . ALA A 1 428 ? -19.078 -7.182 18.109 1.00 98.00 428 ALA A O 1
ATOM 3414 N N . ARG A 1 429 ? -19.984 -7.570 20.138 1.00 97.12 429 ARG A N 1
ATOM 3415 C CA . ARG A 1 429 ? -18.752 -8.030 20.791 1.00 97.12 429 ARG A CA 1
ATOM 3416 C C . ARG A 1 429 ? -18.281 -9.346 20.180 1.00 97.12 429 ARG A C 1
ATOM 3418 O O . ARG A 1 429 ? -17.133 -9.422 19.764 1.00 97.12 429 ARG A O 1
ATOM 3425 N N . ALA A 1 430 ? -19.171 -10.331 20.052 1.00 97.25 430 ALA A N 1
ATOM 3426 C CA . ALA A 1 430 ? -18.847 -11.624 19.454 1.00 97.25 430 ALA A CA 1
ATOM 3427 C C . ALA A 1 430 ? -18.331 -11.472 18.012 1.00 97.25 430 ALA A C 1
ATOM 3429 O O . ALA A 1 430 ? -17.272 -11.996 17.678 1.00 97.25 430 ALA A O 1
ATOM 3430 N N . ALA A 1 431 ? -19.017 -10.673 17.185 1.00 97.50 431 ALA A N 1
ATOM 3431 C CA . ALA A 1 431 ? -18.600 -10.423 15.804 1.00 97.50 431 ALA A CA 1
ATOM 3432 C C . ALA A 1 431 ? -17.244 -9.698 15.700 1.00 97.50 431 ALA A C 1
ATOM 3434 O O . ALA A 1 431 ? -16.491 -9.926 14.748 1.00 97.50 431 ALA A O 1
ATOM 3435 N N . ARG A 1 432 ? -16.936 -8.796 16.640 1.00 96.81 432 ARG A N 1
ATOM 3436 C CA . ARG A 1 432 ? -15.627 -8.136 16.728 1.00 96.81 432 ARG A CA 1
ATOM 3437 C C . ARG A 1 432 ? -14.540 -9.132 17.137 1.00 96.81 432 ARG A C 1
ATOM 3439 O O . ARG A 1 432 ? -13.507 -9.175 16.482 1.00 96.81 432 ARG A O 1
ATOM 3446 N N . ASP A 1 433 ? -14.766 -9.912 18.189 1.00 94.81 433 ASP A N 1
ATOM 3447 C CA . ASP A 1 433 ? -13.762 -10.819 18.761 1.00 94.81 433 ASP A CA 1
ATOM 3448 C C . ASP A 1 433 ? -13.389 -11.946 17.784 1.00 94.81 433 ASP A C 1
ATOM 3450 O O . ASP A 1 433 ? -12.211 -12.269 17.627 1.00 94.81 433 ASP A O 1
ATOM 3454 N N . GLU A 1 434 ? -14.372 -12.476 17.049 1.00 96.06 434 GLU A N 1
ATOM 3455 C CA . GLU A 1 434 ? -14.144 -13.407 15.937 1.00 96.06 434 GLU A CA 1
ATOM 3456 C C . GLU A 1 434 ? -13.211 -12.789 14.882 1.00 96.06 434 GLU A C 1
ATOM 3458 O O . GLU A 1 434 ? -12.201 -13.390 14.506 1.00 96.06 434 GLU A O 1
ATOM 3463 N N . MET A 1 435 ? -13.491 -11.547 14.468 1.00 96.31 435 MET A N 1
ATOM 3464 C CA . MET A 1 435 ? -12.682 -10.837 13.475 1.00 96.31 435 MET A CA 1
ATOM 3465 C C . MET A 1 435 ? -11.259 -10.565 13.972 1.00 96.31 435 MET A C 1
ATOM 3467 O O . MET A 1 435 ? -10.321 -10.704 13.195 1.00 96.31 435 MET A O 1
ATOM 3471 N N . ILE A 1 436 ? -11.085 -10.207 15.251 1.00 95.94 436 ILE A N 1
ATOM 3472 C CA . ILE A 1 436 ? -9.764 -9.986 15.860 1.00 95.94 436 ILE A CA 1
ATOM 3473 C C . ILE A 1 436 ? -8.896 -11.234 15.703 1.00 95.94 436 ILE A C 1
ATOM 3475 O O . ILE A 1 436 ? -7.771 -11.134 15.220 1.00 95.94 436 ILE A O 1
ATOM 3479 N N . SER A 1 437 ? -9.422 -12.406 16.068 1.00 94.25 437 SER A N 1
ATOM 3480 C CA . SER A 1 437 ? -8.651 -13.653 16.013 1.00 94.25 437 SER A CA 1
ATOM 3481 C C . SER A 1 437 ? -8.205 -14.006 14.587 1.00 94.25 437 SER A C 1
ATOM 3483 O O . SER A 1 437 ? -7.026 -14.287 14.362 1.00 94.25 437 SER A O 1
ATOM 3485 N N . SER A 1 438 ? -9.119 -13.903 13.615 1.00 96.88 438 SER A N 1
ATOM 3486 C CA . SER A 1 438 ? -8.833 -14.163 12.200 1.00 96.88 438 SER A CA 1
ATOM 3487 C C . SER A 1 438 ? -7.834 -13.155 11.628 1.00 96.88 438 SER A C 1
ATOM 3489 O O . SER A 1 438 ? -6.864 -13.541 10.977 1.00 96.88 438 SER A O 1
ATOM 3491 N N . LEU A 1 439 ? -8.039 -11.862 11.900 1.00 97.44 439 LEU A N 1
ATOM 3492 C CA . LEU A 1 439 ? -7.205 -10.789 11.366 1.00 97.44 439 LEU A CA 1
ATOM 3493 C C . LEU A 1 439 ? -5.784 -10.846 11.935 1.00 97.44 439 LEU A C 1
ATOM 3495 O O . LEU A 1 439 ? -4.829 -10.776 11.171 1.00 97.44 439 LEU A O 1
ATOM 3499 N N . VAL A 1 440 ? -5.620 -11.029 13.250 1.00 97.25 440 VAL A N 1
ATOM 3500 C CA . VAL A 1 440 ? -4.290 -11.155 13.875 1.00 97.25 440 VAL A CA 1
ATOM 3501 C C . VAL A 1 440 ? -3.532 -12.350 13.304 1.00 97.25 440 VAL A C 1
ATOM 3503 O O . VAL A 1 440 ? -2.356 -12.217 12.967 1.00 97.25 440 VAL A O 1
ATOM 3506 N N . SER A 1 441 ? -4.200 -13.496 13.135 1.00 97.44 441 SER A N 1
ATOM 3507 C CA . SER A 1 441 ? -3.587 -14.673 12.512 1.00 97.44 441 SER A CA 1
ATOM 3508 C C . SER A 1 441 ? -3.103 -14.369 11.092 1.00 97.44 441 SER A C 1
ATOM 3510 O O . SER A 1 441 ? -1.977 -14.721 10.743 1.00 97.44 441 SER A O 1
ATOM 3512 N N . LYS A 1 442 ? -3.921 -13.686 10.281 1.00 98.00 442 LYS A N 1
ATOM 3513 C CA . LYS A 1 442 ? -3.579 -13.343 8.894 1.00 98.00 442 LYS A CA 1
ATOM 3514 C C . LYS A 1 442 ? -2.442 -12.319 8.806 1.00 98.00 442 LYS A C 1
ATOM 3516 O O . LYS A 1 442 ? -1.506 -12.508 8.035 1.00 98.00 442 LYS A O 1
ATOM 3521 N N . LEU A 1 443 ? -2.482 -11.267 9.625 1.00 97.81 443 LEU A N 1
ATOM 3522 C CA . LEU A 1 443 ? -1.442 -10.233 9.669 1.00 97.81 443 LEU A CA 1
ATOM 3523 C C . LEU A 1 443 ? -0.088 -10.805 10.111 1.00 97.81 443 LEU A C 1
ATOM 3525 O O . LEU A 1 443 ? 0.941 -10.470 9.525 1.00 97.81 443 LEU A O 1
ATOM 3529 N N . ASN A 1 444 ? -0.079 -11.692 11.112 1.00 97.69 444 ASN A N 1
ATOM 3530 C CA . ASN A 1 444 ? 1.147 -12.361 11.547 1.00 97.69 444 ASN A CA 1
ATOM 3531 C C . ASN A 1 444 ? 1.693 -13.298 10.467 1.00 97.69 444 ASN A C 1
ATOM 3533 O O . ASN A 1 444 ? 2.893 -13.269 10.213 1.00 97.69 444 ASN A O 1
ATOM 3537 N N . TYR A 1 445 ? 0.829 -14.054 9.783 1.00 98.00 445 TYR A N 1
ATOM 3538 C CA . TYR A 1 445 ? 1.242 -14.901 8.664 1.00 98.00 445 TYR A CA 1
ATOM 3539 C C . TYR A 1 445 ? 1.922 -14.097 7.544 1.00 98.00 445 TYR A C 1
ATOM 3541 O O . TYR A 1 445 ? 3.006 -14.468 7.093 1.00 98.00 445 TYR A O 1
ATOM 3549 N N . ILE A 1 446 ? 1.339 -12.965 7.136 1.00 97.94 446 ILE A N 1
ATOM 3550 C CA . ILE A 1 446 ? 1.943 -12.059 6.142 1.00 97.94 446 ILE A CA 1
ATOM 3551 C C . ILE A 1 446 ? 3.294 -11.545 6.632 1.00 97.94 446 ILE A C 1
ATOM 3553 O O . ILE A 1 446 ? 4.284 -11.555 5.901 1.00 97.94 446 ILE A O 1
ATOM 3557 N N . TYR A 1 447 ? 3.358 -11.110 7.892 1.00 98.19 447 TYR A N 1
ATOM 3558 C CA . TYR A 1 447 ? 4.604 -10.618 8.454 1.00 98.19 447 TYR A CA 1
ATOM 3559 C C . TYR A 1 447 ? 5.682 -11.705 8.452 1.00 98.19 447 TYR A C 1
ATOM 3561 O O . TYR A 1 447 ? 6.797 -11.443 8.019 1.00 98.19 447 TYR A O 1
ATOM 3569 N N . GLU A 1 448 ? 5.387 -12.924 8.892 1.00 97.38 448 GLU A N 1
ATOM 3570 C CA . GLU A 1 448 ? 6.351 -14.029 8.954 1.00 97.38 448 GLU A CA 1
ATOM 3571 C C . GLU A 1 448 ? 6.795 -14.512 7.566 1.00 97.38 448 GLU A C 1
ATOM 3573 O O . GLU A 1 448 ? 7.986 -14.750 7.352 1.00 97.38 448 GLU A O 1
ATOM 3578 N N . SER A 1 449 ? 5.873 -14.583 6.604 1.00 97.94 449 SER A N 1
ATOM 3579 C CA . SER A 1 449 ? 6.150 -15.036 5.234 1.00 97.94 449 SER A CA 1
ATOM 3580 C C . SER A 1 449 ? 6.872 -14.001 4.365 1.00 97.94 449 SER A C 1
ATOM 3582 O O . SER A 1 449 ? 7.485 -14.387 3.371 1.00 97.94 449 SER A O 1
ATOM 3584 N N . ARG A 1 450 ? 6.906 -12.715 4.757 1.00 98.12 450 ARG A N 1
ATOM 3585 C CA . ARG A 1 450 ? 7.481 -11.610 3.958 1.00 98.12 450 ARG A CA 1
ATOM 3586 C C . ARG A 1 450 ? 8.861 -11.900 3.358 1.00 98.12 450 ARG A C 1
ATOM 3588 O O . ARG A 1 450 ? 9.138 -11.499 2.233 1.00 98.12 450 ARG A O 1
ATOM 3595 N N . ILE A 1 451 ? 9.737 -12.579 4.106 1.00 97.62 451 ILE A N 1
ATOM 3596 C CA . ILE A 1 451 ? 11.098 -12.901 3.650 1.00 97.62 451 ILE A CA 1
ATOM 3597 C C . ILE A 1 451 ? 11.045 -14.021 2.613 1.00 97.62 451 ILE A C 1
ATOM 3599 O O . ILE A 1 451 ? 11.644 -13.888 1.554 1.00 97.62 451 ILE A O 1
ATOM 3603 N N . ALA A 1 452 ? 10.299 -15.091 2.895 1.00 97.81 452 ALA A N 1
ATOM 3604 C CA . ALA A 1 452 ? 10.158 -16.229 1.992 1.00 97.81 452 ALA A CA 1
ATOM 3605 C C . ALA A 1 452 ? 9.507 -15.833 0.657 1.00 97.81 452 ALA A C 1
ATOM 3607 O O . ALA A 1 452 ? 9.889 -16.365 -0.380 1.00 97.81 452 ALA A O 1
ATOM 3608 N N . THR A 1 453 ? 8.577 -14.874 0.674 1.00 97.69 453 THR A N 1
ATOM 3609 C CA . THR A 1 453 ? 7.938 -14.350 -0.540 1.00 97.69 453 THR A CA 1
ATOM 3610 C C . THR A 1 453 ? 8.861 -13.416 -1.327 1.00 97.69 453 THR A C 1
ATOM 3612 O O . THR A 1 453 ? 8.940 -13.516 -2.549 1.00 97.69 453 THR A O 1
ATOM 3615 N N . MET A 1 454 ? 9.592 -12.518 -0.653 1.00 97.81 454 MET A N 1
ATOM 3616 C CA . MET A 1 454 ? 10.449 -11.534 -1.330 1.00 97.81 454 MET A CA 1
ATOM 3617 C C . MET A 1 454 ? 11.791 -12.095 -1.815 1.00 97.81 454 MET A C 1
ATOM 3619 O O . MET A 1 454 ? 12.307 -11.614 -2.823 1.00 97.81 454 MET A O 1
ATOM 3623 N N . ASP A 1 455 ? 12.369 -13.083 -1.129 1.00 97.94 455 ASP A N 1
ATOM 3624 C CA . ASP A 1 455 ? 13.673 -13.663 -1.480 1.00 97.94 455 ASP A CA 1
ATOM 3625 C C . ASP A 1 455 ? 13.766 -14.161 -2.940 1.00 97.94 455 ASP A C 1
ATOM 3627 O O . ASP A 1 455 ? 14.684 -13.730 -3.643 1.00 97.94 455 ASP A O 1
ATOM 3631 N N . PRO A 1 456 ? 12.830 -14.981 -3.468 1.00 97.94 456 PRO A N 1
ATOM 3632 C CA . PRO A 1 456 ? 12.897 -15.429 -4.861 1.00 97.94 456 PRO A CA 1
ATOM 3633 C C . PRO A 1 456 ? 12.748 -14.281 -5.870 1.00 97.94 456 PRO A C 1
ATOM 3635 O O . PRO A 1 456 ? 13.388 -14.308 -6.923 1.00 97.94 456 PRO A O 1
ATOM 3638 N N . ILE A 1 457 ? 11.967 -13.245 -5.544 1.00 97.94 457 ILE A N 1
ATOM 3639 C CA . ILE A 1 457 ? 11.779 -12.061 -6.400 1.00 97.94 457 ILE A CA 1
ATOM 3640 C C . ILE A 1 457 ? 13.088 -11.274 -6.498 1.00 97.94 457 ILE A C 1
ATOM 3642 O O . ILE A 1 457 ? 13.543 -10.931 -7.589 1.00 97.94 457 ILE A O 1
ATOM 3646 N N . LEU A 1 458 ? 13.723 -11.008 -5.353 1.00 97.31 458 LEU A N 1
ATOM 3647 C CA . LEU A 1 458 ? 14.990 -10.280 -5.296 1.00 97.31 458 LEU A CA 1
ATOM 3648 C C . LEU A 1 458 ? 16.125 -11.078 -5.942 1.00 97.31 458 LEU A C 1
ATOM 3650 O O . LEU A 1 458 ? 16.937 -10.508 -6.665 1.00 97.31 458 LEU A O 1
ATOM 3654 N N . ARG A 1 459 ? 16.158 -12.398 -5.742 1.00 97.31 459 ARG A N 1
ATOM 3655 C CA . ARG A 1 459 ? 17.112 -13.283 -6.417 1.00 97.31 459 ARG A CA 1
ATOM 3656 C C . ARG A 1 459 ? 16.964 -13.216 -7.936 1.00 97.31 459 ARG A C 1
ATOM 3658 O O . ARG A 1 459 ? 17.965 -13.008 -8.616 1.00 97.31 459 ARG A O 1
ATOM 3665 N N . SER A 1 460 ? 15.732 -13.296 -8.439 1.00 97.31 460 SER A N 1
ATOM 3666 C CA . SER A 1 460 ? 15.432 -13.169 -9.872 1.00 97.31 460 SER A CA 1
ATOM 3667 C C . SER A 1 460 ? 15.854 -11.801 -10.416 1.00 97.31 460 SER A C 1
ATOM 3669 O O . SER A 1 460 ? 16.419 -11.713 -11.503 1.00 97.31 460 SER A O 1
ATOM 3671 N N . LEU A 1 461 ? 15.669 -10.728 -9.637 1.00 96.75 461 LEU A N 1
ATOM 3672 C CA . LEU A 1 461 ? 16.148 -9.388 -9.988 1.00 96.75 461 LEU A CA 1
ATOM 3673 C C . LEU A 1 461 ? 17.675 -9.317 -10.092 1.00 96.75 461 LEU A C 1
ATOM 3675 O O . LEU A 1 461 ? 18.191 -8.750 -11.054 1.00 96.75 461 LEU A O 1
ATOM 3679 N N . PHE A 1 462 ? 18.407 -9.890 -9.137 1.00 96.62 462 PHE A N 1
ATOM 3680 C CA . PHE A 1 462 ? 19.869 -9.897 -9.187 1.00 96.62 462 PHE A CA 1
ATOM 3681 C C . PHE A 1 462 ? 20.407 -10.756 -10.334 1.00 96.62 462 PHE A C 1
ATOM 3683 O O . PHE A 1 462 ? 21.342 -10.332 -11.010 1.00 96.62 462 PHE A O 1
ATOM 3690 N N . GLN A 1 463 ? 19.807 -11.921 -10.590 1.00 96.12 463 GLN A N 1
ATOM 3691 C CA . GLN A 1 463 ? 20.154 -12.771 -11.733 1.00 96.12 463 GLN A CA 1
ATOM 3692 C C . GLN A 1 463 ? 19.905 -12.040 -13.058 1.00 96.12 463 GLN A C 1
ATOM 3694 O O . GLN A 1 463 ? 20.800 -11.975 -13.899 1.00 96.12 463 GLN A O 1
ATOM 3699 N N . PHE A 1 464 ? 18.739 -11.400 -13.200 1.00 95.81 464 PHE A N 1
ATOM 3700 C CA . PHE A 1 464 ? 18.425 -10.546 -14.345 1.00 95.81 464 PHE A CA 1
ATOM 3701 C C . PHE A 1 464 ? 19.485 -9.454 -14.542 1.00 95.81 464 PHE A C 1
ATOM 3703 O O . PHE A 1 464 ? 19.981 -9.279 -15.651 1.00 95.81 464 PHE A O 1
ATOM 3710 N N . GLN A 1 465 ? 19.871 -8.739 -13.478 1.00 95.38 465 GLN A N 1
ATOM 3711 C CA . GLN A 1 465 ? 20.874 -7.674 -13.564 1.00 95.38 465 GLN A CA 1
ATOM 3712 C C . GLN A 1 465 ? 22.243 -8.200 -13.998 1.00 95.38 465 GLN A C 1
ATOM 3714 O O . GLN A 1 465 ? 22.861 -7.622 -14.891 1.00 95.38 465 GLN A O 1
ATOM 3719 N N . GLN A 1 466 ? 22.720 -9.283 -13.380 1.00 95.88 466 GLN A N 1
ATOM 3720 C CA . GLN A 1 466 ? 24.014 -9.879 -13.716 1.00 95.88 466 GLN A CA 1
ATOM 3721 C C . GLN A 1 466 ? 24.070 -10.282 -15.187 1.00 95.88 466 GLN A C 1
ATOM 3723 O O . GLN A 1 466 ? 25.023 -9.937 -15.884 1.00 95.88 466 GLN A O 1
ATOM 3728 N N . GLU A 1 467 ? 23.031 -10.956 -15.669 1.00 93.31 467 GLU A N 1
ATOM 3729 C CA . GLU A 1 467 ? 22.996 -11.452 -17.038 1.00 93.31 467 GLU A CA 1
ATOM 3730 C C . GLU A 1 467 ? 22.765 -10.329 -18.056 1.00 93.31 467 GLU A C 1
ATOM 3732 O O . GLU A 1 467 ? 23.384 -10.340 -19.119 1.00 93.31 467 GLU A O 1
ATOM 3737 N N . PHE A 1 468 ? 21.967 -9.310 -17.718 1.00 94.06 468 PHE A N 1
ATOM 3738 C CA . PHE A 1 468 ? 21.831 -8.101 -18.533 1.00 94.06 468 PHE A CA 1
ATOM 3739 C C . PHE A 1 468 ? 23.192 -7.423 -18.738 1.00 94.06 468 PHE A C 1
ATOM 3741 O O . PHE A 1 468 ? 23.616 -7.219 -19.873 1.00 94.06 468 PHE A O 1
ATOM 3748 N N . TYR A 1 469 ? 23.925 -7.128 -17.659 1.00 93.94 469 TYR A N 1
ATOM 3749 C CA . TYR A 1 469 ? 25.227 -6.463 -17.771 1.00 93.94 469 TYR A CA 1
ATOM 3750 C C . TYR A 1 469 ? 26.290 -7.334 -18.436 1.00 93.94 469 TYR A C 1
ATOM 3752 O O . TYR A 1 469 ? 27.112 -6.815 -19.191 1.00 93.94 469 TYR A O 1
ATOM 3760 N N . LYS A 1 470 ? 26.268 -8.648 -18.196 1.00 94.38 470 LYS A N 1
ATOM 3761 C CA . LYS A 1 470 ? 27.162 -9.594 -18.865 1.00 94.38 470 LYS A CA 1
ATOM 3762 C C . LYS A 1 470 ? 26.934 -9.594 -20.377 1.00 94.38 470 LYS A C 1
ATOM 3764 O O . LYS A 1 470 ? 27.890 -9.382 -21.118 1.00 94.38 470 LYS A O 1
ATOM 3769 N N . LYS A 1 471 ? 25.684 -9.731 -20.832 1.00 92.31 471 LYS A N 1
ATOM 3770 C CA . LYS A 1 471 ? 25.337 -9.702 -22.262 1.00 92.31 471 LYS A CA 1
ATOM 3771 C C . LYS A 1 471 ? 25.624 -8.348 -22.908 1.00 92.31 471 LYS A C 1
ATOM 3773 O O . LYS A 1 471 ? 26.114 -8.311 -24.031 1.00 92.31 471 LYS A O 1
ATOM 3778 N N . CYS A 1 472 ? 25.405 -7.241 -22.194 1.00 92.31 472 CYS A N 1
ATOM 3779 C CA . CYS A 1 472 ? 25.859 -5.921 -22.640 1.00 92.31 472 CYS A CA 1
ATOM 3780 C C . CYS A 1 472 ? 27.380 -5.890 -22.843 1.00 92.31 472 CYS A C 1
ATOM 3782 O O . CYS A 1 472 ? 27.856 -5.401 -23.862 1.00 92.31 472 CYS A O 1
ATOM 3784 N N . GLY A 1 473 ? 28.147 -6.430 -21.893 1.00 91.88 473 GLY A N 1
ATOM 3785 C CA . GLY A 1 473 ? 29.603 -6.514 -21.990 1.00 91.88 473 GLY A CA 1
ATOM 3786 C C . GLY A 1 473 ? 30.074 -7.363 -23.170 1.00 91.88 473 GLY A C 1
ATOM 3787 O O . GLY A 1 473 ? 30.991 -6.955 -23.872 1.00 91.88 473 GLY A O 1
ATOM 3788 N N . GLU A 1 474 ? 29.438 -8.509 -23.413 1.00 92.19 474 GLU A N 1
ATOM 3789 C CA . GLU A 1 474 ? 29.725 -9.389 -24.555 1.00 92.19 474 GLU A CA 1
ATOM 3790 C C . GLU A 1 474 ? 29.387 -8.714 -25.893 1.00 92.19 474 GLU A C 1
ATOM 3792 O O . GLU A 1 474 ? 30.205 -8.726 -26.808 1.00 92.19 474 GLU A O 1
ATOM 3797 N N . ALA A 1 475 ? 28.229 -8.056 -25.998 1.00 90.06 475 ALA A N 1
ATOM 3798 C CA . ALA A 1 475 ? 27.823 -7.345 -27.211 1.00 90.06 475 ALA A CA 1
ATOM 3799 C C . ALA A 1 475 ? 28.730 -6.141 -27.525 1.00 90.06 475 ALA A C 1
ATOM 3801 O O . ALA A 1 475 ? 28.975 -5.834 -28.690 1.00 90.06 475 ALA A O 1
ATOM 3802 N N . LEU A 1 476 ? 29.251 -5.470 -26.492 1.00 87.94 476 LEU A N 1
ATOM 3803 C CA . LEU A 1 476 ? 30.137 -4.311 -26.627 1.00 87.94 476 LEU A CA 1
ATOM 3804 C C . LEU A 1 476 ? 31.618 -4.674 -26.808 1.00 87.94 476 LEU A C 1
ATOM 3806 O O . LEU A 1 476 ? 32.421 -3.772 -27.057 1.00 87.94 476 LEU A O 1
ATOM 3810 N N . GLN A 1 477 ? 31.997 -5.957 -26.748 1.00 87.88 477 GLN A N 1
ATOM 3811 C CA . GLN A 1 477 ? 33.323 -6.438 -27.165 1.00 87.88 477 GLN A CA 1
ATOM 3812 C C . GLN A 1 477 ? 33.448 -6.415 -28.696 1.00 87.88 477 GLN A C 1
ATOM 3814 O O . GLN A 1 477 ? 33.719 -7.418 -29.350 1.00 87.88 477 GLN A O 1
ATOM 3819 N N . ILE A 1 478 ? 33.245 -5.235 -29.284 1.00 74.69 478 ILE A N 1
ATOM 3820 C CA . ILE A 1 478 ? 33.522 -4.985 -30.689 1.00 74.69 478 ILE A CA 1
ATOM 3821 C C . ILE A 1 478 ? 35.036 -5.102 -30.841 1.00 74.69 478 ILE A C 1
ATOM 3823 O O . ILE A 1 478 ? 35.773 -4.177 -30.485 1.00 74.69 478 ILE A O 1
ATOM 3827 N N . GLU A 1 479 ? 35.505 -6.225 -31.380 1.00 67.50 479 GLU A N 1
ATOM 3828 C CA . GLU A 1 479 ? 36.838 -6.292 -31.964 1.00 67.50 479 GLU A CA 1
ATOM 3829 C C . GLU A 1 479 ? 36.865 -5.279 -33.109 1.00 67.50 479 GLU A C 1
ATOM 3831 O O . GLU A 1 479 ? 36.418 -5.529 -34.231 1.00 67.50 479 GLU A O 1
ATOM 3836 N N . LEU A 1 480 ? 37.317 -4.063 -32.795 1.00 63.03 480 LEU A N 1
ATOM 3837 C CA . LEU A 1 480 ? 37.641 -3.075 -33.805 1.00 63.03 480 LEU A CA 1
ATOM 3838 C C . LEU A 1 480 ? 38.659 -3.752 -34.716 1.00 63.03 480 LEU A C 1
ATOM 3840 O O . LEU A 1 480 ? 39.711 -4.134 -34.207 1.00 63.03 480 LEU A O 1
ATOM 3844 N N . PRO A 1 481 ? 38.381 -3.913 -36.023 1.00 59.84 481 PRO A N 1
ATOM 3845 C CA . PRO A 1 481 ? 39.335 -4.532 -36.925 1.00 59.84 481 PRO A CA 1
ATOM 3846 C C . PRO A 1 481 ? 40.640 -3.743 -36.828 1.00 59.84 481 PRO A C 1
ATOM 3848 O O . PRO A 1 481 ? 40.712 -2.585 -37.261 1.00 59.84 481 PRO A O 1
ATOM 3851 N N . GLU A 1 482 ? 41.637 -4.335 -36.168 1.00 56.69 482 GLU A N 1
ATOM 3852 C CA . GLU A 1 482 ? 42.934 -3.720 -35.941 1.00 56.69 482 GLU A CA 1
ATOM 3853 C C . GLU A 1 482 ? 43.574 -3.491 -37.309 1.00 56.69 482 GLU A C 1
ATOM 3855 O O . GLU A 1 482 ? 43.989 -4.417 -37.996 1.00 56.69 482 GLU A O 1
ATOM 3860 N N . ASN A 1 483 ? 43.583 -2.227 -37.731 1.00 53.47 483 ASN A N 1
ATOM 3861 C CA . ASN A 1 483 ? 44.435 -1.672 -38.775 1.00 53.47 483 ASN A CA 1
ATOM 3862 C C . ASN A 1 483 ? 44.724 -2.581 -39.986 1.00 53.47 483 ASN A C 1
ATOM 3864 O O . ASN A 1 483 ? 45.879 -2.775 -40.364 1.00 53.47 483 ASN A O 1
ATOM 3868 N N . THR A 1 484 ? 43.697 -2.964 -40.748 1.00 52.09 484 THR A N 1
ATOM 3869 C CA . THR A 1 484 ? 43.908 -3.323 -42.168 1.00 52.09 484 THR A CA 1
ATOM 3870 C C . THR A 1 484 ? 44.429 -2.139 -43.002 1.00 52.09 484 THR A C 1
ATOM 3872 O O . THR A 1 484 ? 44.865 -2.322 -44.138 1.00 52.09 484 THR A O 1
ATOM 3875 N N . ALA A 1 485 ? 44.495 -0.932 -42.420 1.00 51.44 485 ALA A N 1
ATOM 3876 C CA . ALA A 1 485 ? 45.208 0.217 -42.973 1.00 51.44 485 ALA A CA 1
ATOM 3877 C C . ALA A 1 485 ? 46.696 -0.073 -43.268 1.00 51.44 485 ALA A C 1
ATOM 3879 O O . ALA A 1 485 ? 47.208 0.456 -44.251 1.00 51.44 485 ALA A O 1
ATOM 3880 N N . ALA A 1 486 ? 47.366 -0.955 -42.509 1.00 52.75 486 ALA A N 1
ATOM 3881 C CA . ALA A 1 486 ? 48.747 -1.356 -42.805 1.00 52.75 486 ALA A CA 1
ATOM 3882 C C . ALA A 1 486 ? 48.856 -2.156 -44.120 1.00 52.75 486 ALA A C 1
ATOM 3884 O O . ALA A 1 486 ? 49.813 -1.989 -44.877 1.00 52.75 486 ALA A O 1
ATOM 3885 N N . SER A 1 487 ? 47.827 -2.941 -44.455 1.00 50.84 487 SER A N 1
ATOM 3886 C CA . SER A 1 487 ? 47.790 -3.742 -45.685 1.00 50.84 487 SER A CA 1
ATOM 3887 C C . SER A 1 487 ? 47.400 -2.907 -46.918 1.00 50.84 487 SER A C 1
ATOM 3889 O O . SER A 1 487 ? 47.846 -3.181 -48.031 1.00 50.84 487 SER A O 1
ATOM 3891 N N . ALA A 1 488 ? 46.654 -1.810 -46.729 1.00 52.50 488 ALA A N 1
ATOM 3892 C CA . ALA A 1 488 ? 46.378 -0.849 -47.800 1.00 52.50 488 ALA A CA 1
ATOM 3893 C C . ALA A 1 488 ? 47.615 -0.006 -48.179 1.00 52.50 488 ALA A C 1
ATOM 3895 O O . ALA A 1 488 ? 47.807 0.302 -49.357 1.00 52.50 488 ALA A O 1
ATOM 3896 N N . THR A 1 489 ? 48.492 0.324 -47.221 1.00 53.81 489 THR A N 1
ATOM 3897 C CA . THR A 1 489 ? 49.768 0.999 -47.521 1.00 53.81 489 THR A CA 1
ATOM 3898 C C . THR A 1 489 ? 50.785 0.098 -48.226 1.00 53.81 489 THR A C 1
ATOM 3900 O O . THR A 1 489 ? 51.513 0.594 -49.083 1.00 53.81 489 THR A O 1
ATOM 3903 N N . GLU A 1 490 ? 50.805 -1.215 -47.970 1.00 51.78 490 GLU A N 1
ATOM 3904 C CA . GLU A 1 490 ? 51.663 -2.151 -48.723 1.00 51.78 490 GLU A CA 1
ATOM 3905 C C . GLU A 1 490 ? 51.154 -2.413 -50.150 1.00 51.78 490 GLU A C 1
ATOM 3907 O O . GLU A 1 490 ? 51.952 -2.479 -51.087 1.00 51.78 490 GLU A O 1
ATOM 3912 N N . ALA A 1 491 ? 49.834 -2.465 -50.364 1.00 51.72 491 ALA A N 1
ATOM 3913 C CA . ALA A 1 491 ? 49.268 -2.586 -51.711 1.00 51.72 491 ALA A CA 1
ATOM 3914 C C . ALA A 1 491 ? 49.504 -1.323 -52.572 1.00 51.72 491 ALA A C 1
ATOM 3916 O O . ALA A 1 491 ? 49.741 -1.424 -53.779 1.00 51.72 491 ALA A O 1
ATOM 3917 N N . ALA A 1 492 ? 49.509 -0.132 -51.958 1.00 52.75 492 ALA A N 1
ATOM 3918 C CA . ALA A 1 492 ? 49.843 1.126 -52.633 1.00 52.75 492 ALA A CA 1
ATOM 3919 C C . ALA A 1 492 ? 51.358 1.301 -52.881 1.00 52.75 492 ALA A C 1
ATOM 3921 O O . ALA A 1 492 ? 51.751 1.899 -53.888 1.00 52.75 492 ALA A O 1
ATOM 3922 N N . ALA A 1 493 ? 52.217 0.736 -52.022 1.00 53.50 493 ALA A N 1
ATOM 3923 C CA . ALA A 1 493 ? 53.672 0.768 -52.189 1.00 53.50 493 ALA A CA 1
ATOM 3924 C C . ALA A 1 493 ? 54.172 -0.070 -53.385 1.00 53.50 493 ALA A C 1
ATOM 3926 O O . ALA A 1 493 ? 55.221 0.243 -53.943 1.00 53.50 493 ALA A O 1
ATOM 3927 N N . ASN A 1 494 ? 53.409 -1.069 -53.846 1.00 55.53 494 ASN A N 1
ATOM 3928 C CA . ASN A 1 494 ? 53.800 -1.918 -54.980 1.00 55.53 494 ASN A CA 1
ATOM 3929 C C . ASN A 1 494 ? 53.349 -1.414 -56.369 1.00 55.53 494 ASN A C 1
ATOM 3931 O O . ASN A 1 494 ? 53.627 -2.074 -57.368 1.00 55.53 494 ASN A O 1
ATOM 3935 N N . THR A 1 495 ? 52.686 -0.249 -56.469 1.00 55.09 495 THR A N 1
ATOM 3936 C CA . THR A 1 495 ? 52.088 0.228 -57.742 1.00 55.09 495 THR A CA 1
ATOM 3937 C C . THR A 1 495 ? 52.595 1.595 -58.237 1.00 55.09 495 THR A C 1
ATOM 3939 O O . THR A 1 495 ? 52.098 2.099 -59.240 1.00 55.09 495 THR A O 1
ATOM 3942 N N . THR A 1 496 ? 53.632 2.205 -57.643 1.00 48.16 496 THR A N 1
ATOM 3943 C CA . THR A 1 496 ? 54.057 3.557 -58.078 1.00 48.16 496 THR A CA 1
ATOM 3944 C C . THR A 1 496 ? 55.520 3.638 -58.521 1.00 48.16 496 THR A C 1
ATOM 3946 O O . THR A 1 496 ? 56.444 3.770 -57.724 1.00 48.16 496 THR A O 1
ATOM 3949 N N . ARG A 1 497 ? 55.699 3.614 -59.851 1.00 54.31 497 ARG A N 1
ATOM 3950 C CA . ARG A 1 497 ? 56.852 4.160 -60.591 1.00 54.31 497 ARG A CA 1
ATOM 3951 C C . ARG A 1 497 ? 57.100 5.634 -60.208 1.00 54.31 497 ARG A C 1
ATOM 3953 O O . ARG A 1 497 ? 56.137 6.372 -60.013 1.00 54.31 497 ARG A O 1
ATOM 3960 N N . PRO A 1 498 ? 58.358 6.106 -60.192 1.00 48.84 498 PRO A N 1
ATOM 3961 C CA . PRO A 1 498 ? 58.697 7.447 -59.732 1.00 48.84 498 PRO A CA 1
ATOM 3962 C C . PRO A 1 498 ? 58.337 8.510 -60.780 1.00 48.84 498 PRO A C 1
ATOM 3964 O O . PRO A 1 498 ? 58.910 8.542 -61.866 1.00 48.84 498 PRO A O 1
ATOM 3967 N N . MET A 1 499 ? 57.439 9.430 -60.429 1.00 44.16 499 MET A N 1
ATOM 3968 C CA . MET A 1 499 ? 57.373 10.761 -61.035 1.00 44.16 499 MET A CA 1
ATOM 3969 C C . MET A 1 499 ? 57.588 11.784 -59.922 1.00 44.16 499 MET A C 1
ATOM 3971 O O . MET A 1 499 ? 56.750 12.003 -59.054 1.00 44.16 499 MET A O 1
ATOM 3975 N N . SER A 1 500 ? 58.792 12.343 -59.947 1.00 48.41 500 SER A N 1
ATOM 3976 C CA . SER A 1 500 ? 59.284 13.412 -59.091 1.00 48.41 500 SER A CA 1
ATOM 3977 C C . SER A 1 500 ? 58.491 14.696 -59.326 1.00 48.41 500 SER A C 1
ATOM 3979 O O . SER A 1 500 ? 58.574 15.250 -60.417 1.00 48.41 500 SER A O 1
ATOM 3981 N N . MET A 1 501 ? 57.785 15.195 -58.308 1.00 41.84 501 MET A N 1
ATOM 3982 C CA . MET A 1 501 ? 57.464 16.620 -58.169 1.00 41.84 501 MET A CA 1
ATOM 3983 C C . MET A 1 501 ? 57.400 17.022 -56.683 1.00 41.84 501 MET A C 1
ATOM 3985 O O . MET A 1 501 ? 56.464 16.719 -55.953 1.00 41.84 501 MET A O 1
ATOM 3989 N N . ARG A 1 502 ? 58.489 17.681 -56.282 1.00 48.09 502 ARG A N 1
ATOM 3990 C CA . ARG A 1 502 ? 58.729 18.717 -55.257 1.00 48.09 502 ARG A CA 1
ATOM 3991 C C . ARG A 1 502 ? 57.540 19.224 -54.391 1.00 48.09 502 ARG A C 1
ATOM 3993 O O . ARG A 1 502 ? 56.535 19.652 -54.952 1.00 48.09 502 ARG A O 1
ATOM 4000 N N . PRO A 1 503 ? 57.704 19.341 -53.051 1.00 42.19 503 PRO A N 1
ATOM 4001 C CA . PRO A 1 503 ? 56.675 19.851 -52.138 1.00 42.19 503 PRO A CA 1
ATOM 4002 C C . PRO A 1 503 ? 56.758 21.370 -51.880 1.00 42.19 503 PRO A C 1
ATOM 4004 O O . PRO A 1 503 ? 57.830 21.976 -51.955 1.00 42.19 503 PRO A O 1
ATOM 4007 N N . GLN A 1 504 ? 55.615 21.957 -51.506 1.00 42.75 504 GLN A N 1
ATOM 4008 C CA . GLN A 1 504 ? 55.464 23.290 -50.904 1.00 42.75 504 GLN A CA 1
ATOM 4009 C C . GLN A 1 504 ? 54.790 23.147 -49.521 1.00 42.75 504 GLN A C 1
ATOM 4011 O O . GLN A 1 504 ? 53.902 22.302 -49.383 1.00 42.75 504 GLN A O 1
ATOM 4016 N N . PRO A 1 505 ? 55.202 23.923 -48.500 1.00 50.28 505 PRO A N 1
ATOM 4017 C CA . PRO A 1 505 ? 54.757 23.754 -47.119 1.00 50.28 505 PRO A CA 1
ATOM 4018 C C . PRO A 1 505 ? 53.524 24.615 -46.812 1.00 50.28 505 PRO A C 1
ATOM 4020 O O . PRO A 1 505 ? 53.471 25.781 -47.197 1.00 50.28 505 PRO A O 1
ATOM 4023 N N . VAL A 1 506 ? 52.571 24.083 -46.042 1.00 39.59 506 VAL A N 1
ATOM 4024 C CA . VAL A 1 506 ? 51.527 24.900 -45.405 1.00 39.59 506 VAL A CA 1
ATOM 4025 C C . VAL A 1 506 ? 51.498 24.603 -43.912 1.00 39.59 506 VAL A C 1
ATOM 4027 O O . VAL A 1 506 ? 51.648 23.466 -43.471 1.00 39.59 506 VAL A O 1
ATOM 4030 N N . GLN A 1 507 ? 51.422 25.695 -43.164 1.00 39.09 507 GLN A N 1
ATOM 4031 C CA . GLN A 1 507 ? 51.744 25.845 -41.758 1.00 39.09 507 GLN A CA 1
ATOM 4032 C C . GLN A 1 507 ? 50.712 25.201 -40.831 1.00 39.09 507 GLN A C 1
ATOM 4034 O O . GLN A 1 507 ? 49.513 25.195 -41.099 1.00 39.09 507 GLN A O 1
ATOM 4039 N N . ALA A 1 508 ? 51.221 24.713 -39.703 1.00 40.09 508 ALA A N 1
ATOM 4040 C CA . ALA A 1 508 ? 50.454 24.287 -38.550 1.00 40.09 508 ALA A CA 1
ATOM 4041 C C . ALA A 1 508 ? 49.805 25.487 -37.845 1.00 40.09 508 ALA A C 1
ATOM 4043 O O . ALA A 1 508 ? 50.482 26.469 -37.542 1.00 40.09 508 ALA A O 1
ATOM 4044 N N . THR A 1 509 ? 48.529 25.356 -37.489 1.00 37.44 509 THR A N 1
ATOM 4045 C CA . THR A 1 509 ? 47.924 26.116 -36.395 1.00 37.44 509 THR A CA 1
ATOM 4046 C C . THR A 1 509 ? 47.329 25.144 -35.385 1.00 37.44 509 THR A C 1
ATOM 4048 O O . THR A 1 509 ? 46.459 24.324 -35.663 1.00 37.44 509 THR A O 1
ATOM 4051 N N . THR A 1 510 ? 47.909 25.213 -34.198 1.00 36.69 510 THR A N 1
ATOM 4052 C CA . THR A 1 510 ? 47.528 24.541 -32.965 1.00 36.69 510 THR A CA 1
ATOM 4053 C C . THR A 1 510 ? 46.312 25.192 -32.310 1.00 36.69 510 THR A C 1
ATOM 4055 O O . THR A 1 510 ? 46.172 26.410 -32.350 1.00 36.69 510 THR A O 1
ATOM 4058 N N . SER A 1 511 ? 45.585 24.364 -31.553 1.00 34.69 511 SER A N 1
ATOM 4059 C CA . SER A 1 511 ? 44.730 24.704 -30.404 1.00 34.69 511 SER A CA 1
ATOM 4060 C C . SER A 1 511 ? 43.411 25.423 -30.717 1.00 34.69 511 SER A C 1
ATOM 4062 O O . SER A 1 511 ? 43.406 26.489 -31.315 1.00 34.69 511 SER A O 1
ATOM 4064 N N . VAL A 1 512 ? 42.289 24.862 -30.266 1.00 33.78 512 VAL A N 1
ATOM 4065 C CA . VAL A 1 512 ? 41.622 25.249 -29.009 1.00 33.78 512 VAL A CA 1
ATOM 4066 C C . VAL A 1 512 ? 40.557 24.185 -28.721 1.00 33.78 512 VAL A C 1
ATOM 4068 O O . VAL A 1 512 ? 39.678 23.919 -29.536 1.00 33.78 512 VAL A O 1
ATOM 4071 N N . PHE A 1 513 ? 40.696 23.555 -27.559 1.00 38.09 513 PHE A N 1
ATOM 4072 C CA . PHE A 1 513 ? 39.730 22.682 -26.909 1.00 38.09 513 PHE A CA 1
ATOM 4073 C C . PHE A 1 513 ? 39.206 23.495 -25.727 1.00 38.09 513 PHE A C 1
ATOM 4075 O O . PHE A 1 513 ? 39.944 23.663 -24.765 1.00 38.09 513 PHE A O 1
ATOM 4082 N N . ASP A 1 514 ? 38.012 24.073 -25.843 1.00 33.78 514 ASP A N 1
ATOM 4083 C CA . ASP A 1 514 ? 37.172 24.451 -24.704 1.00 33.78 514 ASP A CA 1
ATOM 4084 C C . ASP A 1 514 ? 35.790 24.924 -25.183 1.00 33.78 514 ASP A C 1
ATOM 4086 O O . ASP A 1 514 ? 35.647 25.462 -26.278 1.00 33.78 514 ASP A O 1
ATOM 4090 N N . GLU A 1 515 ? 34.797 24.745 -24.311 1.00 34.00 515 GLU A N 1
ATOM 4091 C CA . GLU A 1 515 ? 33.474 25.391 -24.338 1.00 34.00 515 GLU A CA 1
ATOM 4092 C C . GLU A 1 515 ? 32.305 24.656 -25.037 1.00 34.00 515 GLU A C 1
ATOM 4094 O O . GLU A 1 515 ? 31.586 25.181 -25.890 1.00 34.00 515 GLU A O 1
ATOM 4099 N N . PHE A 1 516 ? 31.995 23.449 -24.546 1.00 35.19 516 PHE A N 1
ATOM 4100 C CA . PHE A 1 516 ? 30.623 22.926 -24.580 1.00 35.19 516 PHE A CA 1
ATOM 4101 C C . PHE A 1 516 ? 29.770 23.642 -23.526 1.00 35.19 516 PHE A C 1
ATOM 4103 O O . PHE A 1 516 ? 29.678 23.229 -22.371 1.00 35.19 516 PHE A O 1
ATOM 4110 N N . GLY A 1 517 ? 29.126 24.729 -23.944 1.00 30.64 517 GLY A N 1
ATOM 4111 C CA . GLY A 1 517 ? 28.236 25.513 -23.101 1.00 30.64 517 GLY A CA 1
ATOM 4112 C C . GLY A 1 517 ? 27.109 26.153 -23.898 1.00 30.64 517 GLY A C 1
ATOM 4113 O O . GLY A 1 517 ? 27.177 27.322 -24.249 1.00 30.64 517 GLY A O 1
ATOM 4114 N N . ASN A 1 518 ? 26.018 25.405 -24.077 1.00 34.69 518 ASN A N 1
ATOM 4115 C CA . ASN A 1 518 ? 24.665 25.961 -24.144 1.00 34.69 518 ASN A CA 1
ATOM 4116 C C . ASN A 1 518 ? 24.333 26.840 -25.374 1.00 34.69 518 ASN A C 1
ATOM 4118 O O . ASN A 1 518 ? 24.438 28.063 -25.314 1.00 34.69 518 ASN A O 1
ATOM 4122 N N . ARG A 1 519 ? 23.757 26.258 -26.442 1.00 32.78 519 ARG A N 1
ATOM 4123 C CA . ARG A 1 519 ? 22.839 27.011 -27.320 1.00 32.78 519 ARG A CA 1
ATOM 4124 C C . ARG A 1 519 ? 21.729 26.160 -27.937 1.00 32.78 519 ARG A C 1
ATOM 4126 O O . ARG A 1 519 ? 21.935 25.112 -28.529 1.00 32.78 519 ARG A O 1
ATOM 4133 N N . ARG A 1 520 ? 20.532 26.706 -27.735 1.00 34.09 520 ARG A N 1
ATOM 4134 C CA . ARG A 1 520 ? 19.197 26.311 -28.175 1.00 34.09 520 ARG A CA 1
ATOM 4135 C C . ARG A 1 520 ? 19.104 25.877 -29.639 1.00 34.09 520 ARG A C 1
ATOM 4137 O O . ARG A 1 520 ? 19.541 26.591 -30.533 1.00 34.09 520 ARG A O 1
ATOM 4144 N N . SER A 1 521 ? 18.366 24.781 -29.804 1.00 37.34 521 SER A N 1
ATOM 4145 C CA . SER A 1 521 ? 17.401 24.482 -30.867 1.00 37.34 521 SER A CA 1
ATOM 4146 C C . SER A 1 521 ? 17.043 25.667 -31.778 1.00 37.34 521 SER A C 1
ATOM 4148 O O . SER A 1 521 ? 16.411 26.637 -31.347 1.00 37.34 521 SER A O 1
ATOM 4150 N N . VAL A 1 522 ? 17.397 25.526 -33.054 1.00 33.59 522 VAL A N 1
ATOM 4151 C CA . VAL A 1 522 ? 16.746 26.182 -34.191 1.00 33.59 522 VAL A CA 1
ATOM 4152 C C . VAL A 1 522 ? 16.462 25.078 -35.204 1.00 33.59 522 VAL A C 1
ATOM 4154 O O . VAL A 1 522 ? 17.345 24.287 -35.528 1.00 33.59 522 VAL A O 1
ATOM 4157 N N . GLY A 1 523 ? 15.197 24.976 -35.603 1.00 35.38 523 GLY A N 1
ATOM 4158 C CA . GLY A 1 523 ? 14.682 23.893 -36.425 1.00 35.38 523 GLY A CA 1
ATOM 4159 C C . GLY A 1 523 ? 15.155 23.926 -37.874 1.00 35.38 523 GLY A C 1
ATOM 4160 O O . GLY A 1 523 ? 15.498 24.969 -38.424 1.00 35.38 523 GLY A O 1
ATOM 4161 N N . SER A 1 524 ? 15.092 22.754 -38.492 1.00 34.25 524 SER A N 1
ATOM 4162 C CA . SER A 1 524 ? 14.923 22.596 -39.931 1.00 34.25 524 SER A CA 1
ATOM 4163 C C . SER A 1 524 ? 14.029 21.377 -40.161 1.00 34.25 524 SER A C 1
ATOM 4165 O O . SER A 1 524 ? 14.317 20.278 -39.689 1.00 34.25 524 SER A O 1
ATOM 4167 N N . GLU A 1 525 ? 12.890 21.611 -40.810 1.00 38.59 525 GLU A N 1
ATOM 4168 C CA . GLU A 1 525 ? 12.091 20.567 -41.451 1.00 38.59 525 GLU A CA 1
ATOM 4169 C C . GLU A 1 525 ? 12.911 19.898 -42.560 1.00 38.59 525 GLU A C 1
ATOM 4171 O O . GLU A 1 525 ? 13.768 20.539 -43.179 1.00 38.59 525 GLU A O 1
ATOM 4176 N N . PRO A 1 526 ? 12.553 18.657 -42.911 1.00 45.59 526 PRO A N 1
ATOM 4177 C CA . PRO A 1 526 ? 12.380 18.391 -44.327 1.00 45.59 526 PRO A CA 1
ATOM 4178 C C . PRO A 1 526 ? 11.028 17.736 -44.619 1.00 45.59 526 PRO A C 1
ATOM 4180 O O . PRO A 1 526 ? 10.699 16.648 -44.151 1.00 45.59 526 PRO A O 1
ATOM 4183 N N . THR A 1 527 ? 10.276 18.405 -45.486 1.00 40.66 527 THR A N 1
ATOM 4184 C CA . THR A 1 527 ? 9.282 17.813 -46.380 1.00 40.66 527 THR A CA 1
ATOM 4185 C C . THR A 1 527 ? 9.894 16.680 -47.204 1.00 40.66 527 THR A C 1
ATOM 4187 O O . THR A 1 527 ? 10.833 16.909 -47.965 1.00 40.66 527 THR A O 1
ATOM 4190 N N . SER A 1 528 ? 9.300 15.488 -47.137 1.00 39.88 528 SER A N 1
ATOM 4191 C CA . SER A 1 528 ? 9.379 14.485 -48.200 1.00 39.88 528 SER A CA 1
ATOM 4192 C C . SER A 1 528 ? 8.125 13.616 -48.191 1.00 39.88 528 SER A C 1
ATOM 4194 O O . SER A 1 528 ? 7.763 13.013 -47.185 1.00 39.88 528 SER A O 1
ATOM 4196 N N . ALA A 1 529 ? 7.469 13.600 -49.344 1.00 36.41 529 ALA A N 1
ATOM 4197 C CA . ALA A 1 529 ? 6.245 12.894 -49.664 1.00 36.41 529 ALA A CA 1
ATOM 4198 C C . ALA A 1 529 ? 6.438 11.371 -49.774 1.00 36.41 529 ALA A C 1
ATOM 4200 O O . ALA A 1 529 ? 7.517 10.902 -50.129 1.00 36.41 529 ALA A O 1
ATOM 4201 N N . GLY A 1 530 ? 5.345 10.623 -49.582 1.00 29.50 530 GLY A N 1
ATOM 4202 C CA . GLY A 1 530 ? 5.208 9.252 -50.080 1.00 29.50 530 GLY A CA 1
ATOM 4203 C C . GLY A 1 530 ? 4.337 8.344 -49.211 1.00 29.50 530 GLY A C 1
ATOM 4204 O O . GLY A 1 530 ? 4.808 7.898 -48.179 1.00 29.50 530 GLY A O 1
ATOM 4205 N N . SER A 1 531 ? 3.094 8.104 -49.668 1.00 34.38 531 SER A N 1
ATOM 4206 C CA . SER A 1 531 ? 2.303 6.844 -49.668 1.00 34.38 531 SER A CA 1
ATOM 4207 C C . SER A 1 531 ? 2.559 5.811 -48.545 1.00 34.38 531 SER A C 1
ATOM 4209 O O . SER A 1 531 ? 3.693 5.437 -48.299 1.00 34.38 531 SER A O 1
ATOM 4211 N N . TYR A 1 532 ? 1.575 5.220 -47.859 1.00 33.53 532 TYR A N 1
ATOM 4212 C CA . TYR A 1 532 ? 0.438 4.458 -48.389 1.00 33.53 532 TYR A CA 1
ATOM 4213 C C . TYR A 1 532 ? -0.742 4.443 -47.402 1.00 33.53 532 TYR A C 1
ATOM 4215 O O . TYR A 1 532 ? -0.576 4.513 -46.186 1.00 33.53 532 TYR A O 1
ATOM 4223 N N . MET A 1 533 ? -1.946 4.319 -47.959 1.00 41.44 533 MET A N 1
ATOM 4224 C CA . MET A 1 533 ? -3.208 4.180 -47.240 1.00 41.44 533 MET A CA 1
ATOM 4225 C C . MET A 1 533 ? -3.325 2.823 -46.538 1.00 41.44 533 MET A C 1
ATOM 4227 O O . MET A 1 533 ? -2.996 1.794 -47.123 1.00 41.44 533 MET A O 1
ATOM 4231 N N . SER A 1 534 ? -3.907 2.801 -45.339 1.00 33.38 534 SER A N 1
ATOM 4232 C CA . SER A 1 534 ? -4.660 1.649 -44.830 1.00 33.38 534 SER A CA 1
ATOM 4233 C C . SER A 1 534 ? -5.724 2.130 -43.845 1.00 33.38 534 SER A C 1
ATOM 4235 O O . SER A 1 534 ? -5.428 2.685 -42.790 1.00 33.38 534 SER A O 1
ATOM 4237 N N . SER A 1 535 ? -6.976 1.971 -44.263 1.00 39.06 535 SER A N 1
ATOM 4238 C CA . SER A 1 535 ? -8.200 2.280 -43.527 1.00 39.06 535 SER A CA 1
ATOM 4239 C C . SER A 1 535 ? -8.413 1.325 -42.344 1.00 39.06 535 SER A C 1
ATOM 4241 O O . SER A 1 535 ? -8.065 0.150 -42.460 1.00 39.06 535 SER A O 1
ATOM 4243 N N . PRO A 1 536 ? -9.079 1.748 -41.255 1.00 44.03 536 PRO A N 1
ATOM 4244 C CA . PRO A 1 536 ? -9.658 0.821 -40.289 1.00 44.03 536 PRO A CA 1
ATOM 4245 C C . PRO A 1 536 ? -11.058 0.357 -40.745 1.00 44.03 536 PRO A C 1
ATOM 4247 O O . PRO A 1 536 ? -11.815 1.160 -41.303 1.00 44.03 536 PRO A O 1
ATOM 4250 N N . PRO A 1 537 ? -11.456 -0.905 -40.499 1.00 43.41 537 PRO A N 1
ATOM 4251 C CA . PRO A 1 537 ? -12.821 -1.336 -40.750 1.00 43.41 537 PRO A CA 1
ATOM 4252 C C . PRO A 1 537 ? -13.752 -0.830 -39.642 1.00 43.41 537 PRO A C 1
ATOM 4254 O O . PRO A 1 537 ? -13.635 -1.186 -38.471 1.00 43.41 537 PRO A O 1
ATOM 4257 N N . SER A 1 538 ? -14.717 -0.012 -40.057 1.00 34.97 538 SER A N 1
ATOM 4258 C CA . SER A 1 538 ? -15.987 0.177 -39.364 1.00 34.97 538 SER A CA 1
ATOM 4259 C C . SER A 1 538 ? -16.853 -1.065 -39.578 1.00 34.97 538 SER A C 1
ATOM 4261 O O . SER A 1 538 ? -16.984 -1.556 -40.700 1.00 34.97 538 SER A O 1
ATOM 4263 N N . SER A 1 539 ? -17.465 -1.577 -38.516 1.00 32.12 539 SER A N 1
ATOM 4264 C CA . SER A 1 539 ? -18.582 -2.516 -38.607 1.00 32.12 539 SER A CA 1
ATOM 4265 C C . SER A 1 539 ? -19.626 -2.136 -37.568 1.00 32.12 539 SER A C 1
ATOM 4267 O O . SER A 1 539 ? -19.508 -2.435 -36.384 1.00 32.12 539 SER A O 1
ATOM 4269 N N . SER A 1 540 ? -20.647 -1.440 -38.056 1.00 33.78 540 SER A N 1
ATOM 4270 C CA . SER A 1 540 ? -21.934 -1.202 -37.415 1.00 33.78 540 SER A CA 1
ATOM 4271 C C . SER A 1 540 ? -23.006 -2.048 -38.108 1.00 33.78 540 SER A C 1
ATOM 4273 O O . SER A 1 540 ? -23.114 -1.955 -39.329 1.00 33.78 540 SER A O 1
ATOM 4275 N N . ALA A 1 541 ? -23.812 -2.796 -37.350 1.00 32.59 541 ALA A N 1
ATOM 4276 C CA . ALA A 1 541 ? -25.219 -3.166 -37.613 1.00 32.59 541 ALA A CA 1
ATOM 4277 C C . ALA A 1 541 ? -25.631 -4.214 -36.561 1.00 32.59 541 ALA A C 1
ATOM 4279 O O . ALA A 1 541 ? -24.865 -5.133 -36.306 1.00 32.59 541 ALA A O 1
ATOM 4280 N N . GLY A 1 542 ? -26.780 -4.203 -35.891 1.00 29.17 542 GLY A N 1
ATOM 4281 C CA . GLY A 1 542 ? -27.952 -3.325 -35.804 1.00 29.17 542 GLY A CA 1
ATOM 4282 C C . GLY A 1 542 ? -28.548 -3.552 -34.396 1.00 29.17 542 GLY A C 1
ATOM 4283 O O . GLY A 1 542 ? -27.880 -4.120 -33.543 1.00 29.17 542 GLY A O 1
ATOM 4284 N N . SER A 1 543 ? -29.772 -3.216 -34.016 1.00 31.44 543 SER A N 1
ATOM 4285 C CA . SER A 1 543 ? -30.986 -2.813 -34.708 1.00 31.44 543 SER A CA 1
ATOM 4286 C C . SER A 1 543 ? -32.023 -2.549 -33.597 1.00 31.44 543 SER A C 1
ATOM 4288 O O . SER A 1 543 ? -32.095 -3.347 -32.669 1.00 31.44 543 SER A O 1
ATOM 4290 N N . GLN A 1 544 ? -32.833 -1.493 -33.756 1.00 34.59 544 GLN A N 1
ATOM 4291 C CA . GLN A 1 544 ? -34.170 -1.272 -33.160 1.00 34.59 544 GLN A CA 1
ATOM 4292 C C . GLN A 1 544 ? -34.280 -1.098 -31.623 1.00 34.59 544 GLN A C 1
ATOM 4294 O O . GLN A 1 544 ? -33.621 -1.760 -30.845 1.00 34.59 544 GLN A O 1
ATOM 4299 N N . GLY A 1 545 ? -35.127 -0.218 -31.086 1.00 31.92 545 GLY A N 1
ATOM 4300 C CA . GLY A 1 545 ? -36.184 0.576 -31.695 1.00 31.92 545 GLY A CA 1
ATOM 4301 C C . GLY A 1 545 ? -36.800 1.581 -30.708 1.00 31.92 545 GLY A C 1
ATOM 4302 O O . GLY A 1 545 ? -36.578 1.536 -29.504 1.00 31.92 545 GLY A O 1
ATOM 4303 N N . TYR A 1 546 ? -37.536 2.509 -31.313 1.00 35.03 546 TYR A N 1
ATOM 4304 C CA . TYR A 1 546 ? -38.402 3.576 -30.810 1.00 35.03 546 TYR A CA 1
ATOM 4305 C C . TYR A 1 546 ? -39.066 3.400 -29.430 1.00 35.03 546 TYR A C 1
ATOM 4307 O O . TYR A 1 546 ? -39.693 2.379 -29.177 1.00 35.03 546 TYR A O 1
ATOM 4315 N N . ALA A 1 547 ? -39.106 4.485 -28.641 1.00 32.88 547 ALA A N 1
ATOM 4316 C CA . ALA A 1 547 ? -40.355 5.186 -28.290 1.00 32.88 547 ALA A CA 1
ATOM 4317 C C . ALA A 1 547 ? -40.086 6.471 -27.475 1.00 32.88 547 ALA A C 1
ATOM 4319 O O . ALA A 1 547 ? -39.420 6.460 -26.444 1.00 32.88 547 ALA A O 1
ATOM 4320 N N . GLN A 1 548 ? -40.643 7.582 -27.961 1.00 38.97 548 GLN A N 1
ATOM 4321 C CA . GLN A 1 548 ? -40.858 8.836 -27.236 1.00 38.97 548 GLN A CA 1
ATOM 4322 C C . GLN A 1 548 ? -41.968 8.664 -26.188 1.00 38.97 548 GLN A C 1
ATOM 4324 O O . GLN A 1 548 ? -42.971 8.048 -26.520 1.00 38.97 548 GLN A O 1
ATOM 4329 N N . THR A 1 549 ? -41.849 9.308 -25.018 1.00 35.38 549 THR A N 1
ATOM 4330 C CA . THR A 1 549 ? -42.862 10.242 -24.462 1.00 35.38 549 THR A CA 1
ATOM 4331 C C . THR A 1 549 ? -42.383 10.897 -23.155 1.00 35.38 549 THR A C 1
ATOM 4333 O O . THR A 1 549 ? -42.041 10.197 -22.213 1.00 35.38 549 THR A O 1
ATOM 4336 N N . ALA A 1 550 ? -42.407 12.237 -23.160 1.00 39.38 550 ALA A N 1
ATOM 4337 C CA . ALA A 1 550 ? -42.708 13.240 -22.120 1.00 39.38 550 ALA A CA 1
ATOM 4338 C C . ALA A 1 550 ? -42.294 13.086 -20.623 1.00 39.38 550 ALA A C 1
ATOM 4340 O O . ALA A 1 550 ? -42.368 12.006 -20.044 1.00 39.38 550 ALA A O 1
ATOM 4341 N N . PRO A 1 551 ? -41.968 14.215 -19.947 1.00 45.25 551 PRO A N 1
ATOM 4342 C CA . PRO A 1 551 ? -41.596 14.261 -18.533 1.00 45.25 551 PRO A CA 1
ATOM 4343 C C . PRO A 1 551 ? -42.825 14.433 -17.621 1.00 45.25 551 PRO A C 1
ATOM 4345 O O . PRO A 1 551 ? -43.694 15.262 -17.894 1.00 45.25 551 PRO A O 1
ATOM 4348 N N . LEU A 1 552 ? -42.872 13.709 -16.498 1.00 37.53 552 LEU A N 1
ATOM 4349 C CA . LEU A 1 552 ? -43.824 13.954 -15.410 1.00 37.53 552 LEU A CA 1
ATOM 4350 C C . LEU A 1 552 ? -43.091 14.224 -14.089 1.00 37.53 552 LEU A C 1
ATOM 4352 O O . LEU A 1 552 ? -42.065 13.629 -13.772 1.00 37.53 552 LEU A O 1
ATOM 4356 N N . SER A 1 553 ? -43.649 15.201 -13.386 1.00 47.62 553 SER A N 1
ATOM 4357 C CA . SER A 1 553 ? -43.210 15.931 -12.197 1.00 47.62 553 SER A CA 1
ATOM 4358 C C . SER A 1 553 ? -43.033 15.081 -10.917 1.00 47.62 553 SER A C 1
ATOM 4360 O O . SER A 1 553 ? -43.478 13.934 -10.871 1.00 47.62 553 SER A O 1
ATOM 4362 N N . PRO A 1 554 ? -42.410 15.633 -9.849 1.00 51.72 554 PRO A N 1
ATOM 4363 C CA . PRO A 1 554 ? -42.098 14.892 -8.626 1.00 51.72 554 PRO A CA 1
ATOM 4364 C C . PRO A 1 554 ? -43.311 14.797 -7.683 1.00 51.72 554 PRO A C 1
ATOM 4366 O O . PRO A 1 554 ? -44.086 15.754 -7.604 1.00 51.72 554 PRO A O 1
ATOM 4369 N N . PRO A 1 555 ? -43.470 13.712 -6.902 1.00 49.19 555 PRO A N 1
ATOM 4370 C CA . PRO A 1 555 ? -44.481 13.672 -5.863 1.00 49.19 555 PRO A CA 1
ATOM 4371 C C . PRO A 1 555 ? -43.986 14.337 -4.576 1.00 49.19 555 PRO A C 1
ATOM 4373 O O . PRO A 1 555 ? -42.888 14.105 -4.066 1.00 49.19 555 PRO A O 1
ATOM 4376 N N . THR A 1 556 ? -44.871 15.183 -4.075 1.00 40.56 556 THR A N 1
ATOM 4377 C CA . THR A 1 556 ? -44.838 15.925 -2.829 1.00 40.56 556 THR A CA 1
ATOM 4378 C C . THR A 1 556 ? -45.048 15.048 -1.595 1.00 40.56 556 THR A C 1
ATOM 4380 O O . THR A 1 556 ? -45.720 14.021 -1.586 1.00 40.56 556 THR A O 1
ATOM 4383 N N . ASN A 1 557 ? -44.461 15.561 -0.525 1.00 35.97 557 ASN A N 1
ATOM 4384 C CA . ASN A 1 557 ? -44.541 15.186 0.874 1.00 35.97 557 ASN A CA 1
ATOM 4385 C C . ASN A 1 557 ? -45.992 15.180 1.414 1.00 35.97 557 ASN A C 1
ATOM 4387 O O . ASN A 1 557 ? -46.680 16.195 1.325 1.00 35.97 557 ASN A O 1
ATOM 4391 N N . SER A 1 558 ? -46.440 14.085 2.035 1.00 37.31 558 SER A N 1
ATOM 4392 C CA . SER A 1 558 ? -47.504 14.099 3.055 1.00 37.31 558 SER A CA 1
ATOM 4393 C C . SER A 1 558 ? -47.368 12.885 3.984 1.00 37.31 558 SER A C 1
ATOM 4395 O O . SER A 1 558 ? -47.275 11.744 3.541 1.00 37.31 558 SER A O 1
ATOM 4397 N N . GLY A 1 559 ? -47.271 13.159 5.289 1.00 35.53 559 GLY A N 1
ATOM 4398 C CA . GLY A 1 559 ? -47.224 12.161 6.360 1.00 35.53 559 GLY A CA 1
ATOM 4399 C C . GLY A 1 559 ? -48.618 11.642 6.762 1.00 35.53 559 GLY A C 1
ATOM 4400 O O . GLY A 1 559 ? -49.534 11.621 5.950 1.00 35.53 559 GLY A O 1
ATOM 4401 N N . PRO A 1 560 ? -48.806 11.221 8.022 1.00 47.56 560 PRO A N 1
ATOM 4402 C CA . PRO A 1 560 ? -48.801 9.814 8.409 1.00 47.56 560 PRO A CA 1
ATOM 4403 C C . PRO A 1 560 ? -50.208 9.289 8.736 1.00 47.56 560 PRO A C 1
ATOM 4405 O O . PRO A 1 560 ? -50.981 9.962 9.416 1.00 47.56 560 PRO A O 1
ATOM 4408 N N . GLN A 1 561 ? -50.510 8.039 8.371 1.00 36.81 561 GLN A N 1
ATOM 4409 C CA . GLN A 1 561 ? -51.656 7.310 8.921 1.00 36.81 561 GLN A CA 1
ATOM 4410 C C . GLN A 1 561 ? -51.258 5.912 9.398 1.00 36.81 561 GLN A C 1
ATOM 4412 O O . GLN A 1 561 ? -50.595 5.138 8.713 1.00 36.81 561 GLN A O 1
ATOM 4417 N N . GLN A 1 562 ? -51.641 5.653 10.645 1.00 41.09 562 GLN A N 1
ATOM 4418 C CA . GLN A 1 562 ? -51.481 4.416 11.397 1.00 41.09 562 GLN A CA 1
ATOM 4419 C C . GLN A 1 562 ? -52.478 3.320 10.954 1.00 41.09 562 GLN A C 1
ATOM 4421 O O . GLN A 1 562 ? -53.432 3.616 10.238 1.00 41.09 562 GLN A O 1
ATOM 4426 N N . PRO A 1 563 ? -52.262 2.056 11.377 1.00 45.97 563 PRO A N 1
ATOM 4427 C CA . PRO A 1 563 ? -52.801 0.865 10.723 1.00 45.97 563 PRO A CA 1
ATOM 4428 C C . PRO A 1 563 ? -54.072 0.320 11.400 1.00 45.97 563 PRO A C 1
ATOM 4430 O O . PRO A 1 563 ? -54.276 0.560 12.594 1.00 45.97 563 PRO A O 1
ATOM 4433 N N . PRO A 1 564 ? -54.858 -0.542 10.727 1.00 51.16 564 PRO A N 1
ATOM 4434 C CA . PRO A 1 564 ? -55.755 -1.450 11.411 1.00 51.16 564 PRO A CA 1
ATOM 4435 C C . PRO A 1 564 ? -55.078 -2.797 11.687 1.00 51.16 564 PRO A C 1
ATOM 4437 O O . PRO A 1 564 ? -54.478 -3.443 10.828 1.00 51.16 564 PRO A O 1
ATOM 4440 N N . ARG A 1 565 ? -55.219 -3.201 12.947 1.00 37.53 565 ARG A N 1
ATOM 4441 C CA . ARG A 1 565 ? -54.984 -4.538 13.487 1.00 37.53 565 ARG A CA 1
ATOM 4442 C C . ARG A 1 565 ? -55.886 -5.554 12.790 1.00 37.53 565 ARG A C 1
ATOM 4444 O O . ARG A 1 565 ? -57.075 -5.291 12.694 1.00 37.53 565 ARG A O 1
ATOM 4451 N N . HIS A 1 566 ? -55.378 -6.752 12.510 1.00 43.44 566 HIS A N 1
ATOM 4452 C CA . HIS A 1 566 ? -56.173 -7.969 12.669 1.00 43.44 566 HIS A CA 1
ATOM 4453 C C . HIS A 1 566 ? -55.335 -9.094 13.280 1.00 43.44 566 HIS A C 1
ATOM 4455 O O . HIS A 1 566 ? -54.147 -9.256 13.017 1.00 43.44 566 HIS A O 1
ATOM 4461 N N . ILE A 1 567 ? -56.012 -9.785 14.188 1.00 35.84 567 ILE A N 1
ATOM 4462 C CA . ILE A 1 567 ? -55.598 -10.848 15.094 1.00 35.84 567 ILE A CA 1
ATOM 4463 C C . ILE A 1 567 ? -55.990 -12.182 14.448 1.00 35.84 567 ILE A C 1
ATOM 4465 O O . ILE A 1 567 ? -57.132 -12.295 14.017 1.00 35.84 567 ILE A O 1
ATOM 4469 N N . ALA A 1 568 ? -55.084 -13.164 14.439 1.00 34.88 568 ALA A N 1
ATOM 4470 C CA . ALA A 1 568 ? -55.311 -14.616 14.598 1.00 34.88 568 ALA A CA 1
ATOM 4471 C C . ALA A 1 568 ? -53.970 -15.314 14.269 1.00 34.88 568 ALA A C 1
ATOM 4473 O O . ALA A 1 568 ? -53.447 -15.122 13.181 1.00 34.88 568 ALA A O 1
ATOM 4474 N N . SER A 1 569 ? -53.221 -15.918 15.194 1.00 33.38 569 SER A N 1
ATOM 4475 C CA . SER A 1 569 ? -53.524 -17.022 16.119 1.00 33.38 569 SER A CA 1
ATOM 4476 C C . SER A 1 569 ? -53.516 -18.406 15.451 1.00 33.38 569 SER A C 1
ATOM 4478 O O . SER A 1 569 ? -54.330 -18.671 14.575 1.00 33.38 569 SER A O 1
ATOM 4480 N N . LEU A 1 570 ? -52.650 -19.265 16.014 1.00 31.86 570 LEU A N 1
ATOM 4481 C CA . LEU A 1 570 ? -52.575 -20.737 15.978 1.00 31.86 570 LEU A CA 1
ATOM 4482 C C . LEU A 1 570 ? -51.879 -21.420 14.790 1.00 31.86 570 LEU A C 1
ATOM 4484 O O . LEU A 1 570 ? -52.240 -21.245 13.635 1.00 31.86 570 LEU A O 1
ATOM 4488 N N . GLY A 1 571 ? -50.918 -22.288 15.126 1.00 28.67 571 GLY A N 1
ATOM 4489 C CA . GLY A 1 571 ? -50.279 -23.197 14.176 1.00 28.67 571 GLY A CA 1
ATOM 4490 C C . GLY A 1 571 ? -49.007 -23.848 14.707 1.00 28.67 571 GLY A C 1
ATOM 4491 O O . GLY A 1 571 ? -47.909 -23.417 14.397 1.00 28.67 571 GLY A O 1
ATOM 4492 N N . SER A 1 572 ? -49.183 -24.853 15.549 1.00 34.31 572 SER A N 1
ATOM 4493 C CA . SER A 1 572 ? -48.203 -25.667 16.265 1.00 34.31 572 SER A CA 1
ATOM 4494 C C . SER A 1 572 ? -47.255 -26.493 15.375 1.00 34.31 572 SER A C 1
ATOM 4496 O O . SER A 1 572 ? -47.562 -26.801 14.230 1.00 34.31 572 SER A O 1
ATOM 4498 N N . SER A 1 573 ? -46.216 -27.017 16.037 1.00 33.28 573 SER A N 1
ATOM 4499 C CA . SER A 1 573 ? -45.556 -28.324 15.837 1.00 33.28 573 SER A CA 1
ATOM 4500 C C . SER A 1 573 ? -44.291 -28.436 14.961 1.00 33.28 573 SER A C 1
ATOM 4502 O O . SER A 1 573 ? -44.321 -28.396 13.742 1.00 33.28 573 SER A O 1
ATOM 4504 N N . SER A 1 574 ? -43.177 -28.614 15.684 1.00 34.00 574 SER A N 1
ATOM 4505 C CA . SER A 1 574 ? -42.369 -29.844 15.765 1.00 34.00 574 SER A CA 1
ATOM 4506 C C . SER A 1 574 ? -41.615 -30.400 14.549 1.00 34.00 574 SER A C 1
ATOM 4508 O O . SER A 1 574 ? -42.200 -30.801 13.556 1.00 34.00 574 SER A O 1
ATOM 4510 N N . GLN A 1 575 ? -40.334 -30.666 14.841 1.00 32.44 575 GLN A N 1
ATOM 4511 C CA . GLN A 1 575 ? -39.499 -31.792 14.397 1.00 32.44 575 GLN A CA 1
ATOM 4512 C C . GLN A 1 575 ? -38.905 -31.786 12.981 1.00 32.44 575 GLN A C 1
ATOM 4514 O O . GLN A 1 575 ? -39.603 -31.810 11.979 1.00 32.44 575 GLN A O 1
ATOM 4519 N N . ALA A 1 576 ? -37.573 -31.914 12.966 1.00 33.59 576 ALA A N 1
ATOM 4520 C CA . ALA A 1 576 ? -36.813 -33.008 12.346 1.00 33.59 576 ALA A CA 1
ATOM 4521 C C . ALA A 1 576 ? -35.517 -32.498 11.704 1.00 33.59 576 ALA A C 1
ATOM 4523 O O . ALA A 1 576 ? -35.497 -31.834 10.672 1.00 33.59 576 ALA A O 1
ATOM 4524 N N . SER A 1 577 ? -34.421 -32.871 12.356 1.00 35.25 577 SER A N 1
ATOM 4525 C CA . SER A 1 577 ? -33.069 -32.933 11.827 1.00 35.25 577 SER A CA 1
ATOM 4526 C C . SER A 1 577 ? -33.008 -33.726 10.518 1.00 35.25 577 SER A C 1
ATOM 4528 O O . SER A 1 577 ? -33.572 -34.815 10.436 1.00 35.25 577 SER A O 1
ATOM 4530 N N . ALA A 1 578 ? -32.221 -33.253 9.554 1.00 33.91 578 ALA A N 1
ATOM 4531 C CA . ALA A 1 578 ? -31.609 -34.113 8.547 1.00 33.91 578 ALA A CA 1
ATOM 4532 C C . ALA A 1 578 ? -30.309 -33.477 8.042 1.00 33.91 578 ALA A C 1
ATOM 4534 O O . ALA A 1 578 ? -30.308 -32.442 7.377 1.00 33.91 578 ALA A O 1
ATOM 4535 N N . SER A 1 579 ? -29.200 -34.123 8.395 1.00 33.72 579 SER A N 1
ATOM 4536 C CA . SER A 1 579 ? -27.874 -33.930 7.823 1.00 33.72 579 SER A CA 1
ATOM 4537 C C . SER A 1 579 ? -27.906 -34.082 6.303 1.00 33.72 579 SER A C 1
ATOM 4539 O O . SER A 1 579 ? -28.331 -35.115 5.790 1.00 33.72 579 SER A O 1
ATOM 4541 N N . GLY A 1 580 ? -27.387 -33.084 5.590 1.00 29.25 580 GLY A N 1
ATOM 4542 C CA . GLY A 1 580 ? -27.122 -33.139 4.155 1.00 29.25 580 GLY A CA 1
ATOM 4543 C C . GLY A 1 580 ? -25.633 -32.958 3.895 1.00 29.25 580 GLY A C 1
ATOM 4544 O O . GLY A 1 580 ? -25.153 -31.837 3.773 1.00 29.25 580 GLY A O 1
ATOM 4545 N N . SER A 1 581 ? -24.908 -34.074 3.854 1.00 32.12 581 SER A N 1
ATOM 4546 C CA . SER A 1 581 ? -23.521 -34.179 3.397 1.00 32.12 581 SER A CA 1
ATOM 4547 C C . SER A 1 581 ? -23.436 -33.765 1.921 1.00 32.12 581 SER A C 1
ATOM 4549 O O . SER A 1 581 ? -24.043 -34.408 1.065 1.00 32.12 581 SER A O 1
ATOM 4551 N N . VAL A 1 582 ? -22.704 -32.691 1.614 1.00 33.50 582 VAL A N 1
ATOM 4552 C CA . VAL A 1 582 ? -22.416 -32.281 0.231 1.00 33.50 582 VAL A CA 1
ATOM 4553 C C . VAL A 1 582 ? -21.103 -32.927 -0.200 1.00 33.50 582 VAL A C 1
ATOM 4555 O O . VAL A 1 582 ? -20.028 -32.607 0.304 1.00 33.50 582 VAL A O 1
ATOM 4558 N N . ARG A 1 583 ? -21.227 -33.877 -1.131 1.00 31.39 583 ARG A N 1
ATOM 4559 C CA . ARG A 1 583 ? -20.133 -34.501 -1.876 1.00 31.39 583 ARG A CA 1
ATOM 4560 C C . ARG A 1 583 ? -19.506 -33.498 -2.846 1.00 31.39 583 ARG A C 1
ATOM 4562 O O . ARG A 1 583 ? -20.203 -32.870 -3.637 1.00 31.39 583 ARG A O 1
ATOM 4569 N N . VAL A 1 584 ? -18.179 -33.452 -2.818 1.00 36.16 584 VAL A N 1
ATOM 4570 C CA . VAL A 1 584 ? -17.294 -32.913 -3.857 1.00 36.16 584 VAL A CA 1
ATOM 4571 C C . VAL A 1 584 ? -17.370 -33.809 -5.104 1.00 36.16 584 VAL A C 1
ATOM 4573 O O . VAL A 1 584 ? -17.243 -35.027 -4.953 1.00 36.16 584 VAL A O 1
ATOM 4576 N N . PRO A 1 585 ? -17.515 -33.270 -6.328 1.00 41.50 585 PRO A N 1
ATOM 4577 C CA . PRO A 1 585 ? -17.180 -34.008 -7.533 1.00 41.50 585 PRO A CA 1
ATOM 4578 C C . PRO A 1 585 ? -15.734 -33.710 -7.944 1.00 41.50 585 PRO A C 1
ATOM 4580 O O . PRO A 1 585 ? -15.392 -32.601 -8.346 1.00 41.50 585 PRO A O 1
ATOM 4583 N N . ALA A 1 586 ? -14.900 -34.743 -7.862 1.00 34.00 586 ALA A N 1
ATOM 4584 C CA . ALA A 1 586 ? -13.714 -34.878 -8.690 1.00 34.00 586 ALA A CA 1
ATOM 4585 C C . ALA A 1 586 ? -14.151 -35.358 -10.081 1.00 34.00 586 ALA A C 1
ATOM 4587 O O . ALA A 1 586 ? -14.883 -36.343 -10.174 1.00 34.00 586 ALA A O 1
ATOM 4588 N N . ASN A 1 587 ? -13.710 -34.681 -11.142 1.00 30.66 587 ASN A N 1
ATOM 4589 C CA . ASN A 1 587 ? -13.463 -35.301 -12.444 1.00 30.66 587 ASN A CA 1
ATOM 4590 C C . ASN A 1 587 ? -12.814 -34.315 -13.418 1.00 30.66 587 ASN A C 1
ATOM 4592 O O . ASN A 1 587 ? -13.233 -33.163 -13.491 1.00 30.66 587 ASN A O 1
ATOM 4596 N N . GLY A 1 588 ? -11.889 -34.820 -14.239 1.00 29.61 588 GLY A N 1
ATOM 4597 C CA . GLY A 1 588 ? -11.673 -34.251 -15.569 1.00 29.61 588 GLY A CA 1
ATOM 4598 C C . GLY A 1 588 ? -10.233 -34.107 -16.040 1.00 29.61 588 GLY A C 1
ATOM 4599 O O . GLY A 1 588 ? -9.856 -33.033 -16.486 1.00 29.61 588 GLY A O 1
ATOM 4600 N N . THR A 1 589 ? -9.435 -35.173 -15.991 1.00 34.22 589 THR A N 1
ATOM 4601 C CA . THR A 1 589 ? -8.214 -35.292 -16.800 1.00 34.22 589 THR A CA 1
ATOM 4602 C C . THR A 1 589 ? -8.614 -35.390 -18.276 1.00 34.22 589 THR A C 1
ATOM 4604 O O . THR A 1 589 ? -9.304 -36.335 -18.657 1.00 34.22 589 THR A O 1
ATOM 4607 N N . ALA A 1 590 ? -8.199 -34.434 -19.107 1.00 33.75 590 ALA A N 1
ATOM 4608 C CA . ALA A 1 590 ? -8.367 -34.494 -20.557 1.00 33.75 590 ALA A CA 1
ATOM 4609 C C . ALA A 1 590 ? -7.035 -34.176 -21.248 1.00 33.75 590 ALA A C 1
ATOM 4611 O O . ALA A 1 590 ? -6.541 -33.052 -21.203 1.00 33.75 590 ALA A O 1
ATOM 4612 N N . ASN A 1 591 ? -6.473 -35.212 -21.872 1.00 34.28 591 ASN A N 1
ATOM 4613 C CA . ASN A 1 591 ? -5.381 -35.132 -22.834 1.00 34.28 591 ASN A CA 1
ATOM 4614 C C . ASN A 1 591 ? -5.830 -34.341 -24.070 1.00 34.28 591 ASN A C 1
ATOM 4616 O O . ASN A 1 591 ? -6.862 -34.655 -24.662 1.00 34.28 591 ASN A O 1
ATOM 4620 N N . GLY A 1 592 ? -5.011 -33.379 -24.490 1.00 31.20 592 GLY A N 1
ATOM 4621 C CA . GLY A 1 592 ? -5.151 -32.659 -25.752 1.00 31.20 592 GLY A CA 1
ATOM 4622 C C . GLY A 1 592 ? -3.796 -32.521 -26.437 1.00 31.20 592 GLY A C 1
ATOM 4623 O O . GLY A 1 592 ? -3.034 -31.610 -26.147 1.00 31.20 592 GLY A O 1
ATOM 4624 N N . THR A 1 593 ? -3.504 -33.455 -27.338 1.00 33.84 593 THR A N 1
ATOM 4625 C CA . THR A 1 593 ? -2.446 -33.389 -28.353 1.00 33.84 593 THR A CA 1
ATOM 4626 C C . THR A 1 593 ? -2.752 -32.295 -29.378 1.00 33.84 593 THR A C 1
ATOM 4628 O O . THR A 1 593 ? -3.806 -32.343 -30.012 1.00 33.84 593 THR A O 1
ATOM 4631 N N . GLY A 1 594 ? -1.820 -31.360 -29.586 1.00 31.75 594 GLY A N 1
ATOM 4632 C CA . GLY A 1 594 ? -1.928 -30.295 -30.587 1.00 31.75 594 GLY A CA 1
ATOM 4633 C C . GLY A 1 594 ? -0.565 -29.756 -31.027 1.00 31.75 594 GLY A C 1
ATOM 4634 O O . GLY A 1 594 ? 0.046 -28.966 -30.323 1.00 31.75 594 GLY A O 1
ATOM 4635 N N . THR A 1 595 ? -0.116 -30.260 -32.177 1.00 33.53 595 THR A N 1
ATOM 4636 C CA . THR A 1 595 ? 0.812 -29.714 -33.191 1.00 33.53 595 THR A CA 1
ATOM 4637 C C . THR A 1 595 ? 1.730 -28.532 -32.838 1.00 33.53 595 THR A C 1
ATOM 4639 O O . THR A 1 595 ? 1.292 -27.406 -32.622 1.00 33.53 595 THR A O 1
ATOM 4642 N N . SER A 1 596 ? 3.026 -28.821 -32.940 1.00 34.12 596 SER A N 1
ATOM 4643 C CA . SER A 1 596 ? 4.203 -27.955 -32.868 1.00 34.12 596 SER A CA 1
ATOM 4644 C C . SER A 1 596 ? 4.272 -26.865 -33.948 1.00 34.12 596 SER A C 1
ATOM 4646 O O . SER A 1 596 ? 4.260 -27.173 -35.139 1.00 34.12 596 SER A O 1
ATOM 4648 N N . ASN A 1 597 ? 4.460 -25.618 -33.506 1.00 35.69 597 ASN A N 1
ATOM 4649 C CA . ASN A 1 597 ? 5.142 -24.549 -34.244 1.00 35.69 597 ASN A CA 1
ATOM 4650 C C . ASN A 1 597 ? 6.623 -24.591 -33.820 1.00 35.69 597 ASN A C 1
ATOM 4652 O O . ASN A 1 597 ? 6.918 -24.403 -32.641 1.00 35.69 597 ASN A O 1
ATOM 4656 N N . GLU A 1 598 ? 7.545 -24.891 -34.739 1.00 42.47 598 GLU A N 1
ATOM 4657 C CA . GLU A 1 598 ? 8.962 -25.154 -34.419 1.00 42.47 598 GLU A CA 1
ATOM 4658 C C . GLU A 1 598 ? 9.847 -23.904 -34.248 1.00 42.47 598 GLU A C 1
ATOM 4660 O O . GLU A 1 598 ? 10.988 -24.046 -33.821 1.00 42.47 598 GLU A O 1
ATOM 4665 N N . ASP A 1 599 ? 9.334 -22.685 -34.445 1.00 44.41 599 ASP A N 1
ATOM 4666 C CA . ASP A 1 599 ? 10.175 -21.472 -34.415 1.00 44.41 599 ASP A CA 1
ATOM 4667 C C . ASP A 1 599 ? 10.281 -20.761 -33.045 1.00 44.41 599 ASP A C 1
ATOM 4669 O O . ASP A 1 599 ? 11.072 -19.834 -32.909 1.00 44.41 599 ASP A O 1
ATOM 4673 N N . ASN A 1 600 ? 9.573 -21.214 -31.997 1.00 41.81 600 ASN A N 1
ATOM 4674 C CA . ASN A 1 600 ? 9.659 -20.629 -30.637 1.00 41.81 600 ASN A CA 1
ATOM 4675 C C . ASN A 1 600 ? 10.446 -21.479 -29.621 1.00 41.81 600 ASN A C 1
ATOM 4677 O O . ASN A 1 600 ? 10.608 -21.089 -28.464 1.00 41.81 600 ASN A O 1
ATOM 4681 N N . LYS A 1 601 ? 10.953 -22.648 -30.025 1.00 42.97 601 LYS A N 1
ATOM 4682 C CA . LYS A 1 601 ? 11.516 -23.639 -29.091 1.00 42.97 601 LYS A CA 1
ATOM 4683 C C . LYS A 1 601 ? 12.846 -23.211 -28.461 1.00 42.97 601 LYS A C 1
ATOM 4685 O O . LYS A 1 601 ? 13.218 -23.716 -27.409 1.00 42.97 601 LYS A O 1
ATOM 4690 N N . THR A 1 602 ? 13.556 -22.269 -29.078 1.00 53.44 602 THR A N 1
ATOM 4691 C CA . THR A 1 602 ? 14.850 -21.793 -28.576 1.00 53.44 602 THR A CA 1
ATOM 4692 C C . THR A 1 602 ? 14.729 -20.824 -27.403 1.00 53.44 602 THR A C 1
ATOM 4694 O O . THR A 1 602 ? 15.663 -20.744 -26.611 1.00 53.44 602 THR A O 1
ATOM 4697 N N . GLU A 1 603 ? 13.611 -20.105 -27.259 1.00 50.72 603 GLU A N 1
ATOM 4698 C CA . GLU A 1 603 ? 13.426 -19.156 -26.152 1.00 50.72 603 GLU A CA 1
ATOM 4699 C C . GLU A 1 603 ? 12.950 -19.852 -24.870 1.00 50.72 603 GLU A C 1
ATOM 4701 O O . GLU A 1 603 ? 13.523 -19.608 -23.811 1.00 50.72 603 GLU A O 1
ATOM 4706 N N . GLU A 1 604 ? 12.004 -20.795 -24.954 1.00 50.16 604 GLU A N 1
ATOM 4707 C CA . GLU A 1 604 ? 11.569 -21.587 -23.788 1.00 50.16 604 GLU A CA 1
ATOM 4708 C C . GLU A 1 604 ? 12.694 -22.473 -23.229 1.00 50.16 604 GLU A C 1
ATOM 4710 O O . GLU A 1 604 ? 12.868 -22.549 -22.015 1.00 50.16 604 GLU A O 1
ATOM 4715 N N . GLU A 1 605 ? 13.532 -23.078 -24.080 1.00 52.75 605 GLU A N 1
ATOM 4716 C CA . GLU A 1 605 ? 14.651 -23.906 -23.604 1.00 52.75 605 GLU A CA 1
ATOM 4717 C C . GLU A 1 605 ? 15.764 -23.070 -22.935 1.00 52.75 605 GLU A C 1
ATOM 4719 O O . GLU A 1 605 ? 16.499 -23.569 -22.079 1.00 52.75 605 GLU A O 1
ATOM 4724 N N . LEU A 1 606 ? 15.883 -21.784 -23.294 1.00 53.09 606 LEU A N 1
ATOM 4725 C CA . LEU A 1 606 ? 16.759 -20.831 -22.610 1.00 53.09 606 LEU A CA 1
ATOM 4726 C C . LEU A 1 606 ? 16.186 -20.432 -21.247 1.00 53.09 606 LEU A C 1
ATOM 4728 O O . LEU A 1 606 ? 16.948 -20.363 -20.286 1.00 53.09 606 LEU A O 1
ATOM 4732 N N . VAL A 1 607 ? 14.870 -20.232 -21.144 1.00 51.41 607 VAL A N 1
ATOM 4733 C CA . VAL A 1 607 ? 14.185 -19.916 -19.880 1.00 51.41 607 VAL A CA 1
ATOM 4734 C C . VAL A 1 607 ? 14.255 -21.097 -18.900 1.00 51.41 607 VAL A C 1
ATOM 4736 O O . VAL A 1 607 ? 14.625 -20.905 -17.744 1.00 51.41 607 VAL A O 1
ATOM 4739 N N . ASP A 1 608 ? 14.029 -22.331 -19.350 1.00 52.69 608 ASP A N 1
ATOM 4740 C CA . ASP A 1 608 ? 14.120 -23.514 -18.479 1.00 52.69 608 ASP A CA 1
ATOM 4741 C C . ASP A 1 608 ? 15.563 -23.810 -18.029 1.00 52.69 608 ASP A C 1
ATOM 4743 O O . ASP A 1 608 ? 15.799 -24.183 -16.876 1.00 52.69 608 ASP A O 1
ATOM 4747 N N . LYS A 1 609 ? 16.564 -23.581 -18.895 1.00 60.56 609 LYS A N 1
ATOM 4748 C CA . LYS A 1 609 ? 17.985 -23.653 -18.498 1.00 60.56 609 LYS A CA 1
ATOM 4749 C C . LYS A 1 609 ? 18.395 -22.524 -17.550 1.00 60.56 609 LYS A C 1
ATOM 4751 O O . LYS A 1 609 ? 19.336 -22.713 -16.784 1.00 60.56 609 LYS A O 1
ATOM 4756 N N . TRP A 1 610 ? 17.713 -21.380 -17.583 1.00 51.62 610 TRP A N 1
ATOM 4757 C CA . TRP A 1 610 ? 17.978 -20.241 -16.701 1.00 51.62 610 TRP A CA 1
ATOM 4758 C C . TRP A 1 610 ? 17.555 -20.481 -15.250 1.00 51.62 610 TRP A C 1
ATOM 4760 O O . TRP A 1 610 ? 18.250 -20.020 -14.352 1.00 51.62 610 TRP A O 1
ATOM 4770 N N . PHE A 1 611 ? 16.457 -21.202 -15.005 1.00 47.03 611 PHE A N 1
ATOM 4771 C CA . PHE A 1 611 ? 15.962 -21.465 -13.641 1.00 47.03 611 PHE A CA 1
ATOM 4772 C C . PHE A 1 611 ? 16.497 -22.755 -13.009 1.00 47.03 611 PHE A C 1
ATOM 4774 O O . PHE A 1 611 ? 16.284 -22.991 -11.820 1.00 47.03 611 PHE A O 1
ATOM 4781 N N . ALA A 1 612 ? 17.190 -23.594 -13.782 1.00 45.84 612 ALA A N 1
ATOM 4782 C CA . ALA A 1 612 ? 17.799 -24.831 -13.297 1.00 45.84 612 ALA A CA 1
ATOM 4783 C C . ALA A 1 612 ? 19.170 -24.635 -12.605 1.00 45.84 612 ALA A C 1
ATOM 4785 O O . ALA A 1 612 ? 19.723 -25.608 -12.087 1.00 45.84 612 ALA A O 1
ATOM 4786 N N . VAL A 1 613 ? 19.710 -23.408 -12.591 1.00 39.62 613 VAL A N 1
ATOM 4787 C CA . VAL A 1 613 ? 20.974 -23.007 -11.933 1.00 39.62 613 VAL A CA 1
ATOM 4788 C C . VAL A 1 613 ? 20.672 -22.047 -10.790 1.00 39.62 613 VAL A C 1
ATOM 4790 O O . VAL A 1 613 ? 21.261 -22.241 -9.701 1.00 39.62 613 VAL A O 1
#